Protein 3DQG (pdb70)

Radius of gyration: 27.46 Å; Cα contacts (8 Å, |Δi|>4): 1687; chains: 4; bounding box: 54×58×83 Å

Sequence (581 aa):
DDVTPLSLGIETLGGIMTKLITRNTTIPTKKKKSQVFSTAADGQTQVQQIKVFQGEREMMATSNKLLGQFSLVVGIPPAPRGVPQVEEVTFDDIIDANGIIVNNVSARDRGTGKEEQQIVIQQSSGGLSKDQIENNMIKEEAEKKNAAEDAKRKEELVEVINQAEEDDVTPLSLGIETLGGIMTKLITTRNTTIPTKKSSQVFSTAADGQTQQVQIKVFQGEREMMATSNKLLGQFSLLVGIPPAPRGVPQVEVTFDIDANGIVNVSSARDRGTGKKEEQQIVIQSSSGGLSKDDQIEENNMIKEEAEKNAAEDAKRKELVVEVINQAEEDDVTPLSLGIETLGGIMTKLITTRNTTIPTKKSQVFSTAADGQTQVQIIKVFQGERREEMATSNKLLGQFSLVGIPPAPRRGVPQVEEVTFDDIIDANGIVNNVSARDRGTGKEEQQQIVIQSNMIKEAEKNAAEDAKRKELVEVINQAEESNADVTPLSLGIETLGGIMTKLITRNTTIPTKKSSQVFSTAADGQTQQVQQIKKVFQGEREMMATSNKLLGQFSLVGIIPPAPRGVPQVEVTFDDIDANGIVNNVSSARRDRGTGKEQQIVIQQSGLSKKDDQIENMIKEAEKNNAAEDAKRRKEELLVEVINQ

GO terms:
  GO:0034514 mitochondrial unfolded protein response (P, IEP)
  GO:0005739 mitochondrion (C, IDA)
  GO:0034514 mitochondrial unfolded protein response (P, IMP)

InterPro domains:
  IPR012725 Chaperone DnaK [MF_00332] (30-651)
  IPR012725 Chaperone DnaK [TIGR02350] (33-631)
  IPR013126 Heat shock protein 70 family [PF00012] (33-631)
  IPR013126 Heat shock protein 70 family [PTHR19375] (33-593)
  IPR018181 Heat shock protein 70, conserved site [PS00297] (36-43)
  IPR018181 Heat shock protein 70, conserved site [PS00329] (221-234)
  IPR018181 Heat shock protein 70, conserved site [PS01036] (362-376)
  IPR029047 Heat shock protein 70kD, peptide-binding domain superfamily [G3DSA:2.60.34.10] (408-548)
  IPR029047 Heat shock protein 70kD, peptide-binding domain superfamily [SSF100920] (409-565)
  IPR029048 Heat shock protein 70kD, C-terminal domain superfamily [G3DSA:1.20.1270.10] (549-634)
  IPR029048 Heat shock protein 70kD, C-terminal domain superfamily [SSF100934] (532-632)
  IPR043129 ATPase, nucleotide binding domain [SSF53067] (33-213)
  IPR043129 ATPase, nucleotide binding domain [SSF53067] (216-407)

Foldseek 3Di:
DWALWFKAWQDPPQFGDTQGGGGHQDQDKGKDKDWFDAQQDFKDKTWMFTADARRRVLTHTFDMDMDGRRGGGGTPPWIWMWMWGQHNQQWTWIKIATPVPRDMDTDITHSPDPADPVRSVVRHVVRVVCRVVSVVDDDDDDDDDDDD/DWALWFKAWQDPPQFGDTQGHGGHDPFDKGKDKDWADAAQDFKDKTWMFTADARRGVVTDTFDIDMFGGDGGHGTLAWIWMWMWGQHPQQKTKIKIATPVVRGMDIDIGHHNNPDDPVRSVVRHVVRVVCVVVSVPDDDDDDDRDNDD/DWAQWFKAWADPPQFGDTQGHGGHADQDKGKDKDWADAFQDFKDKTWMFTHQARRRVVTHTFDIDMFGGRGTGGTLAWIKMWMWGQHNPQKIKIKIATPVVRGMDIDITGHVSVVVNVVVVVVVVPDDDDDDDRDNDD/DPFDWALWFKAWQDPPQFGDGQGGGRHGPQDKGKDKDWFDAAQDFKDKTWMFTHQAGGRVVTHTWDIDMDGGRGGGGTPPWIKMWMWGQHSQQWIKIKIATVVPRGMDIDITHHDDDPVVSVVRVVVNVVVCVCVVVDDDDDDDDDD

CATH classification: 2.60.34.10

B-factor: mean 17.35, std 7.66, range [6.06, 116.19]

Nearest PDB structures (foldseek):
  3dqg-assembly2_C  TM=1.007E+00  e=2.487E-25  Caenorhabditis elegans
  3dqg-assembly1_B  TM=9.656E-01  e=1.109E-22  Caenorhabditis elegans
  3dqg-assembly2_D  TM=9.451E-01  e=1.121E-21  Caenorhabditis elegans
  3h0x-assembly1_A  TM=9.892E-01  e=1.002E-17  Saccharomyces cerevisiae
  4po2-assembly1_A  TM=9.806E-01  e=6.650E-17  Homo sapiens

Organism: Caenorhabditis elegans (NCBI:txid6239)

Secondary structure (DSSP, 8-state):
-B-SS-EEEEETTTEEEEEE-TT-BSSEEEEEEEEESSTT--EEEEEEEESS-SBGGGSEEEEEEEEE-PPP--TT-S-EEEEEEE-TTSEEEEEEEETTT--EEEEEEE-SSSS-HHHHHHHHHHHHHHHHHHTT---EEE-B----/-B-SS-EEEEETTTEEEEEE-TT-BSSEEEEEEEEESSTT---EEEEEEESS-SBGGGSEEEEEEEE--PPP--TT-S-EEEEEEE-TT--EEEEEEETTT--EEEEEE-GGGG--HHHHHHHHHHHHHHHHHHTT---EE---B---/-B-SS-EEEEETTTEEEEEE-TT-BSSEEEEEEEEESSTT--EEEEEEEESS-SBGGGSEEEEEEEEE-PPP--TT-S-EEEEEEE-TTSEEEEEEEETTT--EEEEEEE--HHHHHHHHHHHHTT---EEE--B---/-PPPB-SS-EEEEETTTEEEEEE-TT-BSSEEEEEEEEESSTT--EEEEEEEESS-SBGGGSEEEEEEEEE-PPP--TT-S-EEEEEEE-TT-EEEEEEEETTT--EEEEEEE----HHHHHHHHHHHHHHHTTGGG---EEE-B--

Structure (mmCIF, N/CA/C/O backbone):
data_3DQG
#
_entry.id   3DQG
#
_cell.length_a   90.418
_cell.length_b   120.159
_cell.length_c   56.770
_cell.angle_alpha   90.000
_cell.angle_beta   90.000
_cell.angle_gamma   90.000
#
_symmetry.space_group_name_H-M   'P 21 21 2'
#
loop_
_entity.id
_entity.type
_entity.pdbx_description
1 polymer 'Heat shock 70 kDa protein F'
2 water water
#
loop_
_atom_site.group_PDB
_atom_site.id
_atom_site.type_symbol
_atom_site.label_atom_id
_atom_site.label_alt_id
_atom_site.label_comp_id
_atom_site.label_asym_id
_atom_site.label_entity_id
_atom_site.label_seq_id
_atom_site.pdbx_PDB_ins_code
_atom_site.Cartn_x
_atom_site.Cartn_y
_atom_site.Cartn_z
_atom_site.occupancy
_atom_site.B_iso_or_equiv
_atom_site.auth_seq_id
_atom_site.auth_comp_id
_atom_site.auth_asym_id
_atom_site.auth_atom_id
_atom_site.pdbx_PDB_model_num
ATOM 1 N N A ASP A 1 4 ? 48.184 45.866 91.633 0.50 17.67 418 ASP A N 1
ATOM 2 N N B ASP A 1 4 ? 46.264 47.694 92.663 0.50 17.63 418 ASP A N 1
ATOM 3 C CA A ASP A 1 4 ? 46.856 46.524 91.810 0.50 17.33 418 ASP A CA 1
ATOM 4 C CA B ASP A 1 4 ? 46.813 46.908 91.511 0.50 17.16 418 ASP A CA 1
ATOM 5 C C A ASP A 1 4 ? 45.802 45.914 90.862 0.50 16.50 418 ASP A C 1
ATOM 6 C C B ASP A 1 4 ? 45.785 46.014 90.780 0.50 16.36 418 ASP A C 1
ATOM 7 O O A ASP A 1 4 ? 46.161 45.299 89.859 0.50 15.97 418 ASP A O 1
ATOM 8 O O B ASP A 1 4 ? 46.152 45.277 89.865 0.50 15.86 418 ASP A O 1
ATOM 17 N N . VAL A 1 5 ? 44.513 46.064 91.184 1.00 16.11 419 VAL A N 1
ATOM 18 C CA . VAL A 1 5 ? 43.447 45.372 90.430 1.00 15.31 419 VAL A CA 1
ATOM 19 C C . VAL A 1 5 ? 42.293 46.318 90.066 1.00 14.38 419 VAL A C 1
ATOM 20 O O . VAL A 1 5 ? 42.133 47.390 90.651 1.00 13.41 419 VAL A O 1
ATOM 24 N N . THR A 1 6 ? 41.485 45.922 89.090 1.00 13.68 420 THR A N 1
ATOM 25 C CA . THR A 1 6 ? 40.277 46.694 88.816 1.00 14.33 420 THR A CA 1
ATOM 26 C C . THR A 1 6 ? 39.237 46.469 89.924 1.00 15.29 420 THR A C 1
ATOM 27 O O . THR A 1 6 ? 38.960 45.341 90.306 1.00 15.05 420 THR A O 1
ATOM 31 N N . PRO A 1 7 ? 38.653 47.561 90.455 1.00 16.68 421 PRO A N 1
ATOM 32 C CA . PRO A 1 7 ? 37.642 47.375 91.510 1.00 15.92 421 PRO A CA 1
ATOM 33 C C . PRO A 1 7 ? 36.245 47.013 90.947 1.00 15.19 421 PRO A C 1
ATOM 34 O O . PRO A 1 7 ? 35.415 46.488 91.696 1.00 15.37 421 PRO A O 1
ATOM 38 N N . LEU A 1 8 ? 35.988 47.314 89.666 1.00 14.27 422 LEU A N 1
ATOM 39 C CA . LEU A 1 8 ? 34.724 46.959 88.997 1.00 13.61 422 LEU A CA 1
ATOM 40 C C . LEU A 1 8 ? 34.969 46.452 87.554 1.00 13.37 422 LEU A C 1
ATOM 41 O O . LEU A 1 8 ? 35.992 46.785 86.923 1.00 13.61 422 LEU A O 1
ATOM 46 N N . SER A 1 9 ? 34.052 45.633 87.056 1.00 11.93 423 SER A N 1
ATOM 47 C CA . SER A 1 9 ? 34.166 45.114 85.690 1.00 11.75 423 SER A CA 1
ATOM 48 C C . SER A 1 9 ? 34.033 46.275 84.707 1.00 11.20 423 SER A C 1
ATOM 49 O O . SER A 1 9 ? 33.336 47.282 84.975 1.00 10.62 423 SER A O 1
ATOM 52 N N . LEU A 1 10 ? 34.642 46.081 83.542 1.00 10.65 424 LEU A N 1
ATOM 53 C CA . LEU A 1 10 ? 34.644 47.080 82.515 1.00 8.97 424 LEU A CA 1
ATOM 54 C C . LEU A 1 10 ? 34.304 46.398 81.202 1.00 9.61 424 LEU A C 1
ATOM 55 O O . LEU A 1 10 ? 34.819 45.336 80.906 1.00 9.78 424 LEU A O 1
ATOM 60 N N . GLY A 1 11 ? 33.417 46.997 80.424 1.00 9.19 425 GLY A N 1
ATOM 61 C CA . GLY A 1 11 ? 32.998 46.319 79.184 1.00 10.54 425 GLY A CA 1
ATOM 62 C C . GLY A 1 11 ? 32.212 47.259 78.275 1.00 10.00 425 GLY A C 1
ATOM 63 O O . GLY A 1 11 ? 32.270 48.490 78.455 1.00 8.98 425 GLY A O 1
ATOM 64 N N . ILE A 1 12 ? 31.520 46.669 77.294 1.00 9.32 426 ILE A N 1
ATOM 65 C CA . ILE A 1 12 ? 30.722 47.473 76.347 1.00 9.13 426 ILE A CA 1
ATOM 66 C C . ILE A 1 12 ? 29.278 46.987 76.321 1.00 10.41 426 ILE A C 1
ATOM 67 O O . ILE A 1 12 ? 28.985 45.828 76.673 1.00 10.42 426 ILE A O 1
ATOM 72 N N . GLU A 1 13 ? 28.380 47.873 75.875 1.00 10.35 427 GLU A N 1
ATOM 73 C CA . GLU A 1 13 ? 26.998 47.448 75.733 1.00 10.05 427 GLU A CA 1
ATOM 74 C C . GLU A 1 13 ? 26.870 46.770 74.381 1.00 10.42 427 GLU A C 1
ATOM 75 O O . GLU A 1 13 ? 27.317 47.336 73.356 1.00 10.19 427 GLU A O 1
ATOM 81 N N . THR A 1 14 ? 26.254 45.587 74.369 1.00 9.57 428 THR A N 1
ATOM 82 C CA . THR A 1 14 ? 26.028 44.889 73.084 1.00 9.58 428 THR A CA 1
ATOM 83 C C . THR A 1 14 ? 24.534 44.771 72.857 1.00 8.85 428 THR A C 1
ATOM 84 O O . THR A 1 14 ? 23.759 45.169 73.688 1.00 9.57 428 THR A O 1
ATOM 88 N N . LEU A 1 15 ? 24.151 44.254 71.693 1.00 9.19 429 LEU A N 1
ATOM 89 C CA . LEU A 1 15 ? 22.766 44.209 71.244 1.00 9.24 429 LEU A CA 1
ATOM 90 C C . LEU A 1 15 ? 21.810 43.769 72.346 1.00 8.99 429 LEU A C 1
ATOM 91 O O . LEU A 1 15 ? 22.067 42.796 73.053 1.00 9.61 429 LEU A O 1
ATOM 96 N N . GLY A 1 16 ? 20.700 44.494 72.520 1.00 8.54 430 GLY A N 1
ATOM 97 C CA . GLY A 1 16 ? 19.740 44.135 73.542 1.00 9.68 430 GLY A CA 1
ATOM 98 C C . GLY A 1 16 ? 20.031 44.788 74.892 1.00 10.58 430 GLY A C 1
ATOM 99 O O . GLY A 1 16 ? 19.348 44.483 75.870 1.00 11.80 430 GLY A O 1
ATOM 100 N N . GLY A 1 17 ? 21.029 45.679 74.963 1.00 8.67 431 GLY A N 1
ATOM 101 C CA . GLY A 1 17 ? 21.335 46.356 76.242 1.00 9.64 431 GLY A CA 1
ATOM 102 C C . GLY A 1 17 ? 22.163 45.505 77.190 1.00 10.54 431 GLY A C 1
ATOM 103 O O . GLY A 1 17 ? 22.210 45.771 78.401 1.00 12.86 431 GLY A O 1
ATOM 104 N N . ILE A 1 18 ? 22.822 44.482 76.652 1.00 9.15 432 ILE A N 1
ATOM 105 C CA . ILE A 1 18 ? 23.608 43.527 77.454 1.00 9.74 432 ILE A CA 1
ATOM 106 C C . ILE A 1 18 ? 24.986 44.116 77.799 1.00 10.60 432 ILE A C 1
ATOM 107 O O . ILE A 1 18 ? 25.648 44.715 76.959 1.00 10.30 432 ILE A O 1
ATOM 112 N N . MET A 1 19 ? 25.395 43.980 79.060 1.00 10.24 433 MET A N 1
ATOM 113 C CA . MET A 1 19 ? 26.767 44.281 79.457 1.00 11.52 433 MET A CA 1
ATOM 114 C C . MET A 1 19 ? 27.695 43.130 79.095 1.00 11.26 433 MET A C 1
ATOM 115 O O . MET A 1 19 ? 27.612 42.044 79.717 1.00 11.09 433 MET A O 1
ATOM 120 N N . THR A 1 20 ? 28.564 43.374 78.119 1.00 9.07 434 THR A N 1
ATOM 121 C CA . THR A 1 20 ? 29.591 42.413 77.737 1.00 10.60 434 THR A CA 1
ATOM 122 C C . THR A 1 20 ? 30.920 42.800 78.378 1.00 11.12 434 THR A C 1
ATOM 123 O O . THR A 1 20 ? 31.537 43.788 77.986 1.00 9.90 434 THR A O 1
ATOM 127 N N . LYS A 1 21 ? 31.325 42.046 79.401 1.00 12.32 435 LYS A N 1
ATOM 128 C CA . LYS A 1 21 ? 32.544 42.387 80.156 1.00 14.23 435 LYS A CA 1
ATOM 129 C C . LYS A 1 21 ? 33.784 42.002 79.375 1.00 14.54 435 LYS A C 1
ATOM 130 O O . LYS A 1 21 ? 33.916 40.839 78.959 1.00 15.83 435 LYS A O 1
ATOM 136 N N . LEU A 1 22 ? 34.688 42.957 79.197 1.00 13.33 436 LEU A N 1
ATOM 137 C CA . LEU A 1 22 ? 35.993 42.687 78.606 1.00 15.87 436 LEU A CA 1
ATOM 138 C C . LEU A 1 22 ? 37.052 42.485 79.668 1.00 15.57 436 LEU A C 1
ATOM 139 O O . LEU A 1 22 ? 37.922 41.643 79.515 1.00 16.67 436 LEU A O 1
ATOM 144 N N . ILE A 1 23 ? 36.996 43.273 80.740 1.00 14.67 437 ILE A N 1
ATOM 145 C CA . ILE A 1 23 ? 37.919 43.062 81.841 1.00 14.41 437 ILE A CA 1
ATOM 146 C C . ILE A 1 23 ? 37.076 42.863 83.116 1.00 14.11 437 ILE A C 1
ATOM 147 O O . ILE A 1 23 ? 36.328 43.759 83.539 1.00 13.85 437 ILE A O 1
ATOM 152 N N . THR A 1 24 ? 37.155 41.689 83.724 1.00 14.38 438 THR A N 1
ATOM 153 C CA . THR A 1 24 ? 36.263 41.468 84.845 1.00 15.64 438 THR A CA 1
ATOM 154 C C . THR A 1 24 ? 36.862 42.116 86.085 1.00 15.78 438 THR A C 1
ATOM 155 O O . THR A 1 24 ? 38.102 42.369 86.161 1.00 15.01 438 THR A O 1
ATOM 159 N N . ARG A 1 25 ? 36.004 42.387 87.058 1.00 15.42 439 ARG A N 1
ATOM 160 C CA . ARG A 1 25 ? 36.448 42.943 88.329 1.00 17.09 439 ARG A CA 1
ATOM 161 C C . ARG A 1 25 ? 37.569 42.076 88.919 1.00 17.04 439 ARG A C 1
ATOM 162 O O . ARG A 1 25 ? 37.602 40.853 88.711 1.00 15.91 439 ARG A O 1
ATOM 170 N N . ASN A 1 26 ? 38.500 42.718 89.633 1.00 17.58 440 ASN A N 1
ATOM 171 C CA . ASN A 1 26 ? 39.622 42.015 90.249 1.00 18.39 440 ASN A CA 1
ATOM 172 C C . ASN A 1 26 ? 40.698 41.512 89.303 1.00 18.20 440 ASN A C 1
ATOM 173 O O . ASN A 1 26 ? 41.522 40.681 89.702 1.00 17.02 440 ASN A O 1
ATOM 178 N N . THR A 1 27 ? 40.725 42.034 88.066 1.00 16.97 441 THR A N 1
ATOM 179 C CA . THR A 1 27 ? 41.820 41.718 87.153 1.00 17.10 441 THR A CA 1
ATOM 180 C C . THR A 1 27 ? 43.032 42.570 87.503 1.00 16.11 441 THR A C 1
ATOM 181 O O . THR A 1 27 ? 42.903 43.766 87.711 1.00 15.25 441 THR A O 1
ATOM 185 N N . THR A 1 28 ? 44.211 41.942 87.560 1.00 16.32 442 THR A N 1
ATOM 186 C CA . THR A 1 28 ? 45.462 42.649 87.763 1.00 16.29 442 THR A CA 1
ATOM 187 C C . THR A 1 28 ? 45.722 43.630 86.618 1.00 16.41 442 THR A C 1
ATOM 188 O O . THR A 1 28 ? 45.512 43.292 85.431 1.00 14.47 442 THR A O 1
ATOM 192 N N . ILE A 1 29 ? 46.161 44.827 87.001 1.00 15.56 443 ILE A N 1
ATOM 193 C CA . ILE A 1 29 ? 46.479 45.868 86.022 1.00 16.55 443 ILE A CA 1
ATOM 194 C C . ILE A 1 29 ? 47.967 46.266 86.192 1.00 15.64 443 ILE A C 1
ATOM 195 O O . ILE A 1 29 ? 48.505 46.159 87.304 1.00 16.84 443 ILE A O 1
ATOM 200 N N . PRO A 1 30 ? 48.631 46.686 85.104 1.00 14.81 444 PRO A N 1
ATOM 201 C CA . PRO A 1 30 ? 48.105 46.931 83.761 1.00 13.91 444 PRO A CA 1
ATOM 202 C C . PRO A 1 30 ? 47.754 45.620 83.052 1.00 14.52 444 PRO A C 1
ATOM 203 O O . PRO A 1 30 ? 48.263 44.531 83.440 1.00 14.22 444 PRO A O 1
ATOM 207 N N . THR A 1 31 ? 46.825 45.714 82.103 1.00 14.06 445 THR A N 1
ATOM 208 C CA . THR A 1 31 ? 46.507 44.617 81.221 1.00 15.15 445 THR A CA 1
ATOM 209 C C . THR A 1 31 ? 45.942 45.143 79.919 1.00 14.22 445 THR A C 1
ATOM 210 O O . THR A 1 31 ? 45.678 46.340 79.763 1.00 12.13 445 THR A O 1
ATOM 214 N N . LYS A 1 32 ? 45.811 44.240 78.966 1.00 14.27 446 LYS A N 1
ATOM 215 C CA A LYS A 1 32 ? 45.195 44.563 77.687 0.60 14.79 446 LYS A CA 1
ATOM 216 C CA B LYS A 1 32 ? 45.187 44.570 77.719 0.40 14.34 446 LYS A CA 1
ATOM 217 C C . LYS A 1 32 ? 44.324 43.382 77.333 1.00 15.14 446 LYS A C 1
ATOM 218 O O . LYS A 1 32 ? 44.763 42.230 77.441 1.00 15.34 446 LYS A O 1
ATOM 229 N N . LYS A 1 33 ? 43.097 43.666 76.923 1.00 14.37 447 LYS A N 1
ATOM 230 C CA A LYS A 1 33 ? 42.130 42.636 76.514 0.60 14.26 447 LYS A CA 1
ATOM 231 C CA B LYS A 1 33 ? 42.239 42.601 76.409 0.40 14.94 447 LYS A CA 1
ATOM 232 C C . LYS A 1 33 ? 41.455 43.129 75.236 1.00 14.98 447 LYS A C 1
ATOM 233 O O . LYS A 1 33 ? 41.069 44.271 75.194 1.00 14.02 447 LYS A O 1
ATOM 244 N N . SER A 1 34 ? 41.277 42.246 74.247 1.00 14.85 448 SER A N 1
ATOM 245 C CA . SER A 1 34 ? 40.528 42.573 73.040 1.00 15.76 448 SER A CA 1
ATOM 246 C C . SER A 1 34 ? 39.480 41.493 72.751 1.00 14.78 448 SER A C 1
ATOM 247 O O . SER A 1 34 ? 39.615 40.337 73.193 1.00 13.16 448 SER A O 1
ATOM 250 N N . GLN A 1 35 ? 38.424 41.889 72.051 1.00 13.49 449 GLN A N 1
ATOM 251 C CA . GLN A 1 35 ? 37.393 40.932 71.599 1.00 13.41 449 GLN A CA 1
ATOM 252 C C . GLN A 1 35 ? 36.819 41.465 70.294 1.00 11.66 449 GLN A C 1
ATOM 253 O O . GLN A 1 35 ? 36.770 42.681 70.107 1.00 11.83 449 GLN A O 1
ATOM 259 N N . VAL A 1 36 ? 36.409 40.557 69.396 1.00 10.70 450 VAL A N 1
ATOM 260 C CA . VAL A 1 36 ? 35.869 40.919 68.109 1.00 10.66 450 VAL A CA 1
ATOM 261 C C . VAL A 1 36 ? 34.360 40.851 68.171 1.00 11.11 450 VAL A C 1
ATOM 262 O O . VAL A 1 36 ? 33.776 39.864 68.693 1.00 12.05 450 VAL A O 1
ATOM 266 N N . PHE A 1 37 ? 33.732 41.913 67.671 1.00 9.84 451 PHE A N 1
ATOM 267 C CA . PHE A 1 37 ? 32.291 41.998 67.582 1.00 9.69 451 PHE A CA 1
ATOM 268 C C . PHE A 1 37 ? 31.893 42.282 66.139 1.00 10.45 451 PHE A C 1
ATOM 269 O O . PHE A 1 37 ? 32.750 42.595 65.300 1.00 11.60 451 PHE A O 1
ATOM 277 N N . SER A 1 38 ? 30.587 42.211 65.900 1.00 9.82 452 SER A N 1
ATOM 278 C CA . SER A 1 38 ? 30.038 42.464 64.574 1.00 10.72 452 SER A CA 1
ATOM 279 C C . SER A 1 38 ? 28.828 43.387 64.621 1.00 10.21 452 SER A C 1
ATOM 280 O O . SER A 1 38 ? 28.502 43.948 65.652 1.00 11.18 452 SER A O 1
ATOM 283 N N . THR A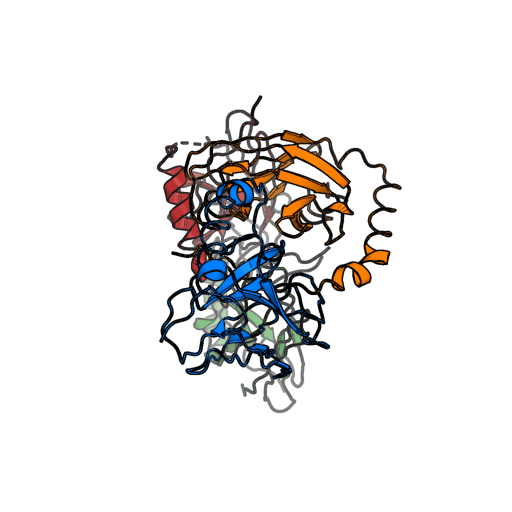 1 39 ? 28.229 43.612 63.457 1.00 10.89 453 THR A N 1
ATOM 284 C CA . THR A 1 39 ? 27.072 44.484 63.282 1.00 10.17 453 THR A CA 1
ATOM 285 C C . THR A 1 39 ? 25.785 43.712 63.581 1.00 10.63 453 THR A C 1
ATOM 286 O O . THR A 1 39 ? 25.752 42.462 63.480 1.00 11.27 453 THR A O 1
ATOM 290 N N . ALA A 1 40 ? 24.730 44.475 63.894 1.00 10.34 454 ALA A N 1
ATOM 291 C CA . ALA A 1 40 ? 23.379 43.901 64.174 1.00 10.52 454 ALA A CA 1
ATOM 292 C C . ALA A 1 40 ? 22.424 43.890 62.978 1.00 12.24 454 ALA A C 1
ATOM 293 O O . ALA A 1 40 ? 21.484 43.069 62.915 1.00 13.19 454 ALA A O 1
ATOM 295 N N . ALA A 1 41 ? 22.632 44.802 62.034 1.00 11.87 455 ALA A N 1
ATOM 296 C CA . ALA A 1 41 ? 21.716 44.995 60.909 1.00 12.29 455 ALA A CA 1
ATOM 297 C C . ALA A 1 41 ? 22.423 44.829 59.567 1.00 12.63 455 ALA A C 1
ATOM 298 O O . ALA A 1 41 ? 23.602 45.193 59.415 1.00 12.96 455 ALA A O 1
ATOM 300 N N . ASP A 1 42 ? 21.725 44.276 58.571 1.00 12.79 456 ASP A N 1
ATOM 301 C CA . ASP A 1 42 ? 22.258 44.242 57.188 1.00 11.80 456 ASP A CA 1
ATOM 302 C C . ASP A 1 42 ? 22.545 45.674 56.708 1.00 11.93 456 ASP A C 1
ATOM 303 O O . ASP A 1 42 ? 21.695 46.586 56.841 1.00 10.89 456 ASP A O 1
ATOM 308 N N . GLY A 1 43 ? 23.737 45.888 56.155 1.00 10.78 457 GLY A N 1
ATOM 309 C CA . GLY A 1 43 ? 24.080 47.214 55.584 1.00 12.58 457 GLY A CA 1
ATOM 310 C C . GLY A 1 43 ? 24.430 48.268 56.631 1.00 12.55 457 GLY A C 1
ATOM 311 O O . GLY A 1 43 ? 24.510 49.465 56.311 1.00 13.70 457 GLY A O 1
ATOM 312 N N . GLN A 1 44 ? 24.643 47.834 57.877 1.00 10.58 458 GLN A N 1
ATOM 313 C CA . GLN A 1 44 ? 24.959 48.753 58.990 1.00 11.51 458 GLN A CA 1
ATOM 314 C C . GLN A 1 44 ? 26.313 49.450 58.781 1.00 11.57 458 GLN A C 1
ATOM 315 O O . GLN A 1 44 ? 27.316 48.777 58.617 1.00 11.93 458 GLN A O 1
ATOM 321 N N . THR A 1 45 ? 26.343 50.787 58.815 1.00 10.99 459 THR A N 1
ATOM 322 C CA . THR A 1 45 ? 27.601 51.457 58.463 1.00 11.55 459 THR A CA 1
ATOM 323 C C . THR A 1 45 ? 28.198 52.164 59.661 1.00 10.58 459 THR A C 1
ATOM 324 O O . THR A 1 45 ? 29.325 52.680 59.595 1.00 11.24 459 THR A O 1
ATOM 328 N N . GLN A 1 46 ? 27.463 52.193 60.777 1.00 9.63 460 GLN A N 1
ATOM 329 C CA . GLN A 1 46 ? 27.998 52.779 61.974 1.00 9.26 460 GLN A CA 1
ATOM 330 C C . GLN A 1 46 ? 27.896 51.810 63.143 1.00 9.40 460 GLN A C 1
ATOM 331 O O . GLN A 1 46 ? 26.902 51.094 63.241 1.00 8.91 460 GLN A O 1
ATOM 337 N N . VAL A 1 47 ? 28.927 51.741 63.985 1.00 9.37 461 VAL A N 1
ATOM 338 C CA . VAL A 1 47 ? 28.844 50.996 65.277 1.00 9.52 461 VAL A CA 1
ATOM 339 C C . VAL A 1 47 ? 29.196 51.911 66.441 1.00 11.13 461 VAL A C 1
ATOM 340 O O . VAL A 1 47 ? 30.115 52.766 66.347 1.00 11.28 461 VAL A O 1
ATOM 344 N N . GLN A 1 48 ? 28.410 51.819 67.513 1.00 11.08 462 GLN A N 1
ATOM 345 C CA A GLN A 1 48 ? 28.589 52.683 68.662 0.60 11.95 462 GLN A CA 1
ATOM 346 C CA B GLN A 1 48 ? 28.619 52.697 68.672 0.40 12.34 462 GLN A CA 1
ATOM 347 C C . GLN A 1 48 ? 29.170 51.909 69.836 1.00 12.46 462 GLN A C 1
ATOM 348 O O . GLN A 1 48 ? 28.581 50.904 70.267 1.00 13.96 462 GLN A O 1
ATOM 359 N N . ILE A 1 49 ? 30.312 52.365 70.346 1.00 10.82 463 ILE A N 1
ATOM 360 C CA . ILE A 1 49 ? 31.006 51.711 71.433 1.00 10.73 463 ILE A CA 1
ATOM 361 C C . ILE A 1 49 ? 30.675 52.469 72.705 1.00 11.77 463 ILE A C 1
ATOM 362 O O . ILE A 1 49 ? 31.060 53.655 72.854 1.00 11.64 463 ILE A O 1
ATOM 367 N N . LYS A 1 50 ? 29.903 51.831 73.578 1.00 10.98 464 LYS A N 1
ATOM 368 C CA . LYS A 1 50 ? 29.541 52.408 74.869 1.00 10.81 464 LYS A CA 1
ATOM 369 C C . LYS A 1 50 ? 30.263 51.689 76.001 1.00 11.16 464 LYS A C 1
ATOM 370 O O . LYS A 1 50 ? 30.012 50.508 76.231 1.00 9.57 464 LYS A O 1
ATOM 376 N N . VAL A 1 51 ? 31.169 52.393 76.684 1.00 9.15 465 VAL A N 1
ATOM 377 C CA . VAL A 1 51 ? 32.022 51.802 77.728 1.00 10.12 465 VAL A CA 1
ATOM 378 C C . VAL A 1 51 ? 31.408 51.988 79.111 1.00 9.76 465 VAL A C 1
ATOM 379 O O . VAL A 1 51 ? 31.176 53.119 79.539 1.00 10.56 465 VAL A O 1
ATOM 383 N N . PHE A 1 52 ? 31.148 50.871 79.780 1.00 8.97 466 PHE A N 1
ATOM 384 C CA . PHE A 1 52 ? 30.482 50.846 81.063 1.00 9.30 466 PHE A CA 1
ATOM 385 C C . PHE A 1 52 ? 31.353 50.224 82.145 1.00 9.92 466 PHE A C 1
ATOM 386 O O . PHE A 1 52 ? 32.195 49.377 81.863 1.00 9.70 466 PHE A O 1
ATOM 394 N N . GLN A 1 53 ? 31.141 50.674 83.379 1.00 9.53 467 GLN A N 1
ATOM 395 C CA . GLN A 1 53 ? 31.820 50.115 84.510 1.00 10.95 467 GLN A CA 1
ATOM 396 C C . GLN A 1 53 ? 30.757 49.630 85.517 1.00 10.97 467 GLN A C 1
ATOM 397 O O . GLN A 1 53 ? 29.877 50.427 85.909 1.00 10.89 467 GLN A O 1
ATOM 403 N N . GLY A 1 54 ? 30.873 48.378 85.961 1.00 11.36 468 GLY A N 1
ATOM 404 C CA . GLY A 1 54 ? 29.950 47.790 86.949 1.00 11.83 468 GLY A CA 1
ATOM 405 C C . GLY A 1 54 ? 29.614 46.340 86.629 1.00 12.38 468 GLY A C 1
ATOM 406 O O . GLY A 1 54 ? 30.101 45.779 85.633 1.00 12.27 468 GLY A O 1
ATOM 407 N N . GLU A 1 55 ? 28.746 45.738 87.447 1.00 11.12 469 GLU A N 1
ATOM 408 C CA . GLU A 1 55 ? 28.539 44.282 87.396 1.00 10.96 469 GLU A CA 1
ATOM 409 C C . GLU A 1 55 ? 27.186 43.860 86.788 1.00 10.56 469 GLU A C 1
ATOM 410 O O . GLU A 1 55 ? 26.995 42.685 86.476 1.00 10.88 469 GLU A O 1
ATOM 416 N N . ARG A 1 56 ? 26.246 44.790 86.645 1.00 11.67 470 ARG A N 1
ATOM 417 C CA . ARG A 1 56 ? 24.896 44.423 86.117 1.00 12.12 470 ARG A CA 1
ATOM 418 C C . ARG A 1 56 ? 24.968 43.857 84.714 1.00 13.05 470 ARG A C 1
ATOM 419 O O . ARG A 1 56 ? 25.701 44.387 83.865 1.00 12.57 470 ARG A O 1
ATOM 427 N N . GLU A 1 57 ? 24.137 42.856 84.435 1.00 12.57 471 GLU A N 1
ATOM 428 C CA . GLU A 1 57 ? 24.029 42.363 83.050 1.00 12.62 471 GLU A CA 1
ATOM 429 C C . GLU A 1 57 ? 23.300 43.415 82.166 1.00 12.30 471 GLU A C 1
ATOM 430 O O . GLU A 1 57 ? 23.479 43.426 80.955 1.00 11.08 471 GLU A O 1
ATOM 436 N N . MET A 1 58 ? 22.432 44.225 82.776 1.00 12.58 472 MET A N 1
ATOM 437 C CA A MET A 1 58 ? 21.759 45.331 82.084 0.50 14.35 472 MET A CA 1
ATOM 438 C CA B MET A 1 58 ? 21.757 45.336 82.098 0.50 13.08 472 MET A CA 1
ATOM 439 C C . MET A 1 58 ? 22.754 46.477 81.987 1.00 13.11 472 MET A C 1
ATOM 440 O O . MET A 1 58 ? 23.031 47.153 82.994 1.00 11.98 472 MET A O 1
ATOM 449 N N . ALA A 1 59 ? 23.298 46.687 80.790 1.00 11.53 473 ALA A N 1
ATOM 450 C CA . ALA A 1 59 ? 24.410 47.656 80.629 1.00 11.82 473 ALA A CA 1
ATOM 451 C C . ALA A 1 59 ? 24.120 49.040 81.211 1.00 11.62 473 ALA A C 1
ATOM 452 O O . ALA A 1 59 ? 24.979 49.617 81.890 1.00 12.03 473 ALA A O 1
ATOM 454 N N . THR A 1 60 ? 22.942 49.572 80.904 1.00 11.83 474 THR A N 1
ATOM 455 C CA . THR A 1 60 ? 22.622 50.943 81.271 1.00 13.30 474 THR A CA 1
ATOM 456 C C . THR A 1 60 ? 22.420 51.135 82.787 1.00 13.04 474 THR A C 1
ATOM 457 O O . THR A 1 60 ? 22.317 52.282 83.238 1.00 14.22 474 THR A O 1
ATOM 461 N N . SER A 1 61 ? 22.364 50.038 83.554 1.00 12.75 475 SER A N 1
ATOM 462 C CA . SER A 1 61 ? 22.333 50.134 85.022 1.00 13.33 475 SER A CA 1
ATOM 463 C C . SER A 1 61 ? 23.750 50.284 85.604 1.00 13.97 475 SER A C 1
ATOM 464 O O . SER A 1 61 ? 23.926 50.486 86.814 1.00 13.55 475 SER A O 1
ATOM 467 N N . ASN A 1 62 ? 24.748 50.196 84.729 1.00 11.55 476 ASN A N 1
ATOM 468 C CA . ASN A 1 62 ? 26.157 50.422 85.085 1.00 11.42 476 ASN A CA 1
ATOM 469 C C . ASN A 1 62 ? 26.540 51.876 84.816 1.00 11.46 476 ASN A C 1
ATOM 470 O O . ASN A 1 62 ? 25.679 52.684 84.402 1.00 11.61 476 ASN A O 1
ATOM 475 N N . LYS A 1 63 ? 27.791 52.235 85.116 1.00 10.53 477 LYS A N 1
ATOM 476 C CA . LYS A 1 63 ? 28.247 53.608 84.943 1.00 11.84 477 LYS A CA 1
ATOM 477 C C . LYS A 1 63 ? 28.887 53.797 83.565 1.00 10.95 477 LYS A C 1
ATOM 478 O O . LYS A 1 63 ? 29.870 53.134 83.251 1.00 11.92 477 LYS A O 1
ATOM 484 N N . LEU A 1 64 ? 28.299 54.667 82.728 1.00 11.46 478 LEU A N 1
ATOM 485 C CA . LEU A 1 64 ? 28.870 55.038 81.451 1.00 10.07 478 LEU A CA 1
ATOM 486 C C . LEU A 1 64 ? 30.176 55.846 81.657 1.00 10.90 478 LEU A C 1
ATOM 487 O O . LEU A 1 64 ? 30.182 56.865 82.382 1.00 12.34 478 LEU A O 1
ATOM 492 N N . LEU A 1 65 ? 31.274 55.355 81.088 1.00 11.02 479 LEU A N 1
ATOM 493 C CA . LEU A 1 65 ? 32.583 56.033 81.182 1.00 10.78 479 LEU A CA 1
ATOM 494 C C . LEU A 1 65 ? 32.961 56.775 79.888 1.00 12.00 479 LEU A C 1
ATOM 495 O O . LEU A 1 65 ? 33.717 57.733 79.920 1.00 11.57 479 LEU A O 1
ATOM 500 N N . GLY A 1 66 ? 32.439 56.317 78.761 1.00 11.32 480 GLY A N 1
ATOM 501 C CA . GLY A 1 66 ? 32.734 56.998 77.497 1.00 11.72 480 GLY A CA 1
ATOM 502 C C . GLY A 1 66 ? 31.947 56.363 76.383 1.00 11.65 480 GLY A C 1
ATOM 503 O O . GLY A 1 66 ? 31.373 55.272 76.568 1.00 11.40 480 GLY A O 1
ATOM 504 N N . GLN A 1 67 ? 31.872 57.063 75.245 1.00 9.54 481 GLN A N 1
ATOM 505 C CA . GLN A 1 67 ? 31.127 56.559 74.101 1.00 10.20 481 GLN A CA 1
ATOM 506 C C . GLN A 1 67 ? 31.727 57.161 72.852 1.00 10.33 481 GLN A C 1
ATOM 507 O O . GLN A 1 67 ? 32.061 58.367 72.815 1.00 10.53 481 GLN A O 1
ATOM 513 N N . PHE A 1 68 ? 31.919 56.326 71.822 1.00 8.87 482 PHE A N 1
ATOM 514 C CA . PHE A 1 68 ? 32.337 56.841 70.507 1.00 8.44 482 PHE A CA 1
ATOM 515 C C . PHE A 1 68 ? 31.865 55.857 69.446 1.00 9.21 482 PHE A C 1
ATOM 516 O O . PHE A 1 68 ? 31.489 54.715 69.767 1.00 8.86 482 PHE A O 1
ATOM 524 N N . SER A 1 69 ? 31.919 56.304 68.200 1.00 9.31 483 SER A N 1
ATOM 525 C CA . SER A 1 69 ? 31.524 55.477 67.049 1.00 9.49 483 SER A CA 1
ATOM 526 C C . SER A 1 69 ? 32.672 55.208 66.050 1.00 9.50 483 SER A C 1
ATOM 527 O O . SER A 1 69 ? 33.619 55.986 65.948 1.00 9.35 483 SER A O 1
ATOM 530 N N . LEU A 1 70 ? 32.545 54.110 65.302 1.00 8.64 484 LEU A N 1
ATOM 531 C CA . LEU A 1 70 ? 33.143 53.994 63.973 1.00 9.69 484 LEU A CA 1
ATOM 532 C C . LEU A 1 70 ? 32.065 54.235 62.924 1.00 10.94 484 LEU A C 1
ATOM 533 O O . LEU A 1 70 ? 30.961 53.711 63.050 1.00 11.42 484 LEU A O 1
ATOM 538 N N . VAL A 1 71 ? 32.350 55.065 61.898 1.00 11.06 485 VAL A N 1
ATOM 539 C CA A VAL A 1 71 ? 31.379 55.416 60.878 0.60 12.59 485 VAL A CA 1
ATOM 540 C CA B VAL A 1 71 ? 31.344 55.296 60.865 0.40 11.84 485 VAL A CA 1
ATOM 541 C C . VAL A 1 71 ? 31.976 54.987 59.541 1.00 13.05 485 VAL A C 1
ATOM 542 O O . VAL A 1 71 ? 33.202 54.907 59.441 1.00 14.08 485 VAL A O 1
ATOM 549 N N . GLY A 1 72 ? 31.127 54.753 58.556 1.00 13.12 486 GLY A N 1
ATOM 550 C CA . GLY A 1 72 ? 31.549 54.395 57.197 1.00 15.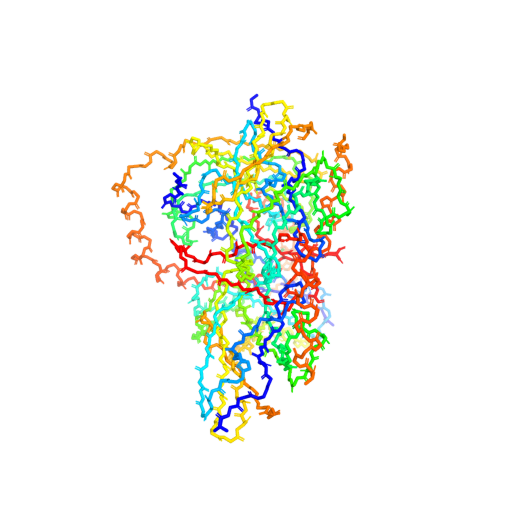01 486 GLY A CA 1
ATOM 551 C C . GLY A 1 72 ? 32.067 52.978 57.037 1.00 15.24 486 GLY A C 1
ATOM 552 O O . GLY A 1 72 ? 32.870 52.696 56.122 1.00 16.16 486 GLY A O 1
ATOM 553 N N . ILE A 1 73 ? 31.608 52.081 57.911 1.00 14.17 487 ILE A N 1
ATOM 554 C CA . ILE A 1 73 ? 31.791 50.650 57.682 1.00 14.46 487 ILE A CA 1
ATOM 555 C C . ILE A 1 73 ? 31.163 50.244 56.323 1.00 14.19 487 ILE A C 1
ATOM 556 O O . ILE A 1 73 ? 30.010 50.539 56.050 1.00 13.41 487 ILE A O 1
ATOM 561 N N . PRO A 1 74 ? 31.939 49.582 55.453 1.00 14.49 488 PRO A N 1
ATOM 562 C CA . PRO A 1 74 ? 31.334 49.142 54.193 1.00 14.86 488 PRO A CA 1
ATOM 563 C C . PRO A 1 74 ? 30.063 48.275 54.425 1.00 14.14 488 PRO A C 1
ATOM 564 O O . PRO A 1 74 ? 30.049 47.404 55.305 1.00 13.91 488 PRO A O 1
ATOM 568 N N . PRO A 1 75 ? 28.993 48.550 53.673 1.00 14.82 489 PRO A N 1
ATOM 569 C CA . PRO A 1 75 ? 27.746 47.787 53.870 1.00 14.35 489 PRO A CA 1
ATOM 570 C C . PRO A 1 75 ? 27.936 46.293 53.554 1.00 13.39 489 PRO A C 1
ATOM 571 O O . PRO A 1 75 ? 28.541 45.910 52.512 1.00 13.50 489 PRO A O 1
ATOM 575 N N . ALA A 1 76 ? 27.484 45.469 54.485 1.00 12.71 490 ALA A N 1
ATOM 576 C CA . ALA A 1 76 ? 27.626 44.020 54.380 1.00 12.84 490 ALA A CA 1
ATOM 577 C C . ALA A 1 76 ? 26.487 43.395 55.208 1.00 13.34 490 ALA A C 1
ATOM 578 O O . ALA A 1 76 ? 25.841 44.105 56.014 1.00 12.55 490 ALA A O 1
ATOM 580 N N . PRO A 1 77 ? 26.219 42.089 55.013 1.00 11.68 491 PRO A N 1
ATOM 581 C CA . PRO A 1 77 ? 25.177 41.458 55.808 1.00 11.50 491 PRO A CA 1
ATOM 582 C C . PRO A 1 77 ? 25.501 41.487 57.285 1.00 10.43 491 PRO A C 1
ATOM 583 O O . PRO A 1 77 ? 26.674 41.506 57.657 1.00 10.32 491 PRO A O 1
ATOM 587 N N . ARG A 1 78 ? 24.474 41.526 58.120 1.00 10.58 492 ARG A N 1
ATOM 588 C CA . ARG A 1 78 ? 24.733 41.558 59.565 1.00 10.16 492 ARG A CA 1
ATOM 589 C C . ARG A 1 78 ? 25.634 40.388 59.984 1.00 11.01 492 ARG A C 1
ATOM 590 O O . ARG A 1 78 ? 25.508 39.247 59.451 1.00 9.63 492 ARG A O 1
ATOM 598 N N . GLY A 1 79 ? 26.546 40.657 60.916 1.00 11.92 493 GLY A N 1
ATOM 599 C CA . GLY A 1 79 ? 27.417 39.612 61.477 1.00 12.27 493 GLY A CA 1
ATOM 600 C C . GLY A 1 79 ? 28.645 39.362 60.627 1.00 12.75 493 GLY A C 1
ATOM 601 O O . GLY A 1 79 ? 29.477 38.533 60.989 1.00 13.69 493 GLY A O 1
ATOM 602 N N . VAL A 1 80 ? 28.758 40.038 59.473 1.00 11.84 494 VAL A N 1
ATOM 603 C CA . VAL A 1 80 ? 29.948 39.874 58.619 1.00 13.21 494 VAL A CA 1
ATOM 604 C C . VAL A 1 80 ? 31.173 40.775 59.019 1.00 12.97 494 VAL A C 1
ATOM 605 O O . VAL A 1 80 ? 32.301 40.248 59.155 1.00 12.41 494 VAL A O 1
ATOM 609 N N . PRO A 1 81 ? 30.948 42.098 59.226 1.00 12.24 495 PRO A N 1
ATOM 610 C CA . PRO A 1 81 ? 32.080 42.968 59.636 1.00 11.69 495 PRO A CA 1
ATOM 611 C C . PRO A 1 81 ? 32.733 42.489 60.932 1.00 11.72 495 PRO A C 1
ATOM 612 O O . PRO A 1 81 ? 32.065 41.864 61.777 1.00 10.56 495 PRO A O 1
ATOM 616 N N . GLN A 1 82 ? 34.033 42.726 61.082 1.00 10.11 496 GLN A N 1
ATOM 617 C CA . GLN A 1 82 ? 34.728 42.337 62.299 1.00 11.48 496 GLN A CA 1
ATOM 618 C C . GLN A 1 82 ? 35.281 43.582 62.924 1.00 11.59 496 GLN A C 1
ATOM 619 O O . GLN A 1 82 ? 36.199 44.187 62.384 1.00 12.62 496 GLN A O 1
ATOM 625 N N . VAL A 1 83 ? 34.721 43.952 64.073 1.00 11.46 497 VAL A N 1
ATOM 626 C CA . VAL A 1 83 ? 35.167 45.164 64.809 1.00 10.92 497 VAL A CA 1
ATOM 627 C C . VAL A 1 83 ? 35.908 44.725 66.073 1.00 10.13 497 VAL A C 1
ATOM 628 O O . VAL A 1 83 ? 35.300 44.160 66.960 1.00 10.68 497 VAL A O 1
ATOM 632 N N . GLU A 1 84 ? 37.215 44.969 66.098 1.00 10.92 498 GLU A N 1
ATOM 633 C CA A GLU A 1 84 ? 38.104 44.581 67.199 0.60 11.12 498 GLU A CA 1
ATOM 634 C CA B GLU A 1 84 ? 38.003 44.552 67.255 0.40 10.66 498 GLU A CA 1
ATOM 635 C C . GLU A 1 84 ? 38.028 45.684 68.282 1.00 10.08 498 GLU A C 1
ATOM 636 O O . GLU A 1 84 ? 38.433 46.832 68.019 1.00 10.58 498 GLU A O 1
ATOM 647 N N . VAL A 1 85 ? 37.542 45.362 69.466 1.00 9.40 499 VAL A N 1
ATOM 648 C CA . VAL A 1 85 ? 37.470 46.357 70.550 1.00 9.40 499 VAL A CA 1
ATOM 649 C C . VAL A 1 85 ? 38.557 45.978 71.574 1.00 11.21 499 VAL A C 1
ATOM 650 O O . VAL A 1 85 ? 38.590 44.856 72.034 1.00 10.38 499 VAL A O 1
ATOM 654 N N . THR A 1 86 ? 39.440 46.909 71.902 1.00 10.23 500 THR A N 1
ATOM 655 C CA . THR A 1 86 ? 40.549 46.640 72.840 1.00 9.84 500 THR A CA 1
ATOM 656 C C . THR A 1 86 ? 40.490 47.610 74.005 1.00 11.06 500 THR A C 1
ATOM 657 O O . THR A 1 86 ? 40.331 48.824 73.772 1.00 10.69 500 THR A O 1
ATOM 661 N N . PHE A 1 87 ? 40.611 47.093 75.249 1.00 11.87 501 PHE A N 1
ATOM 662 C CA . PHE A 1 87 ? 40.758 47.882 76.441 1.00 11.60 501 PHE A CA 1
ATOM 663 C C . PHE A 1 87 ? 42.187 47.682 76.866 1.00 13.09 501 PHE A C 1
ATOM 664 O O . PHE A 1 87 ? 42.634 46.566 77.144 1.00 11.84 501 PHE A O 1
ATOM 672 N N . ASP A 1 88 ? 42.886 48.792 76.944 1.00 12.46 502 ASP A N 1
ATOM 673 C CA A ASP A 1 88 ? 44.246 48.765 77.361 0.70 13.19 502 ASP A CA 1
ATOM 674 C CA B ASP A 1 88 ? 44.304 48.863 77.347 0.30 13.08 502 ASP A CA 1
ATOM 675 C C . ASP A 1 88 ? 44.303 49.622 78.641 1.00 13.20 502 ASP A C 1
ATOM 676 O O . ASP A 1 88 ? 44.059 50.808 78.591 1.00 14.14 502 ASP A O 1
ATOM 685 N N . ILE A 1 89 ? 44.561 48.988 79.795 1.00 12.41 503 ILE A N 1
ATOM 686 C CA A ILE A 1 89 ? 44.492 49.676 81.085 0.60 12.34 503 ILE A CA 1
ATOM 687 C CA B ILE A 1 89 ? 44.515 49.674 81.114 0.40 12.29 503 ILE A CA 1
ATOM 688 C C . ILE A 1 89 ? 45.900 49.749 81.742 1.00 12.14 503 ILE A C 1
ATOM 689 O O . ILE A 1 89 ? 46.638 48.744 81.793 1.00 12.15 503 ILE A O 1
ATOM 698 N N . ASP A 1 90 ? 46.255 50.919 82.237 1.00 12.21 504 ASP A N 1
ATOM 699 C CA . ASP A 1 90 ? 47.565 51.126 82.837 1.00 13.80 504 ASP A CA 1
ATOM 700 C C . ASP A 1 90 ? 47.523 50.894 84.363 1.00 14.92 504 ASP A C 1
ATOM 701 O O . ASP A 1 90 ? 46.451 50.595 84.921 1.00 15.47 504 ASP A O 1
ATOM 706 N N . ALA A 1 91 ? 48.674 51.012 85.022 1.00 15.43 505 ALA A N 1
ATOM 707 C CA . ALA A 1 91 ? 48.746 50.712 86.462 1.00 17.49 505 ALA A CA 1
ATOM 708 C C . ALA A 1 91 ? 47.798 51.609 87.268 1.00 18.82 505 ALA A C 1
ATOM 709 O O . ALA A 1 91 ? 47.462 51.279 88.394 1.00 19.76 505 ALA A O 1
ATOM 711 N N . ASN A 1 92 ? 47.392 52.753 86.704 1.00 17.46 506 ASN A N 1
ATOM 712 C CA . ASN A 1 92 ? 46.567 53.713 87.453 1.00 18.93 506 ASN A CA 1
ATOM 713 C C . ASN A 1 92 ? 45.082 53.743 87.049 1.00 18.85 506 ASN A C 1
ATOM 714 O O . ASN A 1 92 ? 44.335 54.655 87.443 1.00 19.90 506 ASN A O 1
ATOM 719 N N . GLY A 1 93 ? 44.674 52.751 86.271 1.00 17.70 507 GLY A N 1
ATOM 720 C CA . GLY A 1 93 ? 43.265 52.577 85.914 1.00 15.94 507 GLY A CA 1
ATOM 721 C C . GLY A 1 93 ? 42.873 53.396 84.696 1.00 15.23 507 GLY A C 1
ATOM 722 O O . GLY A 1 93 ? 41.687 53.442 84.341 1.00 15.68 507 GLY A O 1
ATOM 723 N N . ILE A 1 94 ? 43.833 54.085 84.069 1.00 14.04 508 ILE A N 1
ATOM 724 C CA A ILE A 1 94 ? 43.526 54.821 82.845 0.60 13.79 508 ILE A CA 1
ATOM 725 C CA B ILE A 1 94 ? 43.557 54.824 82.843 0.40 13.76 508 ILE A CA 1
ATOM 726 C C . ILE A 1 94 ? 43.373 53.833 81.699 1.00 13.51 508 ILE A C 1
ATOM 727 O O . ILE A 1 94 ? 44.278 53.032 81.438 1.00 12.75 508 ILE A O 1
ATOM 736 N N . VAL A 1 95 ? 42.239 53.915 80.995 1.00 12.91 509 VAL A N 1
ATOM 737 C CA . VAL A 1 95 ? 41.957 52.974 79.899 1.00 12.60 509 VAL A CA 1
ATOM 738 C C . VAL A 1 95 ? 41.960 53.626 78.521 1.00 12.79 509 VAL A C 1
ATOM 739 O O . VAL A 1 95 ? 41.261 54.607 78.314 1.00 14.58 509 VAL A O 1
ATOM 743 N N . ASN A 1 96 ? 42.782 53.106 77.615 1.00 13.35 510 ASN A N 1
ATOM 744 C CA A ASN A 1 96 ? 42.701 53.430 76.197 0.60 13.64 510 ASN A CA 1
ATOM 745 C CA B ASN A 1 96 ? 42.712 53.449 76.199 0.40 13.39 510 ASN A CA 1
ATOM 746 C C . ASN A 1 96 ? 41.762 52.404 75.609 1.00 14.35 510 ASN A C 1
ATOM 747 O O . ASN A 1 96 ? 42.037 51.172 75.651 1.00 13.56 510 ASN A O 1
ATOM 756 N N . VAL A 1 97 ? 40.627 52.877 75.112 1.00 13.50 511 VAL A N 1
ATOM 757 C CA . VAL A 1 97 ? 39.637 51.994 74.475 1.00 12.18 511 VAL A CA 1
ATOM 758 C C . VAL A 1 97 ? 39.619 52.295 72.981 1.00 13.82 511 VAL A C 1
ATOM 759 O O . VAL A 1 97 ? 39.265 53.412 72.590 1.00 12.73 511 VAL A O 1
ATOM 763 N N . SER A 1 98 ? 39.937 51.289 72.159 1.00 11.39 512 SER A N 1
ATOM 764 C CA . SER A 1 98 ? 39.931 51.504 70.703 1.00 11.86 512 SER A CA 1
ATOM 765 C C . SER A 1 98 ? 38.987 50.518 70.033 1.00 10.83 512 SER A C 1
ATOM 766 O O . SER A 1 98 ? 38.758 49.417 70.557 1.00 10.68 512 SER A O 1
ATOM 769 N N . ALA A 1 99 ? 38.447 50.916 68.886 1.00 9.93 513 ALA A N 1
ATOM 770 C CA . ALA A 1 99 ? 37.678 50.000 68.036 1.00 9.72 513 ALA A CA 1
ATOM 771 C C . ALA A 1 99 ? 38.273 50.131 66.671 1.00 8.38 513 ALA A C 1
ATOM 772 O O . ALA A 1 99 ? 38.527 51.246 66.189 1.00 9.26 513 ALA A O 1
ATOM 774 N N . ARG A 1 100 ? 38.503 48.982 66.029 1.00 9.70 514 ARG A N 1
ATOM 775 C CA . ARG A 1 100 ? 39.170 48.949 64.710 1.00 9.72 514 ARG A CA 1
ATOM 776 C C . ARG A 1 100 ? 38.437 47.947 63.809 1.00 10.29 514 ARG A C 1
ATOM 777 O O . ARG A 1 100 ? 38.278 46.762 64.163 1.00 10.51 514 ARG A O 1
ATOM 785 N N . ASP A 1 101 ? 38.037 48.423 62.626 1.00 9.94 515 ASP A N 1
ATOM 786 C CA . ASP A 1 101 ? 37.387 47.545 61.633 1.00 11.72 515 ASP A CA 1
ATOM 787 C C . ASP A 1 101 ? 38.491 46.703 61.009 1.00 11.96 515 ASP A C 1
ATOM 788 O O . ASP A 1 101 ? 39.390 47.228 60.361 1.00 12.71 515 ASP A O 1
ATOM 793 N N . ARG A 1 102 ? 38.429 45.395 61.215 1.00 11.07 516 ARG A N 1
ATOM 794 C CA . ARG A 1 102 ? 39.436 44.511 60.627 1.00 13.65 516 ARG A CA 1
ATOM 795 C C . ARG A 1 102 ? 39.485 44.607 59.094 1.00 13.53 516 ARG A C 1
ATOM 796 O O . ARG A 1 102 ? 40.566 44.518 58.507 1.00 13.83 516 ARG A O 1
ATOM 804 N N . GLY A 1 103 ? 38.339 44.809 58.446 1.00 13.57 517 GLY A N 1
ATOM 805 C CA . GLY A 1 103 ? 38.317 44.873 56.978 1.00 13.32 517 GLY A CA 1
ATOM 806 C C . GLY A 1 103 ? 39.016 46.071 56.300 1.00 13.72 517 GLY A C 1
ATOM 807 O O . GLY A 1 103 ? 39.503 45.962 55.176 1.00 13.38 517 GLY A O 1
ATOM 808 N N . THR A 1 104 ? 38.963 47.230 56.939 1.00 13.10 518 THR A N 1
ATOM 809 C CA . THR A 1 104 ? 39.429 48.484 56.363 1.00 13.75 518 THR A CA 1
ATOM 810 C C . THR A 1 104 ? 40.564 49.080 57.180 1.00 13.70 518 THR A C 1
ATOM 811 O O . THR A 1 104 ? 41.244 50.010 56.714 1.00 14.22 518 THR A O 1
ATOM 815 N N . GLY A 1 105 ? 40.725 48.607 58.408 1.00 13.09 519 GLY A N 1
ATOM 816 C CA . GLY A 1 105 ? 41.676 49.221 59.339 1.00 14.10 519 GLY A CA 1
ATOM 817 C C . GLY A 1 105 ? 41.245 50.542 59.962 1.00 14.68 519 GLY A C 1
ATOM 818 O O . GLY A 1 105 ? 41.977 51.127 60.809 1.00 15.33 519 GLY A O 1
ATOM 819 N N . LYS A 1 106 ? 40.064 51.014 59.577 1.00 13.86 520 LYS A N 1
ATOM 820 C CA . LYS A 1 106 ? 39.495 52.231 60.167 1.00 14.53 520 LYS A CA 1
ATOM 821 C C . LYS A 1 106 ? 39.392 52.055 61.680 1.00 12.20 520 LYS A C 1
ATOM 822 O O . LYS A 1 106 ? 38.882 51.031 62.155 1.00 11.96 520 LYS A O 1
ATOM 828 N N . GLU A 1 107 ? 39.830 53.052 62.447 1.00 11.67 521 GLU A N 1
ATOM 829 C CA A GLU A 1 107 ? 39.778 52.952 63.916 0.70 11.96 521 GLU A CA 1
ATOM 830 C CA B GLU A 1 107 ? 39.804 52.955 63.916 0.30 11.56 521 GLU A CA 1
ATOM 831 C C . GLU A 1 107 ? 39.568 54.291 64.624 1.00 11.77 521 GLU A C 1
ATOM 832 O O . GLU A 1 107 ? 39.808 55.355 64.050 1.00 12.00 521 GLU A O 1
ATOM 843 N N . GLN A 1 108 ? 39.120 54.251 65.878 1.00 10.56 522 GLN A N 1
ATOM 844 C CA . GLN A 1 108 ? 39.023 55.470 66.709 1.00 10.47 522 GLN A CA 1
ATOM 845 C C . GLN A 1 108 ? 39.351 55.001 68.104 1.00 11.66 522 GLN A C 1
ATOM 846 O O . GLN A 1 108 ? 39.345 53.773 68.347 1.00 11.34 522 GLN A O 1
ATOM 852 N N . GLN A 1 109 ? 39.660 55.936 69.008 1.00 11.42 523 GLN A N 1
ATOM 853 C CA . GLN A 1 109 ? 39.846 55.550 70.388 1.00 11.69 523 GLN A CA 1
ATOM 854 C C . GLN A 1 109 ? 39.462 56.646 71.341 1.00 11.59 523 GLN A C 1
ATOM 855 O O . GLN A 1 109 ? 39.392 57.786 70.950 1.00 12.53 523 GLN A O 1
ATOM 861 N N . ILE A 1 110 ? 39.228 56.287 72.585 1.00 10.37 524 ILE A N 1
ATOM 862 C CA . ILE A 1 110 ? 39.056 57.281 73.661 1.00 11.82 524 ILE A CA 1
ATOM 863 C C . ILE A 1 110 ? 39.957 56.923 74.840 1.00 11.79 524 ILE A C 1
ATOM 864 O O . ILE A 1 110 ? 40.408 55.771 74.960 1.00 12.94 524 ILE A O 1
ATOM 869 N N . VAL A 1 111 ? 40.221 57.897 75.717 1.00 10.86 525 VAL A N 1
ATOM 870 C CA . VAL A 1 111 ? 41.103 57.630 76.850 1.00 12.03 525 VAL A CA 1
ATOM 871 C C . VAL A 1 111 ? 40.314 58.064 78.022 1.00 13.24 525 VAL A C 1
ATOM 872 O O . VAL A 1 111 ? 39.864 59.237 78.079 1.00 12.50 525 VAL A O 1
ATOM 876 N N . ILE A 1 112 ? 40.116 57.134 78.963 1.00 13.38 526 ILE A N 1
ATOM 877 C CA . ILE A 1 112 ? 39.194 57.381 80.048 1.00 17.03 526 ILE A CA 1
ATOM 878 C C . ILE A 1 112 ? 39.823 57.003 81.387 1.00 16.43 526 ILE A C 1
ATOM 879 O O . ILE A 1 112 ? 40.670 56.119 81.464 1.00 14.43 526 ILE A O 1
ATOM 884 N N . GLN A 1 113 ? 39.411 57.703 82.434 1.00 18.49 527 GLN A N 1
ATOM 885 C CA A GLN A 1 113 ? 39.812 57.359 83.789 0.60 19.27 527 GLN A CA 1
ATOM 886 C CA B GLN A 1 113 ? 39.812 57.370 83.789 0.40 18.75 527 GLN A CA 1
ATOM 887 C C . GLN A 1 113 ? 38.806 56.367 84.379 1.00 19.84 527 GLN A C 1
ATOM 888 O O . GLN A 1 113 ? 37.588 56.623 84.403 1.00 20.14 527 GLN A O 1
ATOM 899 N N . SER A 1 114 ? 39.283 55.226 84.844 1.00 19.07 528 SER A N 1
ATOM 900 C CA . SER A 1 114 ? 38.330 54.256 85.406 1.00 19.50 528 SER A CA 1
ATOM 901 C C . SER A 1 114 ? 38.478 54.208 86.934 1.00 20.86 528 SER A C 1
ATOM 902 O O . SER A 1 114 ? 37.605 53.702 87.658 1.00 20.50 528 SER A O 1
ATOM 905 N N . SER A 1 115 ? 39.582 54.770 87.425 1.00 21.93 529 SER A N 1
ATOM 906 C CA . SER A 1 115 ? 39.809 54.824 88.870 1.00 24.68 529 SER A CA 1
ATOM 907 C C . SER A 1 115 ? 39.601 56.228 89.449 1.00 25.57 529 SER A C 1
ATOM 908 O O . SER A 1 115 ? 39.532 57.223 88.711 1.00 25.65 529 SER A O 1
ATOM 911 N N . GLY A 1 116 ? 39.463 56.299 90.770 1.00 27.00 530 GLY A N 1
ATOM 912 C CA . GLY A 1 116 ? 39.455 57.580 91.469 1.00 28.18 530 GLY A CA 1
ATOM 913 C C . GLY A 1 116 ? 38.138 58.332 91.452 1.00 29.02 530 GLY A C 1
ATOM 914 O O . GLY A 1 116 ? 37.991 59.350 92.142 1.00 28.91 530 GLY A O 1
ATOM 915 N N . GLY A 1 117 ? 37.178 57.843 90.669 1.00 29.30 531 GLY A N 1
ATOM 916 C CA . GLY A 1 117 ? 35.904 58.539 90.519 1.00 29.51 531 GLY A CA 1
ATOM 917 C C . GLY A 1 117 ? 34.836 57.931 91.396 1.00 29.69 531 GLY A C 1
ATOM 918 O O . GLY A 1 117 ? 33.670 58.326 91.315 1.00 29.41 531 GLY A O 1
ATOM 919 N N . LEU A 1 118 ? 35.244 56.949 92.209 1.00 29.87 532 LEU A N 1
ATOM 920 C CA . LEU A 1 118 ? 34.359 56.234 93.137 1.00 29.86 532 LEU A CA 1
ATOM 921 C C . LEU A 1 118 ? 35.083 55.944 94.455 1.00 29.68 532 LEU A C 1
ATOM 922 O O . LEU A 1 118 ? 36.272 55.630 94.460 1.00 29.78 532 LEU A O 1
ATOM 927 N N . SER A 1 119 ? 34.367 56.047 95.568 1.00 29.43 533 SER A N 1
ATOM 928 C CA . SER A 1 119 ? 34.941 55.696 96.867 1.00 29.51 533 SER A CA 1
ATOM 929 C C . SER A 1 119 ? 34.938 54.177 97.036 1.00 29.64 533 SER A C 1
ATOM 930 O O . SER A 1 119 ? 34.232 53.468 96.303 1.00 29.24 533 SER A O 1
ATOM 933 N N . LYS A 1 120 ? 35.713 53.702 98.015 1.00 29.56 534 LYS A N 1
ATOM 934 C CA . LYS A 1 120 ? 35.688 52.304 98.453 1.00 29.92 534 LYS A CA 1
ATOM 935 C C . LYS A 1 120 ? 34.233 51.873 98.718 1.00 29.43 534 LYS A C 1
ATOM 936 O O . LYS A 1 120 ? 33.784 50.814 98.269 1.00 28.91 534 LYS A O 1
ATOM 942 N N . ASP A 1 121 ? 33.507 52.721 99.443 1.00 29.29 535 ASP A N 1
ATOM 943 C CA . ASP A 1 121 ? 32.101 52.498 99.780 1.00 28.88 535 ASP A CA 1
ATOM 944 C C . ASP A 1 121 ? 31.185 52.458 98.570 1.00 28.13 535 ASP A C 1
ATOM 945 O O . ASP A 1 121 ? 30.272 51.638 98.529 1.00 27.89 535 ASP A O 1
ATOM 950 N N . GLN A 1 122 ? 31.405 53.364 97.617 1.00 27.15 536 GLN A N 1
ATOM 951 C CA . GLN A 1 122 ? 30.637 53.395 96.375 1.00 26.67 536 GLN A CA 1
ATOM 952 C C . GLN A 1 122 ? 30.874 52.138 95.575 1.00 25.65 536 GLN A C 1
ATOM 953 O O . GLN A 1 122 ? 29.932 51.606 95.000 1.00 25.59 536 GLN A O 1
ATOM 959 N N . ILE A 1 123 ? 32.132 51.684 95.539 1.00 24.74 537 ILE A N 1
ATOM 960 C CA . ILE A 1 123 ? 32.506 50.410 94.898 1.00 23.53 537 ILE A CA 1
ATOM 961 C C . ILE A 1 123 ? 31.792 49.217 95.552 1.00 23.78 537 ILE A C 1
ATOM 962 O O . ILE A 1 123 ? 31.160 48.425 94.872 1.00 22.78 537 ILE A O 1
ATOM 967 N N . GLU A 1 124 ? 31.868 49.099 96.877 1.00 24.44 538 GLU A N 1
ATOM 968 C CA . GLU A 1 124 ? 31.201 47.985 97.550 1.00 25.72 538 GLU A CA 1
ATOM 969 C C . GLU A 1 124 ? 29.675 48.020 97.360 1.00 25.42 538 GLU A C 1
ATOM 970 O O . GLU A 1 124 ? 29.044 46.975 97.159 1.00 25.55 538 GLU A O 1
ATOM 976 N N . ASN A 1 125 ? 29.105 49.227 97.390 1.00 25.12 539 ASN A N 1
ATOM 977 C CA A ASN A 1 125 ? 27.668 49.420 97.199 0.60 24.92 539 ASN A CA 1
ATOM 978 C CA B ASN A 1 125 ? 27.673 49.451 97.192 0.40 24.79 539 ASN A CA 1
ATOM 979 C C . ASN A 1 125 ? 27.231 49.063 95.781 1.00 24.76 539 ASN A C 1
ATOM 980 O O . ASN A 1 125 ? 26.161 48.504 95.595 1.00 24.12 539 ASN A O 1
ATOM 989 N N . MET A 1 126 ? 28.063 49.378 94.785 1.00 24.56 540 MET A N 1
ATOM 990 C CA . MET A 1 126 ? 27.744 49.042 93.404 1.00 24.27 540 MET A CA 1
ATOM 991 C C . MET A 1 126 ? 27.724 47.543 93.173 1.00 23.80 540 MET A C 1
ATOM 992 O O . MET A 1 126 ? 26.907 47.037 92.390 1.00 22.94 540 MET A O 1
ATOM 997 N N . ILE A 1 127 ? 28.635 46.840 93.850 1.00 22.73 541 ILE A N 1
ATOM 998 C CA . ILE A 1 127 ? 28.694 45.388 93.760 1.00 22.51 541 ILE A CA 1
ATOM 999 C C . ILE A 1 127 ? 27.501 44.783 94.485 1.00 22.28 541 ILE A C 1
ATOM 1000 O O . ILE A 1 127 ? 26.850 43.891 93.953 1.00 22.00 541 ILE A O 1
ATOM 1005 N N . LYS A 1 128 ? 27.228 45.271 95.696 1.00 22.61 542 LYS A N 1
ATOM 1006 C CA . LYS A 1 128 ? 26.051 44.816 96.454 1.00 23.26 542 LYS A CA 1
ATOM 1007 C C . LYS A 1 128 ? 24.737 45.076 95.697 1.00 23.39 542 LYS A C 1
ATOM 1008 O O . LYS A 1 128 ? 23.929 44.154 95.561 1.00 22.57 542 LYS A O 1
ATOM 1014 N N . GLU A 1 129 ? 24.542 46.307 95.198 1.00 23.79 543 GLU A N 1
ATOM 1015 C CA A GLU A 1 129 ? 23.363 46.668 94.393 0.60 24.80 543 GLU A CA 1
ATOM 1016 C CA B GLU A 1 129 ? 23.347 46.632 94.418 0.40 24.16 543 GLU A CA 1
ATOM 1017 C C . GLU A 1 129 ? 23.198 45.730 93.186 1.00 24.43 543 GLU A C 1
ATOM 1018 O O . GLU A 1 129 ? 22.086 45.319 92.833 1.00 25.14 543 GLU A O 1
ATOM 1029 N N . ALA A 1 130 ? 24.305 45.410 92.525 1.00 23.86 544 ALA A N 1
ATOM 1030 C CA . ALA A 1 130 ? 24.236 44.540 91.357 1.00 22.70 544 ALA A CA 1
ATOM 1031 C C . ALA A 1 130 ? 23.764 43.155 91.778 1.00 22.98 544 ALA A C 1
ATOM 1032 O O . ALA A 1 130 ? 22.917 42.551 91.114 1.00 22.92 544 ALA A O 1
ATOM 1034 N N . GLU A 1 131 ? 24.290 42.674 92.908 1.00 21.52 545 GLU A N 1
ATOM 1035 C CA . GLU A 1 131 ? 23.947 41.358 93.417 1.00 22.15 545 GLU A CA 1
ATOM 1036 C C . GLU A 1 131 ? 22.445 41.314 93.751 1.00 22.98 545 GLU A C 1
ATOM 1037 O O . GLU A 1 131 ? 21.778 40.349 93.444 1.00 23.72 545 GLU A O 1
ATOM 1043 N N . LYS A 1 132 ? 21.932 42.385 94.346 1.00 23.05 546 LYS A N 1
ATOM 1044 C CA A LYS A 1 132 ? 20.521 42.415 94.714 0.60 23.51 546 LYS A CA 1
ATOM 1045 C CA B LYS A 1 132 ? 20.523 42.479 94.721 0.40 23.34 546 LYS A CA 1
ATOM 1046 C C . LYS A 1 132 ? 19.593 42.520 93.502 1.00 23.06 546 LYS A C 1
ATOM 1047 O O . LYS A 1 132 ? 18.451 42.052 93.564 1.00 23.35 546 LYS A O 1
ATOM 1058 N N . ASN A 1 133 ? 20.090 43.080 92.393 1.00 22.30 547 ASN A N 1
ATOM 1059 C CA . ASN A 1 133 ? 19.267 43.232 91.178 1.00 22.08 547 ASN A CA 1
ATOM 1060 C C . ASN A 1 133 ? 19.546 42.166 90.128 1.00 21.71 547 ASN A C 1
ATOM 1061 O O . ASN A 1 133 ? 18.945 42.191 89.062 1.00 22.43 547 ASN A O 1
ATOM 1066 N N . ALA A 1 134 ? 20.436 41.224 90.426 1.00 21.77 548 ALA A N 1
ATOM 1067 C CA . ALA A 1 134 ? 20.759 40.155 89.459 1.00 21.69 548 ALA A CA 1
ATOM 1068 C C . ALA A 1 134 ? 19.514 39.325 89.099 1.00 21.96 548 ALA A C 1
ATOM 1069 O O . ALA A 1 134 ? 19.298 38.994 87.936 1.00 21.77 548 ALA A O 1
ATOM 1071 N N . ALA A 1 135 ? 18.674 39.027 90.087 1.00 21.17 549 ALA A N 1
ATOM 1072 C CA . ALA A 1 135 ? 17.500 38.167 89.851 1.00 21.94 549 ALA A CA 1
ATOM 1073 C C . ALA A 1 135 ? 16.509 38.861 88.929 1.00 22.02 549 ALA A C 1
ATOM 1074 O O . ALA A 1 135 ? 15.878 38.215 88.114 1.00 22.57 549 ALA A O 1
ATOM 1076 N N . GLU A 1 136 ? 16.420 40.187 89.028 1.00 22.35 550 GLU A N 1
ATOM 1077 C CA . GLU A 1 136 ? 15.574 40.974 88.146 1.00 22.86 550 GLU A CA 1
ATOM 1078 C C . GLU A 1 136 ? 16.037 40.901 86.699 1.00 22.09 550 GLU A C 1
ATOM 1079 O O . GLU A 1 136 ? 15.232 40.625 85.781 1.00 21.27 550 GLU A O 1
ATOM 1085 N N . ASP A 1 137 ? 17.325 41.170 86.477 1.00 21.38 551 ASP A N 1
ATOM 1086 C CA . ASP A 1 137 ? 17.903 41.033 85.135 1.00 20.90 551 ASP A CA 1
ATOM 1087 C C . ASP A 1 137 ? 17.636 39.652 84.529 1.00 20.80 551 ASP A C 1
ATOM 1088 O O . ASP A 1 137 ? 17.433 39.519 83.312 1.00 20.98 551 ASP A O 1
ATOM 1093 N N . ALA A 1 138 ? 17.638 38.626 85.387 1.00 20.26 552 ALA A N 1
ATOM 1094 C CA . ALA A 1 138 ? 17.377 37.233 84.953 1.00 20.57 552 ALA A CA 1
ATOM 1095 C C . ALA A 1 138 ? 15.935 36.979 84.492 1.00 20.48 552 ALA A C 1
ATOM 1096 O O . ALA A 1 138 ? 15.623 35.907 83.965 1.00 21.16 552 ALA A O 1
ATOM 1098 N N . LYS A 1 139 ? 15.046 37.947 84.696 1.00 19.49 553 LYS A N 1
ATOM 1099 C CA . LYS A 1 139 ? 13.629 37.751 84.360 1.00 19.61 553 LYS A CA 1
ATOM 1100 C C . LYS A 1 139 ? 13.348 38.114 82.899 1.00 18.38 553 LYS A C 1
ATOM 1101 O O . LYS A 1 139 ? 12.224 38.012 82.434 1.00 19.30 553 LYS A O 1
ATOM 1107 N N . ARG A 1 140 ? 14.399 38.481 82.174 1.00 17.46 554 ARG A N 1
ATOM 1108 C CA . ARG A 1 140 ? 14.378 38.708 80.712 1.00 17.67 554 ARG A CA 1
ATOM 1109 C C . ARG A 1 140 ? 13.858 37.424 80.006 1.00 15.13 554 ARG A C 1
ATOM 1110 O O . ARG A 1 140 ? 14.094 36.312 80.497 1.00 14.67 554 ARG A O 1
ATOM 1118 N N . LYS A 1 141 ? 13.114 37.578 78.903 1.00 13.14 555 LYS A N 1
ATOM 1119 C CA . LYS A 1 141 ? 12.448 36.459 78.223 1.00 13.34 555 LYS A CA 1
ATOM 1120 C C . LYS A 1 141 ? 12.925 36.251 76.786 1.00 11.83 555 LYS A C 1
ATOM 1121 O O . LYS A 1 141 ? 12.406 35.415 76.056 1.00 13.16 555 LYS A O 1
ATOM 1127 N N . GLU A 1 142 ? 13.969 36.975 76.395 1.00 11.70 556 GLU A N 1
ATOM 1128 C CA A GLU A 1 142 ? 14.426 36.979 75.024 0.60 12.79 556 GLU A CA 1
ATOM 1129 C CA B GLU A 1 142 ? 14.378 36.959 75.005 0.40 12.10 556 GLU A CA 1
ATOM 1130 C C . GLU A 1 142 ? 15.164 35.736 74.605 1.00 12.17 556 GLU A C 1
ATOM 1131 O O . GLU A 1 142 ? 15.780 35.059 75.438 1.00 12.68 556 GLU A O 1
ATOM 1142 N N . LEU A 1 143 ? 15.113 35.489 73.297 1.00 12.33 557 LEU A N 1
ATOM 1143 C CA . LEU A 1 143 ? 15.913 34.443 72.689 1.00 11.64 557 LEU A CA 1
ATOM 1144 C C . LEU A 1 143 ? 17.068 35.079 71.914 1.00 11.26 557 LEU A C 1
ATOM 1145 O O . LEU A 1 143 ? 16.922 36.186 71.340 1.00 10.90 557 LEU A O 1
ATOM 1150 N N . VAL A 1 144 ? 18.193 34.365 71.862 1.00 10.21 558 VAL A N 1
ATOM 1151 C CA . VAL A 1 144 ? 19.341 34.798 71.058 1.00 11.59 558 VAL A CA 1
ATOM 1152 C C . VAL A 1 144 ? 19.579 33.810 69.942 1.00 11.63 558 VAL A C 1
ATOM 1153 O O . VAL A 1 144 ? 19.388 32.587 70.133 1.00 11.90 558 VAL A O 1
ATOM 1157 N N . GLU A 1 145 ? 20.008 34.324 68.800 1.00 11.75 559 GLU A N 1
ATOM 1158 C CA . GLU A 1 145 ? 20.514 33.501 67.722 1.00 12.24 559 GLU A CA 1
ATOM 1159 C C . GLU A 1 145 ? 21.859 32.901 68.160 1.00 12.37 559 GLU A C 1
ATOM 1160 O O . GLU A 1 145 ? 22.653 33.543 68.899 1.00 12.61 559 GLU A O 1
ATOM 1166 N N . VAL A 1 146 ? 22.117 31.691 67.694 1.00 11.99 560 VAL A N 1
ATOM 1167 C CA . VAL A 1 146 ? 23.421 31.046 67.983 1.00 13.09 560 VAL A CA 1
ATOM 1168 C C . VAL A 1 146 ? 23.950 30.418 66.719 1.00 13.88 560 VAL A C 1
ATOM 1169 O O . VAL A 1 146 ? 23.182 30.132 65.792 1.00 15.48 560 VAL A O 1
ATOM 1173 N N . ILE A 1 147 ? 25.250 30.156 66.703 1.00 13.32 561 ILE A N 1
ATOM 1174 C CA . ILE A 1 147 ? 25.820 29.306 65.675 1.00 14.34 561 ILE A CA 1
ATOM 1175 C C . ILE A 1 147 ? 26.416 28.070 66.332 1.00 14.53 561 ILE A C 1
ATOM 1176 O O . ILE A 1 147 ? 26.481 27.958 67.561 1.00 11.34 561 ILE A O 1
ATOM 1181 N N . ASN A 1 148 ? 26.854 27.133 65.502 1.00 14.27 562 ASN A N 1
ATOM 1182 C CA . ASN A 1 148 ? 27.467 25.928 65.992 1.00 15.62 562 ASN A CA 1
ATOM 1183 C C . ASN A 1 148 ? 28.570 25.590 65.012 1.00 16.11 562 ASN A C 1
ATOM 1184 O O . ASN A 1 148 ? 28.376 24.771 64.081 1.00 14.28 562 ASN A O 1
ATOM 1189 N N . GLN A 1 149 ? 29.714 26.237 65.209 1.00 16.00 563 GLN A N 1
ATOM 1190 C CA . GLN A 1 149 ? 30.792 26.142 64.237 1.00 18.71 563 GLN A CA 1
ATOM 1191 C C . GLN A 1 149 ? 32.112 25.885 64.912 1.00 18.42 563 GLN A C 1
ATOM 1192 O O . GLN A 1 149 ? 32.547 26.683 65.739 1.00 16.73 563 GLN A O 1
ATOM 1198 N N . ALA A 1 150 ? 32.747 24.771 64.567 1.00 17.64 564 ALA A N 1
ATOM 1199 C CA . ALA A 1 150 ? 34.081 24.507 65.057 1.00 19.86 564 ALA A CA 1
ATOM 1200 C C . ALA A 1 150 ? 34.988 25.542 64.394 1.00 21.29 564 ALA A C 1
ATOM 1201 O O . ALA A 1 150 ? 34.829 25.855 63.201 1.00 21.58 564 ALA A O 1
ATOM 1203 N N . GLU A 1 151 ? 35.926 26.102 65.151 1.00 22.89 565 GLU A N 1
ATOM 1204 C CA A GLU A 1 151 ? 36.767 27.063 64.411 0.40 23.63 565 GLU A CA 1
ATOM 1205 C CA B GLU A 1 151 ? 36.832 27.204 64.790 0.40 23.16 565 GLU A CA 1
ATOM 1206 C C A GLU A 1 151 ? 37.978 26.483 63.672 0.40 23.76 565 GLU A C 1
ATOM 1207 C C B GLU A 1 151 ? 36.209 28.568 65.122 0.40 23.49 565 GLU A C 1
ATOM 1208 O O A GLU A 1 151 ? 38.320 25.305 63.822 0.40 24.02 565 GLU A O 1
ATOM 1209 O O B GLU A 1 151 ? 36.869 29.412 65.749 0.40 23.61 565 GLU A O 1
ATOM 1222 N N A ASP B 1 4 ? 0.397 28.056 47.567 0.50 16.09 418 ASP B N 1
ATOM 1223 N N B ASP B 1 4 ? 1.838 26.071 45.918 0.50 14.30 418 ASP B N 1
ATOM 1224 C CA A ASP B 1 4 ? 1.570 27.274 47.053 0.50 15.79 418 ASP B CA 1
ATOM 1225 C CA B ASP B 1 4 ? 1.908 27.552 46.133 0.50 14.22 418 ASP B CA 1
ATOM 1226 C C A ASP B 1 4 ? 2.930 27.957 47.323 0.50 15.16 418 ASP B C 1
ATOM 1227 C C B ASP B 1 4 ? 2.898 27.982 47.235 0.50 14.23 418 ASP B C 1
ATOM 1228 O O A ASP B 1 4 ? 3.960 27.273 47.361 0.50 14.98 418 ASP B O 1
ATOM 1229 O O B ASP B 1 4 ? 3.596 27.150 47.816 0.50 14.17 418 ASP B O 1
ATOM 1238 N N . VAL B 1 5 ? 2.936 29.286 47.513 1.00 14.31 419 VAL B N 1
ATOM 1239 C CA . VAL B 1 5 ? 4.102 29.944 48.165 1.00 13.70 419 VAL B CA 1
ATOM 1240 C C . VAL B 1 5 ? 3.689 30.868 49.301 1.00 12.85 419 VAL B C 1
ATOM 1241 O O . VAL B 1 5 ? 2.580 31.397 49.308 1.00 11.97 419 VAL B O 1
ATOM 1245 N N . THR B 1 6 ? 4.578 31.066 50.269 1.00 11.42 420 THR B N 1
ATOM 1246 C CA . THR B 1 6 ? 4.315 32.025 51.335 1.00 11.09 420 THR B CA 1
ATOM 1247 C C . THR B 1 6 ? 4.394 33.453 50.808 1.00 10.60 420 THR B C 1
ATOM 1248 O O . THR B 1 6 ? 5.318 33.775 50.029 1.00 10.26 420 THR B O 1
ATOM 1252 N N . PRO B 1 7 ? 3.408 34.305 51.177 1.00 9.84 421 PRO B N 1
ATOM 1253 C CA . PRO B 1 7 ? 3.378 35.674 50.664 1.00 10.02 421 PRO B CA 1
ATOM 1254 C C . PRO B 1 7 ? 4.360 36.626 51.348 1.00 8.76 421 PRO B C 1
ATOM 1255 O O . PRO B 1 7 ? 4.793 37.571 50.732 1.00 8.01 421 PRO B O 1
ATOM 1259 N N . LEU B 1 8 ? 4.649 36.368 52.629 1.00 9.22 422 LEU B N 1
ATOM 1260 C CA . LEU B 1 8 ? 5.533 37.189 53.442 1.00 9.81 422 LEU B CA 1
ATOM 1261 C C . LEU B 1 8 ? 6.426 36.274 54.277 1.00 9.56 422 LEU B C 1
ATOM 1262 O O . LEU B 1 8 ? 6.060 35.139 54.579 1.00 9.61 422 LEU B O 1
ATOM 1267 N N . SER B 1 9 ? 7.624 36.771 54.614 1.00 10.11 423 SER B N 1
ATOM 1268 C CA . SER B 1 9 ? 8.483 36.051 55.541 1.00 9.22 423 SER B CA 1
ATOM 1269 C C . SER B 1 9 ? 7.822 35.831 56.916 1.00 10.15 423 SER B C 1
ATOM 1270 O O . SER B 1 9 ? 6.980 36.614 57.342 1.00 12.03 423 SER B O 1
ATOM 1273 N N . LEU B 1 10 ? 8.253 34.781 57.591 1.00 9.12 424 LEU B N 1
ATOM 1274 C CA . LEU B 1 10 ? 7.753 34.374 58.935 1.00 10.45 424 LEU B CA 1
ATOM 1275 C C . LEU B 1 10 ? 8.961 34.091 59.828 1.00 10.58 424 LEU B C 1
ATOM 1276 O O . LEU B 1 10 ? 9.924 33.457 59.402 1.00 11.23 424 LEU B O 1
ATOM 1281 N N . GLY B 1 11 ? 8.933 34.568 61.066 1.00 9.87 425 GLY B N 1
ATOM 1282 C CA . GLY B 1 11 ? 10.062 34.330 61.928 1.00 11.06 425 GLY B CA 1
ATOM 1283 C C . GLY B 1 11 ? 9.694 34.723 63.317 1.00 9.81 425 GLY B C 1
ATOM 1284 O O . GLY B 1 11 ? 8.481 34.892 63.641 1.00 11.06 425 GLY B O 1
ATOM 1285 N N . ILE B 1 12 ? 10.732 34.876 64.134 1.00 10.20 426 ILE B N 1
ATOM 1286 C CA . ILE B 1 12 ? 10.543 35.256 65.513 1.00 10.12 426 ILE B CA 1
ATOM 1287 C C . ILE B 1 12 ? 11.371 36.464 65.871 1.00 9.90 426 ILE B C 1
ATOM 1288 O O . ILE B 1 12 ? 12.369 36.747 65.241 1.00 9.69 426 ILE B O 1
ATOM 1293 N N . GLU B 1 13 ? 10.946 37.172 66.912 1.00 9.51 427 GLU B N 1
ATOM 1294 C CA . GLU B 1 13 ? 11.773 38.249 67.423 1.00 9.54 427 GLU B CA 1
ATOM 1295 C C . GLU B 1 13 ? 12.887 37.693 68.308 1.00 9.81 427 GLU B C 1
ATOM 1296 O O . GLU B 1 13 ? 12.613 36.923 69.293 1.00 7.82 427 GLU B O 1
ATOM 1302 N N . THR B 1 14 ? 14.122 38.096 68.005 1.00 9.75 428 THR B N 1
ATOM 1303 C CA . THR B 1 14 ? 15.250 37.764 68.889 1.00 9.38 428 THR B CA 1
ATOM 1304 C C . THR B 1 14 ? 15.824 39.039 69.554 1.00 9.89 428 THR B C 1
ATOM 1305 O O . THR B 1 14 ? 15.476 40.165 69.176 1.00 10.25 428 THR B O 1
ATOM 1309 N N . LEU B 1 15 ? 16.722 38.836 70.509 1.00 9.43 429 LEU B N 1
ATOM 1310 C CA . LEU B 1 15 ? 17.311 39.892 71.342 1.00 8.46 429 LEU B CA 1
ATOM 1311 C C . LEU B 1 15 ? 17.581 41.171 70.567 1.00 8.81 429 LEU B C 1
ATOM 1312 O O . LEU B 1 15 ? 18.218 41.122 69.508 1.00 7.95 429 LEU B O 1
ATOM 1317 N N . GLY B 1 16 ? 17.168 42.321 71.122 1.00 8.49 430 GLY B N 1
ATOM 1318 C CA . GLY B 1 16 ? 17.399 43.613 70.460 1.00 9.45 430 GLY B CA 1
ATOM 1319 C C . GLY B 1 16 ? 16.313 43.943 69.435 1.00 9.86 430 GLY B C 1
ATOM 1320 O O . GLY B 1 16 ? 16.410 44.932 68.689 1.00 11.39 430 GLY B O 1
ATOM 1321 N N . GLY B 1 17 ? 15.250 43.145 69.383 1.00 9.96 431 GLY B N 1
ATOM 1322 C CA . GLY B 1 17 ? 14.099 43.408 68.480 1.00 11.47 431 GLY B CA 1
ATOM 1323 C C . GLY B 1 17 ? 14.367 43.036 67.028 1.00 11.89 431 GLY B C 1
ATOM 1324 O O . GLY B 1 17 ? 13.764 43.600 66.114 1.00 14.82 431 GLY B O 1
ATOM 1325 N N . ILE B 1 18 ? 15.274 42.101 66.810 1.00 11.74 432 ILE B N 1
ATOM 1326 C CA . ILE B 1 18 ? 15.676 41.642 65.468 1.00 10.69 432 ILE B CA 1
ATOM 1327 C C . ILE B 1 18 ? 14.653 40.599 64.942 1.00 11.70 432 ILE B C 1
ATOM 1328 O O . ILE B 1 18 ? 14.238 39.675 65.666 1.00 11.93 432 ILE B O 1
ATOM 1333 N N . MET B 1 19 ? 14.258 40.780 63.695 1.00 11.88 433 MET B N 1
ATOM 1334 C CA . MET B 1 19 ? 13.415 39.811 62.972 1.00 12.79 433 MET B CA 1
ATOM 1335 C C . MET B 1 19 ? 14.299 38.676 62.474 1.00 12.52 433 MET B C 1
ATOM 1336 O O . MET B 1 19 ? 15.123 38.843 61.515 1.00 11.85 433 MET B O 1
ATOM 1341 N N . THR B 1 20 ? 14.207 37.539 63.156 1.00 10.52 434 THR B N 1
ATOM 1342 C CA . THR B 1 20 ? 14.931 36.358 62.694 1.00 10.27 434 THR B CA 1
ATOM 1343 C C . THR B 1 20 ? 14.008 35.540 61.811 1.00 10.17 434 THR B C 1
ATOM 1344 O O . THR B 1 20 ? 13.075 34.871 62.309 1.00 8.40 434 THR B O 1
ATOM 1348 N N . LYS B 1 21 ? 14.245 35.555 60.502 1.00 9.68 435 LYS B N 1
ATOM 1349 C CA . LYS B 1 21 ? 13.366 34.788 59.590 1.00 13.21 435 LYS B CA 1
ATOM 1350 C C . LYS B 1 21 ? 13.631 33.280 59.662 1.00 13.99 435 LYS B C 1
ATOM 1351 O O . LYS B 1 21 ? 14.791 32.836 59.564 1.00 15.30 435 LYS B O 1
ATOM 1357 N N . LEU B 1 22 ? 12.575 32.496 59.828 1.00 13.81 436 LEU B N 1
ATOM 1358 C CA . LEU B 1 22 ? 12.682 31.040 59.737 1.00 13.66 436 LEU B CA 1
ATOM 1359 C C . LEU B 1 22 ? 12.246 30.540 58.359 1.00 12.47 436 LEU B C 1
ATOM 1360 O O . LEU B 1 22 ? 12.825 29.556 57.854 1.00 12.07 436 LEU B O 1
ATOM 1365 N N . ILE B 1 23 ? 11.199 31.168 57.803 1.00 11.74 437 ILE B N 1
ATOM 1366 C CA . ILE B 1 23 ? 10.732 30.866 56.458 1.00 11.68 437 ILE B CA 1
ATOM 1367 C C . ILE B 1 23 ? 10.642 32.117 55.629 1.00 12.15 437 ILE B C 1
ATOM 1368 O O . ILE B 1 23 ? 9.819 32.981 55.906 1.00 10.75 437 ILE B O 1
ATOM 1373 N N . THR B 1 24 ? 11.448 32.187 54.571 1.00 11.74 438 THR B N 1
ATOM 1374 C CA A THR B 1 24 ? 11.471 33.405 53.757 0.60 12.14 438 THR B CA 1
ATOM 1375 C CA B THR B 1 24 ? 11.488 33.396 53.763 0.40 11.75 438 THR B CA 1
ATOM 1376 C C . THR B 1 24 ? 10.290 33.504 52.788 1.00 11.84 438 THR B C 1
ATOM 1377 O O . THR B 1 24 ? 9.726 32.474 52.343 1.00 9.25 438 THR B O 1
ATOM 1384 N N . ARG B 1 25 ? 9.893 34.750 52.490 1.00 10.97 439 ARG B N 1
ATOM 1385 C CA . ARG B 1 25 ? 8.854 35.056 51.536 1.00 11.69 439 ARG B CA 1
ATOM 1386 C C . ARG B 1 25 ? 9.118 34.222 50.298 1.00 11.42 439 ARG B C 1
ATOM 1387 O O . ARG B 1 25 ? 10.289 34.013 49.918 1.00 11.30 439 ARG B O 1
ATOM 1395 N N . ASN B 1 26 ? 8.041 33.715 49.708 1.00 11.52 440 ASN B N 1
ATOM 1396 C CA . ASN B 1 26 ? 8.096 32.996 48.429 1.00 12.98 440 ASN B CA 1
ATOM 1397 C C . ASN B 1 26 ? 8.597 31.555 48.542 1.00 12.13 440 ASN B C 1
ATOM 1398 O O . ASN B 1 26 ? 8.999 30.975 47.566 1.00 11.92 440 ASN B O 1
ATOM 1403 N N . THR B 1 27 ? 8.569 30.977 49.746 1.00 12.25 441 THR B N 1
ATOM 1404 C CA . THR B 1 27 ? 8.914 29.561 49.924 1.00 11.72 441 THR B CA 1
ATOM 1405 C C . THR B 1 27 ? 7.725 28.662 49.543 1.00 12.22 441 THR B C 1
ATOM 1406 O O . THR B 1 27 ? 6.604 28.920 49.938 1.00 11.26 441 THR B O 1
ATOM 1410 N N . THR B 1 28 ? 7.955 27.589 48.792 1.00 12.35 442 THR B N 1
ATOM 1411 C CA . THR B 1 28 ? 6.828 26.698 48.470 1.00 13.00 442 THR B CA 1
ATOM 1412 C C . THR B 1 28 ? 6.313 25.974 49.704 1.00 12.98 442 THR B C 1
ATOM 1413 O O . THR B 1 28 ? 7.076 25.666 50.646 1.00 12.97 442 THR B O 1
ATOM 1417 N N . ILE B 1 29 ? 5.001 25.765 49.687 1.00 12.96 443 ILE B N 1
ATOM 1418 C CA . ILE B 1 29 ? 4.204 25.159 50.756 1.00 13.15 443 ILE B CA 1
ATOM 1419 C C . ILE B 1 29 ? 3.774 23.767 50.298 1.00 13.11 443 ILE B C 1
ATOM 1420 O O . ILE B 1 29 ? 3.457 23.615 49.121 1.00 12.28 443 ILE B O 1
ATOM 1425 N N . PRO B 1 30 ? 3.757 22.747 51.193 1.00 12.36 444 PRO B N 1
ATOM 1426 C CA . PRO B 1 30 ? 4.133 22.717 52.609 1.00 12.36 444 PRO B CA 1
ATOM 1427 C C . PRO B 1 30 ? 5.643 22.814 52.763 1.00 12.59 444 PRO B C 1
ATOM 1428 O O . PRO B 1 30 ? 6.401 22.473 51.821 1.00 10.71 444 PRO B O 1
ATOM 1432 N N . THR B 1 31 ? 6.063 23.255 53.947 1.00 11.81 445 THR B N 1
ATOM 1433 C CA . THR B 1 31 ? 7.484 23.360 54.257 1.00 12.88 445 THR B CA 1
ATOM 1434 C C . THR B 1 31 ? 7.681 23.282 55.753 1.00 12.38 445 THR B C 1
ATOM 1435 O O . THR B 1 31 ? 6.708 23.477 56.517 1.00 12.83 445 THR B O 1
ATOM 1439 N N . LYS B 1 32 ? 8.918 23.037 56.186 1.00 12.22 446 LYS B N 1
ATOM 1440 C CA . LYS B 1 32 ? 9.207 22.999 57.620 1.00 12.29 446 LYS B CA 1
ATOM 1441 C C . LYS B 1 32 ? 10.625 23.458 57.831 1.00 11.57 446 LYS B C 1
ATOM 1442 O O . LYS B 1 32 ? 11.527 23.057 57.093 1.00 12.92 446 LYS B O 1
ATOM 1448 N N . LYS B 1 33 ? 10.849 24.301 58.847 1.00 12.02 447 LYS B N 1
ATOM 1449 C CA . LYS B 1 33 ? 12.206 24.775 59.095 1.00 11.73 447 LYS B CA 1
ATOM 1450 C C . LYS B 1 33 ? 12.361 24.829 60.582 1.00 13.48 447 LYS B C 1
ATOM 1451 O O . LYS B 1 33 ? 11.423 25.198 61.269 1.00 12.87 447 LYS B O 1
ATOM 1457 N N . SER B 1 34 ? 13.538 24.458 61.078 1.00 12.82 448 SER B N 1
ATOM 1458 C CA A SER B 1 34 ? 13.789 24.644 62.502 0.60 12.89 448 SER B CA 1
ATOM 1459 C CA B SER B 1 34 ? 13.837 24.507 62.517 0.40 13.06 448 SER B CA 1
ATOM 1460 C C . SER B 1 34 ? 15.123 25.320 62.735 1.00 12.95 448 SER B C 1
ATOM 1461 O O . SER B 1 34 ? 15.994 25.341 61.857 1.00 13.56 448 SER B O 1
ATOM 1466 N N . GLN B 1 35 ? 15.277 25.920 63.906 1.00 12.32 449 GLN B N 1
ATOM 1467 C CA . GLN B 1 35 ? 16.534 26.591 64.245 1.00 12.19 449 GLN B CA 1
ATOM 1468 C C . GLN B 1 35 ? 16.677 26.582 65.760 1.00 11.95 449 GLN B C 1
ATOM 1469 O O . GLN B 1 35 ? 15.666 26.660 66.483 1.00 11.67 449 GLN B O 1
ATOM 1475 N N . VAL B 1 36 ? 17.921 26.420 66.233 1.00 10.90 450 VAL B N 1
ATOM 1476 C CA . VAL B 1 36 ? 18.180 26.363 67.659 1.00 10.29 450 VAL B CA 1
ATOM 1477 C C . VAL B 1 36 ? 18.524 27.800 68.141 1.00 10.59 450 VAL B C 1
ATOM 1478 O O . VAL B 1 36 ? 19.307 28.508 67.496 1.00 10.85 450 VAL B O 1
ATOM 1482 N N . PHE B 1 37 ? 17.958 28.202 69.281 1.00 10.17 451 PHE B N 1
ATOM 1483 C CA . PHE B 1 37 ? 18.166 29.522 69.858 1.00 9.89 451 PHE B CA 1
ATOM 1484 C C . PHE B 1 37 ? 18.574 29.256 71.285 1.00 11.46 451 PHE B C 1
ATOM 1485 O O . PHE B 1 37 ? 18.490 28.107 71.760 1.00 10.95 451 PHE B O 1
ATOM 1493 N N . SER B 1 38 ? 19.020 30.306 71.970 1.00 10.37 452 SER B N 1
ATOM 1494 C CA . SER B 1 38 ? 19.316 30.153 73.387 1.00 10.35 452 SER B CA 1
ATOM 1495 C C . SER B 1 38 ? 18.767 31.342 74.182 1.00 10.19 452 SER B C 1
ATOM 1496 O O . SER B 1 38 ? 18.005 32.188 73.673 1.00 10.70 452 SER B O 1
ATOM 1499 N N . THR B 1 39 ? 19.110 31.366 75.460 1.00 10.03 453 THR B N 1
ATOM 1500 C CA . THR B 1 39 ? 18.677 32.427 76.354 1.00 11.35 453 THR B CA 1
ATOM 1501 C C . THR B 1 39 ? 19.624 33.649 76.313 1.00 11.30 453 THR B C 1
ATOM 1502 O O . THR B 1 39 ? 20.832 33.513 76.065 1.00 12.58 453 THR B O 1
ATOM 1506 N N . ALA B 1 40 ? 19.038 34.815 76.588 1.00 11.54 454 ALA B N 1
ATOM 1507 C CA . ALA B 1 40 ? 19.738 36.084 76.531 1.00 13.02 454 ALA B CA 1
ATOM 1508 C C . ALA B 1 40 ? 20.296 36.539 77.891 1.00 13.64 454 ALA B C 1
ATOM 1509 O O . ALA B 1 40 ? 21.155 37.454 77.961 1.00 15.56 454 ALA B O 1
ATOM 1511 N N . ALA B 1 41 ? 19.864 35.900 78.977 1.00 12.84 455 ALA B N 1
ATOM 1512 C CA . ALA B 1 41 ? 20.253 36.369 80.312 1.00 14.01 455 ALA B CA 1
ATOM 1513 C C . ALA B 1 41 ? 20.798 35.209 81.127 1.00 14.14 455 ALA B C 1
ATOM 1514 O O . ALA B 1 41 ? 20.297 34.084 81.009 1.00 13.48 455 ALA B O 1
ATOM 1516 N N . ASP B 1 42 ? 21.805 35.474 81.968 1.00 14.45 456 ASP B N 1
ATOM 1517 C CA . ASP B 1 42 ? 22.264 34.429 82.915 1.00 15.05 456 ASP B CA 1
ATOM 1518 C C . ASP B 1 42 ? 21.127 34.020 83.866 1.00 15.81 456 ASP B C 1
ATOM 1519 O O . ASP B 1 42 ? 20.437 34.895 84.413 1.00 15.74 456 ASP B O 1
ATOM 1524 N N . GLY B 1 43 ? 20.938 32.708 84.073 1.00 14.81 457 GLY B N 1
ATOM 1525 C CA . GLY B 1 43 ? 19.911 32.190 84.991 1.00 15.33 457 GLY B CA 1
ATOM 1526 C C . GLY B 1 43 ? 18.493 32.377 84.453 1.00 14.56 457 GLY B C 1
ATOM 1527 O O . GLY B 1 43 ? 17.529 32.328 85.205 1.00 13.38 457 GLY B O 1
ATOM 1528 N N . GLN B 1 44 ? 18.353 32.590 83.138 1.00 12.56 458 GLN B N 1
ATOM 1529 C CA . GLN B 1 44 ? 17.015 32.765 82.536 1.00 14.59 458 GLN B CA 1
ATOM 1530 C C . GLN B 1 44 ? 16.152 31.497 82.613 1.00 15.06 458 GLN B C 1
ATOM 1531 O O . GLN B 1 44 ? 16.588 30.430 82.200 1.00 17.39 458 GLN B O 1
ATOM 1537 N N . THR B 1 45 ? 14.926 31.626 83.104 1.00 15.92 459 THR B N 1
ATOM 1538 C CA . THR B 1 45 ? 14.063 30.451 83.332 1.00 16.65 459 THR B CA 1
ATOM 1539 C C . THR B 1 45 ? 12.877 30.352 82.349 1.00 17.01 459 THR B C 1
ATOM 1540 O O . THR B 1 45 ? 12.156 29.336 82.306 1.00 16.22 459 THR B O 1
ATOM 1544 N N . GLN B 1 46 ? 12.650 31.399 81.553 1.00 16.88 460 GLN B N 1
ATOM 1545 C CA A GLN B 1 46 ? 11.595 31.296 80.546 0.60 17.29 460 GLN B CA 1
ATOM 1546 C CA B GLN B 1 46 ? 11.526 31.433 80.619 0.40 16.25 460 GLN B CA 1
ATOM 1547 C C . GLN B 1 46 ? 11.957 32.053 79.292 1.00 15.85 460 GLN B C 1
ATOM 1548 O O . GLN B 1 46 ? 12.803 32.958 79.307 1.00 15.01 460 GLN B O 1
ATOM 1559 N N . VAL B 1 47 ? 11.355 31.617 78.191 1.00 12.96 461 VAL B N 1
ATOM 1560 C CA . VAL B 1 47 ? 11.550 32.292 76.924 1.00 13.43 461 VAL B CA 1
ATOM 1561 C C . VAL B 1 47 ? 10.207 32.569 76.316 1.00 12.06 461 VAL B C 1
ATOM 1562 O O . VAL B 1 47 ? 9.264 31.759 76.444 1.00 12.09 461 VAL B O 1
ATOM 1566 N N . GLN B 1 48 ? 10.121 33.720 75.663 1.00 11.68 462 GLN B N 1
ATOM 1567 C CA . GLN B 1 48 ? 8.887 34.117 74.998 1.00 12.54 462 GLN B CA 1
ATOM 1568 C C . GLN B 1 48 ? 9.072 34.145 73.510 1.00 11.14 462 GLN B C 1
ATOM 1569 O O . GLN B 1 48 ? 9.977 34.851 72.997 1.00 13.31 462 GLN B O 1
ATOM 1575 N N . ILE B 1 49 ? 8.271 33.348 72.820 1.00 10.66 463 ILE B N 1
ATOM 1576 C CA . ILE B 1 49 ? 8.295 33.249 71.373 1.00 10.10 463 ILE B CA 1
ATOM 1577 C C . ILE B 1 49 ? 7.262 34.240 70.801 1.00 10.94 463 ILE B C 1
ATOM 1578 O O . ILE B 1 49 ? 6.053 34.118 71.091 1.00 10.33 463 ILE B O 1
ATOM 1583 N N . LYS B 1 50 ? 7.734 35.195 69.985 1.00 10.50 464 LYS B N 1
ATOM 1584 C CA . LYS B 1 50 ? 6.830 36.155 69.345 1.00 10.82 464 LYS B CA 1
ATOM 1585 C C . LYS B 1 50 ? 6.970 35.902 67.859 1.00 9.90 464 LYS B C 1
ATOM 1586 O O . LYS B 1 50 ? 8.073 36.032 67.300 1.00 10.24 464 LYS B O 1
ATOM 1592 N N . VAL B 1 51 ? 5.894 35.420 67.265 1.00 9.08 465 VAL B N 1
ATOM 1593 C CA . VAL B 1 51 ? 5.892 35.059 65.861 1.00 8.41 465 VAL B CA 1
ATOM 1594 C C . VAL B 1 51 ? 5.418 36.245 65.006 1.00 9.16 465 VAL B C 1
ATOM 1595 O O . VAL B 1 51 ? 4.259 36.729 65.148 1.00 10.16 465 VAL B O 1
ATOM 1599 N N . PHE B 1 52 ? 6.284 36.646 64.076 1.00 9.90 466 PHE B N 1
ATOM 1600 C CA . PHE B 1 52 ? 6.063 37.825 63.216 1.00 9.18 466 PHE B CA 1
ATOM 1601 C C . PHE B 1 52 ? 6.008 37.468 61.766 1.00 10.70 466 PHE B C 1
ATOM 1602 O O . PHE B 1 52 ? 6.651 36.502 61.319 1.00 11.05 466 PHE B O 1
ATOM 1610 N N . GLN B 1 53 ? 5.248 38.282 61.017 1.00 9.88 467 GLN B N 1
ATOM 1611 C CA . GLN B 1 53 ? 5.072 38.098 59.577 1.00 10.45 467 GLN B CA 1
ATOM 1612 C C . GLN B 1 53 ? 5.396 39.435 58.920 1.00 10.79 467 GLN B C 1
ATOM 1613 O O . GLN B 1 53 ? 4.822 40.451 59.313 1.00 10.77 467 GLN B O 1
ATOM 1619 N N . GLY B 1 54 ? 6.297 39.413 57.944 1.00 11.87 468 GLY B N 1
ATOM 1620 C CA . GLY B 1 54 ? 6.674 40.628 57.194 1.00 12.56 468 GLY B CA 1
ATOM 1621 C C . GLY B 1 54 ? 8.173 40.677 56.915 1.00 13.56 468 GLY B C 1
ATOM 1622 O O . GLY B 1 54 ? 8.953 39.772 57.338 1.00 12.06 468 GLY B O 1
ATOM 1623 N N . GLU B 1 55 ? 8.568 41.731 56.187 1.00 12.50 469 GLU B N 1
ATOM 1624 C CA . GLU B 1 55 ? 9.914 41.811 55.606 1.00 13.35 469 GLU B CA 1
ATOM 1625 C C . GLU B 1 55 ? 10.884 42.691 56.395 1.00 12.97 469 GLU B C 1
ATOM 1626 O O . GLU B 1 55 ? 12.119 42.633 56.157 1.00 13.62 469 GLU B O 1
ATOM 1632 N N . ARG B 1 56 ? 10.368 43.443 57.362 1.00 12.44 470 ARG B N 1
ATOM 1633 C CA . ARG B 1 56 ? 11.239 44.369 58.127 1.00 14.13 470 ARG B CA 1
ATOM 1634 C C . ARG B 1 56 ? 12.204 43.657 59.044 1.00 15.05 470 ARG B C 1
ATOM 1635 O O . ARG B 1 56 ? 11.836 42.677 59.709 1.00 13.34 470 ARG B O 1
ATOM 1643 N N . GLU B 1 57 ? 13.443 44.165 59.076 1.00 14.26 471 GLU B N 1
ATOM 1644 C CA . GLU B 1 57 ? 14.456 43.610 59.954 1.00 13.97 471 GLU B CA 1
ATOM 1645 C C . GLU B 1 57 ? 14.103 44.004 61.387 1.00 12.60 471 GLU B C 1
ATOM 1646 O O . GLU B 1 57 ? 14.568 43.371 62.312 1.00 12.17 471 GLU B O 1
ATOM 1652 N N . MET B 1 58 ? 13.290 45.054 61.574 1.00 13.37 472 MET B N 1
ATOM 1653 C CA A MET B 1 58 ? 12.861 45.483 62.928 0.70 13.40 472 MET B CA 1
ATOM 1654 C CA B MET B 1 58 ? 12.870 45.459 62.926 0.30 13.24 472 MET B CA 1
ATOM 1655 C C . MET B 1 58 ? 11.597 44.677 63.271 1.00 13.43 472 MET B C 1
ATOM 1656 O O . MET B 1 58 ? 10.511 44.983 62.776 1.00 12.08 472 MET B O 1
ATOM 1665 N N . ALA B 1 59 ? 11.738 43.638 64.097 1.00 12.84 473 ALA B N 1
ATOM 1666 C CA . ALA B 1 59 ? 10.619 42.685 64.280 1.00 13.02 473 ALA B CA 1
ATOM 1667 C C . ALA B 1 59 ? 9.254 43.345 64.564 1.00 13.09 473 ALA B C 1
ATOM 1668 O O . ALA B 1 59 ? 8.242 42.974 63.965 1.00 12.24 473 ALA B O 1
ATOM 1670 N N . THR B 1 60 ? 9.231 44.300 65.488 1.00 13.07 474 THR B N 1
ATOM 1671 C CA . THR B 1 60 ? 7.983 44.858 65.982 1.00 13.81 474 THR B CA 1
ATOM 1672 C C . THR B 1 60 ? 7.293 45.730 64.949 1.00 12.78 474 THR B C 1
ATOM 1673 O O . THR B 1 60 ? 6.144 46.069 65.117 1.00 13.03 474 THR B O 1
ATOM 1677 N N . SER B 1 61 ? 7.969 46.044 63.840 1.00 13.01 475 SER B N 1
ATOM 1678 C CA . SER B 1 61 ? 7.304 46.723 62.726 1.00 14.00 475 SER B CA 1
ATOM 1679 C C . SER B 1 61 ? 6.573 45.759 61.797 1.00 13.95 475 SER B C 1
ATOM 1680 O O . SER B 1 61 ? 5.855 46.206 60.907 1.00 13.55 475 SER B O 1
ATOM 1683 N N . ASN B 1 62 ? 6.745 44.458 62.030 1.00 12.64 476 ASN B N 1
ATOM 1684 C CA . ASN B 1 62 ? 6.014 43.434 61.279 1.00 10.94 476 ASN B CA 1
ATOM 1685 C C . ASN B 1 62 ? 4.697 43.083 61.980 1.00 11.14 476 ASN B C 1
ATOM 1686 O O . ASN B 1 62 ? 4.366 43.671 63.030 1.00 12.37 476 ASN B O 1
ATOM 1691 N N . LYS B 1 63 ? 3.956 42.118 61.444 1.00 11.33 477 LYS B N 1
ATOM 1692 C CA . LYS B 1 63 ? 2.639 41.814 62.038 1.00 12.07 477 LYS B CA 1
ATOM 1693 C C . LYS B 1 63 ? 2.800 40.672 63.036 1.00 11.22 477 LYS B C 1
ATOM 1694 O O . LYS B 1 63 ? 3.301 39.597 62.643 1.00 10.05 477 LYS B O 1
ATOM 1700 N N . LEU B 1 64 ? 2.360 40.867 64.286 1.00 11.45 478 LEU B N 1
ATOM 1701 C CA . LEU B 1 64 ? 2.450 39.793 65.300 1.00 9.77 478 LEU B CA 1
ATOM 1702 C C . LEU B 1 64 ? 1.305 38.759 65.109 1.00 10.33 478 LEU B C 1
ATOM 1703 O O . LEU B 1 64 ? 0.096 39.141 65.149 1.00 9.49 478 LEU B O 1
ATOM 1708 N N . LEU B 1 65 ? 1.691 37.498 64.859 1.00 9.79 479 LEU B N 1
ATOM 1709 C CA . LEU B 1 65 ? 0.717 36.413 64.586 1.00 9.81 479 LEU B CA 1
ATOM 1710 C C . LEU B 1 65 ? 0.514 35.485 65.791 1.00 11.48 479 LEU B C 1
ATOM 1711 O O . LEU B 1 65 ? -0.529 34.805 65.910 1.00 11.14 479 LEU B O 1
ATOM 1716 N N . GLY B 1 66 ? 1.481 35.472 66.703 1.00 11.04 480 GLY B N 1
ATOM 1717 C CA . GLY B 1 66 ? 1.322 34.639 67.909 1.00 10.63 480 GLY B CA 1
ATOM 1718 C C . GLY B 1 66 ? 2.379 34.960 68.949 1.00 10.69 480 GLY B C 1
ATOM 1719 O O . GLY B 1 66 ? 3.400 35.590 68.648 1.00 10.24 480 GLY B O 1
ATOM 1720 N N . GLN B 1 67 ? 2.109 34.568 70.183 1.00 10.54 481 GLN B N 1
ATOM 1721 C CA . GLN B 1 67 ? 2.999 34.826 71.294 1.00 12.08 481 GLN B CA 1
ATOM 1722 C C . GLN B 1 67 ? 2.734 33.801 72.384 1.00 11.73 481 GLN B C 1
ATOM 1723 O O . GLN B 1 67 ? 1.601 33.636 72.821 1.00 11.49 481 GLN B O 1
ATOM 1729 N N . PHE B 1 68 ? 3.767 33.069 72.789 1.00 11.28 482 PHE B N 1
ATOM 1730 C CA . PHE B 1 68 ? 3.610 32.037 73.789 1.00 11.59 482 PHE B CA 1
ATOM 1731 C C . PHE B 1 68 ? 4.955 31.855 74.482 1.00 12.11 482 PHE B C 1
ATOM 1732 O O . PHE B 1 68 ? 5.984 32.314 73.964 1.00 10.87 482 PHE B O 1
ATOM 1740 N N . SER B 1 69 ? 4.955 31.184 75.640 1.00 12.68 483 SER B N 1
ATOM 1741 C CA . SER B 1 69 ? 6.136 31.065 76.451 1.00 13.60 483 SER B CA 1
ATOM 1742 C C . SER B 1 69 ? 6.470 29.591 76.727 1.00 14.07 483 SER B C 1
ATOM 1743 O O . SER B 1 69 ? 5.581 28.695 76.733 1.00 12.81 483 SER B O 1
ATOM 1746 N N . LEU B 1 70 ? 7.757 29.351 76.903 1.00 14.50 484 LEU B N 1
ATOM 1747 C CA A LEU B 1 70 ? 8.226 28.103 77.450 0.60 15.48 484 LEU B CA 1
ATOM 1748 C CA B LEU B 1 70 ? 8.260 28.098 77.473 0.40 15.78 484 LEU B CA 1
ATOM 1749 C C . LEU B 1 70 ? 8.782 28.442 78.838 1.00 16.39 484 LEU B C 1
ATOM 1750 O O . LEU B 1 70 ? 9.640 29.302 78.960 1.00 17.04 484 LEU B O 1
ATOM 1759 N N . VAL B 1 71 ? 8.263 27.786 79.885 1.00 16.39 485 VAL B N 1
ATOM 1760 C CA . VAL B 1 71 ? 8.641 28.147 81.241 1.00 18.65 485 VAL B CA 1
ATOM 1761 C C . VAL B 1 71 ? 9.349 26.960 81.896 1.00 20.14 485 VAL B C 1
ATOM 1762 O O . VAL B 1 71 ? 9.380 25.861 81.310 1.00 19.78 485 VAL B O 1
ATOM 1766 N N . GLY B 1 72 ? 9.943 27.210 83.066 1.00 20.86 486 GLY B N 1
ATOM 1767 C CA . GLY B 1 72 ? 10.772 26.191 83.795 1.00 22.41 486 GLY B CA 1
ATOM 1768 C C . GLY B 1 72 ? 12.009 25.643 83.065 1.00 22.70 486 GLY B C 1
ATOM 1769 O O . GLY B 1 72 ? 12.314 24.435 83.131 1.00 23.04 486 GLY B O 1
ATOM 1770 N N . ILE B 1 73 ? 12.708 26.505 82.334 1.00 21.02 487 ILE B N 1
ATOM 1771 C CA . ILE B 1 73 ? 14.047 26.156 81.846 1.00 21.10 487 ILE B CA 1
ATOM 1772 C C . ILE B 1 73 ? 14.975 26.247 83.075 1.00 20.87 487 ILE B C 1
ATOM 1773 O O . ILE B 1 73 ? 14.967 27.255 83.802 1.00 20.72 487 ILE B O 1
ATOM 1778 N N . PRO B 1 74 ? 15.724 25.167 83.364 1.00 21.76 488 PRO B N 1
ATOM 1779 C CA . PRO B 1 74 ? 16.712 25.223 84.457 1.00 21.63 488 PRO B CA 1
ATOM 1780 C C . PRO B 1 74 ? 17.778 26.309 84.244 1.00 21.24 488 PRO B C 1
ATOM 1781 O O . PRO B 1 74 ? 18.332 26.425 83.133 1.00 20.92 488 PRO B O 1
ATOM 1785 N N . PRO B 1 75 ? 18.028 27.129 85.291 1.00 21.40 489 PRO B N 1
ATOM 1786 C CA . PRO B 1 75 ? 18.950 28.262 85.215 1.00 21.42 489 PRO B CA 1
ATOM 1787 C C . PRO B 1 75 ? 20.337 27.828 84.766 1.00 21.03 489 PRO B C 1
ATOM 1788 O O . PRO B 1 75 ? 20.893 26.841 85.292 1.00 21.64 489 PRO B O 1
ATOM 1792 N N . ALA B 1 76 ? 20.869 28.549 83.781 1.00 18.64 490 ALA B N 1
ATOM 1793 C CA . ALA B 1 76 ? 22.140 28.242 83.172 1.00 17.83 490 ALA B CA 1
ATOM 1794 C C . ALA B 1 76 ? 22.708 29.558 82.651 1.00 17.52 490 ALA B C 1
ATOM 1795 O O . ALA B 1 76 ? 21.967 30.573 82.582 1.00 17.39 490 ALA B O 1
ATOM 1797 N N . PRO B 1 77 ? 24.020 29.591 82.326 1.00 17.35 491 PRO B N 1
ATOM 1798 C CA . PRO B 1 77 ? 24.589 30.825 81.736 1.00 16.69 491 PRO B CA 1
ATOM 1799 C C . PRO B 1 77 ? 23.910 31.156 80.414 1.00 15.71 491 PRO B C 1
ATOM 1800 O O . PRO B 1 77 ? 23.497 30.231 79.698 1.00 14.85 491 PRO B O 1
ATOM 1804 N N . ARG B 1 78 ? 23.786 32.448 80.100 1.00 13.81 492 ARG B N 1
ATOM 1805 C CA . ARG B 1 78 ? 23.231 32.844 78.826 1.00 13.46 492 ARG B CA 1
ATOM 1806 C C . ARG B 1 78 ? 23.949 32.097 77.685 1.00 13.13 492 ARG B C 1
ATOM 1807 O O . ARG B 1 78 ? 25.192 31.853 77.745 1.00 12.63 492 ARG B O 1
ATOM 1815 N N . GLY B 1 79 ? 23.180 31.737 76.661 1.00 13.72 493 GLY B N 1
ATOM 1816 C CA . GLY B 1 79 ? 23.717 31.076 75.471 1.00 13.09 493 GLY B CA 1
ATOM 1817 C C . GLY B 1 79 ? 23.940 29.578 75.646 1.00 13.44 493 GLY B C 1
ATOM 1818 O O . GLY B 1 79 ? 24.349 28.899 74.704 1.00 14.38 493 GLY B O 1
ATOM 1819 N N . VAL B 1 80 ? 23.690 29.047 76.851 1.00 12.68 494 VAL B N 1
ATOM 1820 C CA . VAL B 1 80 ? 23.914 27.591 77.077 1.00 12.91 494 VAL B CA 1
ATOM 1821 C C . VAL B 1 80 ? 22.714 26.694 76.680 1.00 12.31 494 VAL B C 1
ATOM 1822 O O . VAL B 1 80 ? 22.904 25.734 75.880 1.00 13.48 494 VAL B O 1
ATOM 1826 N N . PRO B 1 81 ? 21.484 27.013 77.146 1.00 12.87 495 PRO B N 1
ATOM 1827 C CA . PRO B 1 81 ? 20.313 26.190 76.760 1.00 11.47 495 PRO B CA 1
ATOM 1828 C C . PRO B 1 81 ? 20.128 26.097 75.253 1.00 11.86 495 PRO B C 1
ATOM 1829 O O . PRO B 1 81 ? 20.574 26.997 74.521 1.00 11.85 495 PRO B O 1
ATOM 1833 N N . GLN B 1 82 ? 19.516 25.020 74.784 1.00 10.70 496 GLN B N 1
ATOM 1834 C CA . GLN B 1 82 ? 19.209 24.891 73.349 1.00 10.85 496 GLN B CA 1
ATOM 1835 C C . GLN B 1 82 ? 17.693 24.767 73.220 1.00 10.77 496 GLN B C 1
ATOM 1836 O O . GLN B 1 82 ? 17.101 23.760 73.619 1.00 12.18 496 GLN B O 1
ATOM 1842 N N . VAL B 1 83 ? 17.073 25.826 72.697 1.00 9.70 497 VAL B N 1
ATOM 1843 C CA . VAL B 1 83 ? 15.636 25.890 72.504 1.00 9.17 497 VAL B CA 1
ATOM 1844 C C . VAL B 1 83 ? 15.431 25.787 71.010 1.00 9.31 497 VAL B C 1
ATOM 1845 O O . VAL B 1 83 ? 15.753 26.746 70.284 1.00 9.34 497 VAL B O 1
ATOM 1849 N N . GLU B 1 84 ? 14.961 24.622 70.549 1.00 9.79 498 GLU B N 1
ATOM 1850 C CA . GLU B 1 84 ? 14.699 24.466 69.101 1.00 9.00 498 GLU B CA 1
ATOM 1851 C C . GLU B 1 84 ? 13.287 25.000 68.736 1.00 9.43 498 GLU B C 1
ATOM 1852 O O . GLU B 1 84 ? 12.275 24.579 69.317 1.00 9.99 498 GLU B O 1
ATOM 1858 N N . VAL B 1 85 ? 13.244 25.911 67.780 1.00 7.92 499 VAL B N 1
ATOM 1859 C CA . VAL B 1 85 ? 11.967 26.509 67.333 1.00 10.00 499 VAL B CA 1
ATOM 1860 C C . VAL B 1 85 ? 11.717 26.010 65.908 1.00 10.48 499 VAL B C 1
ATOM 1861 O O . VAL B 1 85 ? 12.611 26.104 65.046 1.00 11.09 499 VAL B O 1
ATOM 1865 N N . THR B 1 86 ? 10.532 25.449 65.698 1.00 9.22 500 THR B N 1
ATOM 1866 C CA . THR B 1 86 ? 10.147 24.840 64.416 1.00 9.93 500 THR B CA 1
ATOM 1867 C C . THR B 1 86 ? 8.892 25.531 63.865 1.00 9.69 500 THR B C 1
ATOM 1868 O O . THR B 1 86 ? 7.884 25.660 64.584 1.00 10.37 500 THR B O 1
ATOM 1872 N N . PHE B 1 87 ? 8.969 25.961 62.600 1.00 9.28 501 PHE B N 1
ATOM 1873 C CA . PHE B 1 87 ? 7.827 26.487 61.865 1.00 9.32 501 PHE B CA 1
ATOM 1874 C C . PHE B 1 87 ? 7.483 25.435 60.844 1.00 10.03 501 PHE B C 1
ATOM 1875 O O . PHE B 1 87 ? 8.320 25.094 60.045 1.00 10.49 501 PHE B O 1
ATOM 1883 N N . ASP B 1 88 ? 6.258 24.911 60.903 1.00 10.57 502 ASP B N 1
ATOM 1884 C CA . ASP B 1 88 ? 5.804 23.947 59.916 1.00 11.00 502 ASP B CA 1
ATOM 1885 C C . ASP B 1 88 ? 4.565 24.521 59.234 1.00 11.52 502 ASP B C 1
ATOM 1886 O O . ASP B 1 88 ? 3.682 25.009 59.930 1.00 11.93 502 ASP B O 1
ATOM 1891 N N . ILE B 1 89 ? 4.509 24.514 57.908 1.00 10.80 503 ILE B N 1
ATOM 1892 C CA . ILE B 1 89 ? 3.342 25.000 57.188 1.00 9.88 503 ILE B CA 1
ATOM 1893 C C . ILE B 1 89 ? 2.802 23.829 56.405 1.00 9.61 503 ILE B C 1
ATOM 1894 O O . ILE B 1 89 ? 3.546 23.154 55.641 1.00 8.76 503 ILE B O 1
ATOM 1899 N N . ASP B 1 90 ? 1.532 23.556 56.609 1.00 10.60 504 ASP B N 1
ATOM 1900 C CA . ASP B 1 90 ? 0.956 22.333 56.037 1.00 12.77 504 ASP B CA 1
ATOM 1901 C C . ASP B 1 90 ? 0.319 22.652 54.675 1.00 12.68 504 ASP B C 1
ATOM 1902 O O . ASP B 1 90 ? 0.451 23.792 54.167 1.00 13.50 504 ASP B O 1
ATOM 1907 N N . ALA B 1 91 ? -0.363 21.669 54.077 1.00 13.47 505 ALA B N 1
ATOM 1908 C CA . ALA B 1 91 ? -0.871 21.811 52.721 1.00 14.84 505 ALA B CA 1
ATOM 1909 C C . ALA B 1 91 ? -1.932 22.923 52.624 1.00 15.71 505 ALA B C 1
ATOM 1910 O O . ALA B 1 91 ? -2.130 23.521 51.562 1.00 17.26 505 ALA B O 1
ATOM 1912 N N . ASN B 1 92 ? -2.585 23.204 53.746 1.00 15.12 506 ASN B N 1
ATOM 1913 C CA . ASN B 1 92 ? -3.620 24.266 53.806 1.00 16.15 506 ASN B CA 1
ATOM 1914 C C . ASN B 1 92 ? -3.073 25.608 54.304 1.00 15.82 506 ASN B C 1
ATOM 1915 O O . ASN B 1 92 ? -3.854 26.566 54.543 1.00 16.50 506 ASN B O 1
ATOM 1920 N N . GLY B 1 93 ? -1.754 25.704 54.421 1.00 13.57 507 GLY B N 1
ATOM 1921 C CA . GLY B 1 93 ? -1.127 26.949 54.849 1.00 13.49 507 GLY B CA 1
ATOM 1922 C C . GLY B 1 93 ? -1.205 27.228 56.336 1.00 12.61 507 GLY B C 1
ATOM 1923 O O . GLY B 1 93 ? -0.757 28.263 56.785 1.00 12.64 507 GLY B O 1
ATOM 1924 N N . ILE B 1 94 ? -1.716 26.281 57.112 1.00 11.25 508 ILE B N 1
ATOM 1925 C CA . ILE B 1 94 ? -1.707 26.425 58.577 1.00 12.20 508 ILE B CA 1
ATOM 1926 C C . ILE B 1 94 ? -0.259 26.415 59.065 1.00 10.63 508 ILE B C 1
ATOM 1927 O O . ILE B 1 94 ? 0.540 25.561 58.643 1.00 11.49 508 ILE B O 1
ATOM 1932 N N . VAL B 1 95 ? 0.071 27.378 59.922 1.00 11.46 509 VAL B N 1
ATOM 1933 C CA . VAL B 1 95 ? 1.437 27.523 60.434 1.00 12.29 509 VAL B CA 1
ATOM 1934 C C . VAL B 1 95 ? 1.478 27.009 61.865 1.00 12.21 509 VAL B C 1
ATOM 1935 O O . VAL B 1 95 ? 0.820 27.559 62.737 1.00 13.95 509 VAL B O 1
ATOM 1939 N N . ASN B 1 96 ? 2.186 25.910 62.066 1.00 11.89 510 ASN B N 1
ATOM 1940 C CA . ASN B 1 96 ? 2.356 25.335 63.388 1.00 12.61 510 ASN B CA 1
ATOM 1941 C C . ASN B 1 96 ? 3.739 25.788 63.888 1.00 11.65 510 ASN B C 1
ATOM 1942 O O . ASN B 1 96 ? 4.749 25.562 63.213 1.00 11.74 510 ASN B O 1
ATOM 1947 N N . VAL B 1 97 ? 3.793 26.406 65.068 1.00 11.33 511 VAL B N 1
ATOM 1948 C CA . VAL B 1 97 ? 5.061 26.882 65.601 1.00 10.72 511 VAL B CA 1
ATOM 1949 C C . VAL B 1 97 ? 5.270 26.224 66.941 1.00 11.18 511 VAL B C 1
ATOM 1950 O O . VAL B 1 97 ? 4.447 26.406 67.834 1.00 11.38 511 VAL B O 1
ATOM 1954 N N . SER B 1 98 ? 6.399 25.536 67.110 1.00 10.26 512 SER B N 1
ATOM 1955 C CA A SER B 1 98 ? 6.658 24.859 68.369 0.70 11.57 512 SER B CA 1
ATOM 1956 C CA B SER B 1 98 ? 6.691 24.806 68.336 0.30 10.48 512 SER B CA 1
ATOM 1957 C C . SER B 1 98 ? 8.033 25.284 68.891 1.00 11.05 512 SER B C 1
ATOM 1958 O O . SER B 1 98 ? 8.937 25.657 68.110 1.00 12.11 512 SER B O 1
ATOM 1963 N N . ALA B 1 99 ? 8.159 25.314 70.212 1.00 10.17 513 ALA B N 1
ATOM 1964 C CA . ALA B 1 99 ? 9.451 25.596 70.805 1.00 10.18 513 ALA B CA 1
ATOM 1965 C C . ALA B 1 99 ? 9.688 24.504 71.815 1.00 10.70 513 ALA B C 1
ATOM 1966 O O . ALA B 1 99 ? 8.766 24.141 72.590 1.00 10.41 513 ALA B O 1
ATOM 1968 N N . ARG B 1 100 ? 10.903 23.945 71.812 1.00 10.62 514 ARG B N 1
ATOM 1969 C CA . ARG B 1 100 ? 11.190 22.791 72.694 1.00 11.99 514 ARG B CA 1
ATOM 1970 C C . ARG B 1 100 ? 12.542 22.987 73.304 1.00 11.91 514 ARG B C 1
ATOM 1971 O O . ARG B 1 100 ? 13.523 23.207 72.572 1.00 11.08 514 ARG B O 1
ATOM 1979 N N . ASP B 1 101 ? 12.614 22.888 74.629 1.00 12.55 515 ASP B N 1
ATOM 1980 C CA . ASP B 1 101 ? 13.887 22.959 75.324 1.00 13.29 515 ASP B CA 1
ATOM 1981 C C . ASP B 1 101 ? 14.516 21.600 75.335 1.00 14.89 515 ASP B C 1
ATOM 1982 O O . ASP B 1 101 ? 13.971 20.644 75.915 1.00 14.16 515 ASP B O 1
ATOM 1987 N N . ARG B 1 102 ? 15.656 21.503 74.664 1.00 15.11 516 ARG B N 1
ATOM 1988 C CA . ARG B 1 102 ? 16.370 20.196 74.550 1.00 17.09 516 ARG B CA 1
ATOM 1989 C C . ARG B 1 102 ? 16.780 19.596 75.891 1.00 17.58 516 ARG B C 1
ATOM 1990 O O . ARG B 1 102 ? 16.668 18.396 76.080 1.00 19.26 516 ARG B O 1
ATOM 1998 N N . GLY B 1 103 ? 17.206 20.418 76.842 1.00 17.75 517 GLY B N 1
ATOM 1999 C CA . GLY B 1 103 ? 17.611 19.894 78.159 1.00 18.11 517 GLY B CA 1
ATOM 2000 C C . GLY B 1 103 ? 16.538 19.135 78.930 1.00 18.53 517 GLY B C 1
ATOM 2001 O O . GLY B 1 103 ? 16.805 18.063 79.505 1.00 17.98 517 GLY B O 1
ATOM 2002 N N . THR B 1 104 ? 15.335 19.692 78.949 1.00 18.04 518 THR B N 1
ATOM 2003 C CA . THR B 1 104 ? 14.238 19.156 79.742 1.00 17.61 518 THR B CA 1
ATOM 2004 C C . THR B 1 104 ? 13.246 18.411 78.885 1.00 17.74 518 THR B C 1
ATOM 2005 O O . THR B 1 104 ? 12.487 17.594 79.405 1.00 16.85 518 THR B O 1
ATOM 2009 N N . GLY B 1 105 ? 13.249 18.710 77.584 1.00 16.67 519 GLY B N 1
ATOM 2010 C CA . GLY B 1 105 ? 12.215 18.195 76.660 1.00 17.46 519 GLY B CA 1
ATOM 2011 C C . GLY B 1 105 ? 10.882 18.941 76.708 1.00 16.56 519 GLY B C 1
ATOM 2012 O O . GLY B 1 105 ? 9.930 18.569 75.976 1.00 17.47 519 GLY B O 1
ATOM 2013 N N . LYS B 1 106 ? 10.791 19.964 77.569 1.00 15.28 520 LYS B N 1
ATOM 2014 C CA A LYS B 1 106 ? 9.571 20.764 77.713 0.60 15.68 520 LYS B CA 1
ATOM 2015 C CA B LYS B 1 106 ? 9.563 20.736 77.709 0.40 15.43 520 LYS B CA 1
ATOM 2016 C C . LYS B 1 106 ? 9.275 21.408 76.368 1.00 15.32 520 LYS B C 1
ATOM 2017 O O . LYS B 1 106 ? 10.199 21.900 75.691 1.00 14.05 520 LYS B O 1
ATOM 2028 N N . GLU B 1 107 ? 7.998 21.414 75.970 1.00 14.69 521 GLU B N 1
ATOM 2029 C CA A GLU B 1 107 ? 7.665 21.919 74.663 0.70 15.59 521 GLU B CA 1
ATOM 2030 C CA B GLU B 1 107 ? 7.637 21.900 74.643 0.30 13.89 521 GLU B CA 1
ATOM 2031 C C . GLU B 1 107 ? 6.308 22.625 74.689 1.00 13.31 521 GLU B C 1
ATOM 2032 O O . GLU B 1 107 ? 5.422 22.271 75.473 1.00 12.49 521 GLU B O 1
ATOM 2043 N N . 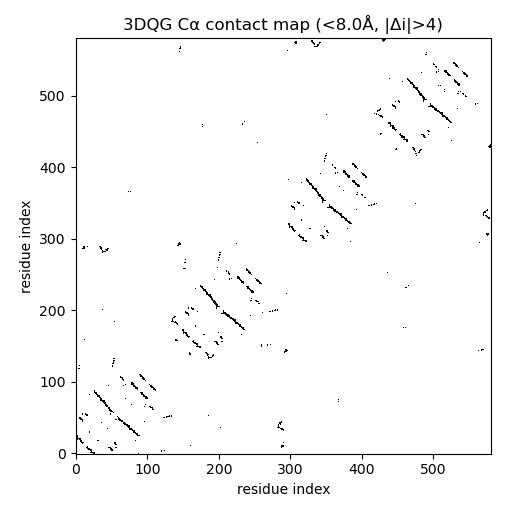GLN B 1 108 ? 6.162 23.628 73.834 1.00 12.05 522 GLN B N 1
ATOM 2044 C CA . GLN B 1 108 ? 4.889 24.324 73.667 1.00 12.17 522 GLN B CA 1
ATOM 2045 C C . GLN B 1 108 ? 4.684 24.624 72.202 1.00 11.48 522 GLN B C 1
ATOM 2046 O O . GLN B 1 108 ? 5.656 24.803 71.492 1.00 11.75 522 GLN B O 1
ATOM 2052 N N . GLN B 1 109 ? 3.432 24.700 71.731 1.00 10.11 523 GLN B N 1
ATOM 2053 C CA . GLN B 1 109 ? 3.208 25.084 70.324 1.00 10.44 523 GLN B CA 1
ATOM 2054 C C . GLN B 1 109 ? 1.863 25.786 70.122 1.00 9.98 523 GLN B C 1
ATOM 2055 O O . GLN B 1 109 ? 0.947 25.664 70.934 1.00 9.56 523 GLN B O 1
ATOM 2061 N N . ILE B 1 110 ? 1.770 26.521 69.027 1.00 10.00 524 ILE B N 1
ATOM 2062 C CA . ILE B 1 110 ? 0.527 27.181 68.649 1.00 10.47 524 ILE B CA 1
ATOM 2063 C C . ILE B 1 110 ? 0.304 26.917 67.168 1.00 9.78 524 ILE B C 1
ATOM 2064 O O . ILE B 1 110 ? 1.199 26.411 66.469 1.00 11.81 524 ILE B O 1
ATOM 2069 N N . VAL B 1 111 ? -0.885 27.270 66.715 1.00 10.13 525 VAL B N 1
ATOM 2070 C CA . VAL B 1 111 ? -1.188 27.271 65.301 1.00 10.29 525 VAL B CA 1
ATOM 2071 C C . VAL B 1 111 ? -1.679 28.642 64.873 1.00 10.12 525 VAL B C 1
ATOM 2072 O O . VAL B 1 111 ? -2.253 29.427 65.672 1.00 11.10 525 VAL B O 1
ATOM 2076 N N . ILE B 1 112 ? -1.499 28.923 63.581 1.00 10.92 526 ILE B N 1
ATOM 2077 C CA . ILE B 1 112 ? -1.787 30.226 63.016 1.00 10.78 526 ILE B CA 1
ATOM 2078 C C . ILE B 1 112 ? -2.442 29.976 61.675 1.00 10.79 526 ILE B C 1
ATOM 2079 O O . ILE B 1 112 ? -1.996 29.094 60.936 1.00 11.53 526 ILE B O 1
ATOM 2084 N N . GLN B 1 113 ? -3.491 30.728 61.355 1.00 10.87 527 GLN B N 1
ATOM 2085 C CA . GLN B 1 113 ? -4.207 30.495 60.077 1.00 11.21 527 GLN B CA 1
ATOM 2086 C C . GLN B 1 113 ? -3.335 30.890 58.876 1.00 12.00 527 GLN B C 1
ATOM 2087 O O . GLN B 1 113 ? -2.337 31.631 59.016 1.00 11.98 527 GLN B O 1
ATOM 2093 N N . SER B 1 114 ? -3.755 30.412 57.710 1.00 13.21 528 SER B N 1
ATOM 2094 C CA A SER B 1 114 ? -3.020 30.656 56.483 0.70 14.63 528 SER B CA 1
ATOM 2095 C CA B SER B 1 114 ? -3.066 30.667 56.441 0.30 13.99 528 SER B CA 1
ATOM 2096 C C . SER B 1 114 ? -2.753 32.149 56.203 1.00 15.24 528 SER B C 1
ATOM 2097 O O . SER B 1 114 ? -3.653 33.024 56.298 1.00 14.33 528 SER B O 1
ATOM 2102 N N . SER B 1 115 ? -1.475 32.438 55.929 1.00 15.28 529 SER B N 1
ATOM 2103 C CA . SER B 1 115 ? -0.993 33.802 55.591 1.00 16.33 529 SER B CA 1
ATOM 2104 C C . SER B 1 115 ? -1.427 34.870 56.585 1.00 14.69 529 SER B C 1
ATOM 2105 O O . SER B 1 115 ? -1.566 36.020 56.209 1.00 15.83 529 SER B O 1
ATOM 2108 N N . GLY B 1 116 ? -1.599 34.475 57.857 1.00 15.38 530 GLY B N 1
ATOM 2109 C CA . GLY B 1 116 ? -2.005 35.411 58.906 1.00 15.70 530 GLY B CA 1
ATOM 2110 C C . GLY B 1 116 ? -3.342 36.110 58.678 1.00 15.46 530 GLY B C 1
ATOM 2111 O O . GLY B 1 116 ? -3.631 37.088 59.340 1.00 16.29 530 GLY B O 1
ATOM 2112 N N . GLY B 1 117 ? -4.155 35.596 57.758 1.00 14.31 531 GLY B N 1
ATOM 2113 C CA . GLY B 1 117 ? -5.449 36.218 57.422 1.00 14.58 531 GLY B CA 1
ATOM 2114 C C . GLY B 1 117 ? -5.428 37.454 56.532 1.00 13.73 531 GLY B C 1
ATOM 2115 O O . GLY B 1 117 ? -6.451 38.136 56.366 1.00 14.18 531 GLY B O 1
ATOM 2116 N N . LEU B 1 118 ? -4.274 37.750 55.940 1.00 14.75 532 LEU B N 1
ATOM 2117 C CA . LEU B 1 118 ? -4.095 39.011 55.194 1.00 14.89 532 LEU B CA 1
ATOM 2118 C C . LEU B 1 118 ? -4.725 38.909 53.826 1.00 15.01 532 LEU B C 1
ATOM 2119 O O . LEU B 1 118 ? -4.649 37.847 53.196 1.00 15.25 532 LEU B O 1
ATOM 2124 N N . SER B 1 119 ? -5.297 40.019 53.348 1.00 15.37 533 SER B N 1
ATOM 2125 C CA . SER B 1 119 ? -5.736 40.087 51.962 1.00 17.45 533 SER B CA 1
ATOM 2126 C C . SER B 1 119 ? -4.573 40.330 51.014 1.00 17.99 533 SER B C 1
ATOM 2127 O O . SER B 1 119 ? -3.494 40.750 51.433 1.00 16.83 533 SER B O 1
ATOM 2130 N N . LYS B 1 120 ? -4.793 40.091 49.717 1.00 18.48 534 LYS B N 1
ATOM 2131 C CA . LYS B 1 120 ? -3.751 40.391 48.729 1.00 20.80 534 LYS B CA 1
ATOM 2132 C C . LYS B 1 120 ? -3.235 41.852 48.784 1.00 19.31 534 LYS B C 1
ATOM 2133 O O . LYS B 1 120 ? -2.027 42.090 48.675 1.00 20.14 534 LYS B O 1
ATOM 2139 N N . ASP B 1 121 ? -4.150 42.811 48.954 1.00 19.33 535 ASP B N 1
ATOM 2140 C CA A ASP B 1 121 ? -3.786 44.227 49.066 0.70 19.11 535 ASP B CA 1
ATOM 2141 C CA B ASP B 1 121 ? -3.789 44.223 49.072 0.30 18.81 535 ASP B CA 1
ATOM 2142 C C . ASP B 1 121 ? -2.924 44.483 50.307 1.00 18.68 535 ASP B C 1
ATOM 2143 O O . ASP B 1 121 ? -1.896 45.207 50.239 1.00 17.96 535 ASP B O 1
ATOM 2152 N N . GLN B 1 122 ? -3.333 43.904 51.427 1.00 17.57 536 GLN B N 1
ATOM 2153 C CA . GLN B 1 122 ? -2.561 44.024 52.666 1.00 17.21 536 GLN B CA 1
ATOM 2154 C C . GLN B 1 122 ? -1.149 43.479 52.508 1.00 17.30 536 GLN B C 1
ATOM 2155 O O . GLN B 1 122 ? -0.187 44.096 52.992 1.00 16.43 536 GLN B O 1
ATOM 2161 N N . ILE B 1 123 ? -1.014 42.318 51.858 1.00 16.91 537 ILE B N 1
ATOM 2162 C CA . ILE B 1 123 ? 0.324 41.755 51.576 1.00 17.93 537 ILE B CA 1
ATOM 2163 C C . ILE B 1 123 ? 1.178 42.739 50.759 1.00 18.66 537 ILE B C 1
ATOM 2164 O O . ILE B 1 123 ? 2.341 43.034 51.085 1.00 17.86 537 ILE B O 1
ATOM 2169 N N . GLU B 1 124 ? 0.590 43.206 49.671 1.00 18.74 538 GLU B N 1
ATOM 2170 C CA A GLU B 1 124 ? 1.233 44.187 48.805 0.60 19.34 538 GLU B CA 1
ATOM 2171 C CA B GLU B 1 124 ? 1.221 44.194 48.801 0.40 18.55 538 GLU B CA 1
ATOM 2172 C C . GLU B 1 124 ? 1.686 45.415 49.587 1.00 18.19 538 GLU B C 1
ATOM 2173 O O . GLU B 1 124 ? 2.845 45.850 49.463 1.00 19.02 538 GLU B O 1
ATOM 2184 N N . ASN B 1 125 ? 0.794 45.969 50.405 1.00 18.14 539 ASN B N 1
ATOM 2185 C CA A ASN B 1 125 ? 1.119 47.129 51.263 0.50 18.14 539 ASN B CA 1
ATOM 2186 C CA B ASN B 1 125 ? 1.166 47.136 51.174 0.50 18.05 539 ASN B CA 1
ATOM 2187 C C . ASN B 1 125 ? 2.326 46.868 52.140 1.00 18.28 539 ASN B C 1
ATOM 2188 O O . ASN B 1 125 ? 3.221 47.693 52.256 1.00 17.05 539 ASN B O 1
ATOM 2197 N N . MET B 1 126 ? 2.340 45.689 52.780 1.00 17.08 540 MET B N 1
ATOM 2198 C CA . MET B 1 126 ? 3.422 45.352 53.708 1.00 18.50 540 MET B CA 1
ATOM 2199 C C . MET B 1 126 ? 4.766 45.245 53.002 1.00 17.60 540 MET B C 1
ATOM 2200 O O . MET B 1 126 ? 5.772 45.719 53.520 1.00 17.17 540 MET B O 1
ATOM 2205 N N . ILE B 1 127 ? 4.761 44.667 51.805 1.00 18.11 541 ILE B N 1
ATOM 2206 C CA . ILE B 1 127 ? 5.988 44.547 51.000 1.00 19.72 541 ILE B CA 1
ATOM 2207 C C . ILE B 1 127 ? 6.516 45.954 50.630 1.00 20.04 541 ILE B C 1
ATOM 2208 O O . ILE B 1 127 ? 7.713 46.249 50.795 1.00 20.35 541 ILE B O 1
ATOM 2213 N N . LYS B 1 128 ? 5.616 46.819 50.175 1.00 20.87 542 LYS B N 1
ATOM 2214 C CA . LYS B 1 128 ? 5.966 48.207 49.831 1.00 21.38 542 LYS B CA 1
ATOM 2215 C C . LYS B 1 128 ? 6.490 48.993 51.016 1.00 21.03 542 LYS B C 1
ATOM 2216 O O . LYS B 1 128 ? 7.539 49.662 50.905 1.00 19.80 542 LYS B O 1
ATOM 2222 N N . GLU B 1 129 ? 5.761 48.936 52.134 1.00 20.41 543 GLU B N 1
ATOM 2223 C CA A GLU B 1 129 ? 6.171 49.624 53.379 0.50 20.81 543 GLU B CA 1
ATOM 2224 C CA B GLU B 1 129 ? 6.187 49.666 53.319 0.50 21.11 543 GLU B CA 1
ATOM 2225 C C . GLU B 1 129 ? 7.557 49.193 53.848 1.00 20.43 543 GLU B C 1
ATOM 2226 O O . GLU B 1 129 ? 8.360 50.012 54.295 1.00 19.68 543 GLU B O 1
ATOM 2237 N N . ALA B 1 130 ? 7.822 47.883 53.772 1.00 20.27 544 ALA B N 1
ATOM 2238 C CA . ALA B 1 130 ? 9.125 47.326 54.145 1.00 20.35 544 ALA B CA 1
ATOM 2239 C C . ALA B 1 130 ? 10.220 47.886 53.222 1.00 21.04 544 ALA B C 1
ATOM 2240 O O . ALA B 1 130 ? 11.283 48.257 53.709 1.00 19.63 544 ALA B O 1
ATOM 2242 N N . GLU B 1 131 ? 9.962 47.912 51.906 1.00 20.73 545 GLU B N 1
ATOM 2243 C CA . GLU B 1 131 ? 10.905 48.516 50.941 1.00 22.92 545 GLU B CA 1
ATOM 2244 C C . GLU B 1 131 ? 11.194 49.974 51.305 1.00 21.87 545 GLU B C 1
ATOM 2245 O O . GLU B 1 131 ? 12.353 50.396 51.336 1.00 21.73 545 GLU B O 1
ATOM 2251 N N . LYS B 1 132 ? 10.142 50.724 51.617 1.00 21.15 546 LYS B N 1
ATOM 2252 C CA . LYS B 1 132 ? 10.251 52.154 51.982 1.00 21.45 546 LYS B CA 1
ATOM 2253 C C . LYS B 1 132 ? 11.087 52.406 53.247 1.00 20.78 546 LYS B C 1
ATOM 2254 O O . LYS B 1 132 ? 11.774 53.426 53.352 1.00 20.05 546 LYS B O 1
ATOM 2260 N N . ASN B 1 133 ? 11.020 51.466 54.191 1.00 20.33 547 ASN B N 1
ATOM 2261 C CA . ASN B 1 133 ? 11.696 51.605 55.477 1.00 19.15 547 ASN B CA 1
ATOM 2262 C C . ASN B 1 133 ? 12.983 50.805 55.626 1.00 18.68 547 ASN B C 1
ATOM 2263 O O . ASN B 1 133 ? 13.570 50.816 56.687 1.00 18.79 547 ASN B O 1
ATOM 2268 N N . ALA B 1 134 ? 13.392 50.091 54.587 1.00 18.09 548 ALA B N 1
ATOM 2269 C CA . ALA B 1 134 ? 14.616 49.253 54.652 1.00 18.72 548 ALA B CA 1
ATOM 2270 C C . ALA B 1 134 ? 15.849 50.066 55.076 1.00 18.82 548 ALA B C 1
ATOM 2271 O O . ALA B 1 134 ? 16.584 49.691 56.010 1.00 18.30 548 ALA B O 1
ATOM 2273 N N . ALA B 1 135 ? 16.043 51.222 54.443 1.00 19.43 549 ALA B N 1
ATOM 2274 C CA . ALA B 1 135 ? 17.232 52.050 54.723 1.00 18.52 549 ALA B CA 1
ATOM 2275 C C . ALA B 1 135 ? 17.257 52.533 56.169 1.00 19.13 549 ALA B C 1
ATOM 2276 O O . ALA B 1 135 ? 18.320 52.623 56.777 1.00 19.38 549 ALA B O 1
ATOM 2278 N N . GLU B 1 136 ? 16.071 52.845 56.709 1.00 20.36 550 GLU B N 1
ATOM 2279 C CA . GLU B 1 136 ? 15.918 53.328 58.098 1.00 20.89 550 GLU B CA 1
ATOM 2280 C C . GLU B 1 136 ? 16.288 52.244 59.123 1.00 20.48 550 GLU B C 1
ATOM 2281 O O . GLU B 1 136 ? 16.989 52.520 60.111 1.00 18.59 550 GLU B O 1
ATOM 2287 N N . ASP B 1 137 ? 15.877 50.997 58.861 1.00 19.56 551 ASP B N 1
ATOM 2288 C CA . ASP B 1 137 ? 16.219 49.855 59.695 1.00 20.37 551 ASP B CA 1
ATOM 2289 C C . ASP B 1 137 ? 17.712 49.591 59.761 1.00 19.61 551 ASP B C 1
ATOM 2290 O O . ASP B 1 137 ? 18.207 49.131 60.785 1.00 20.19 551 ASP B O 1
ATOM 2295 N N . ALA B 1 138 ? 18.431 49.933 58.685 1.00 17.57 552 ALA B N 1
ATOM 2296 C CA . ALA B 1 138 ? 19.873 49.712 58.611 1.00 17.05 552 ALA B CA 1
ATOM 2297 C C . ALA B 1 138 ? 20.654 50.758 59.426 1.00 16.90 552 ALA B C 1
ATOM 2298 O O . ALA B 1 138 ? 21.874 50.655 59.552 1.00 18.52 552 ALA B O 1
ATOM 2300 N N . LYS B 1 139 ? 19.952 51.735 60.008 1.00 15.72 553 LYS B N 1
ATOM 2301 C CA . LYS B 1 139 ? 20.616 52.800 60.810 1.00 16.04 553 LYS B CA 1
ATOM 2302 C C . LYS B 1 139 ? 20.848 52.416 62.267 1.00 14.92 553 LYS B C 1
ATOM 2303 O O . LYS B 1 139 ? 21.277 53.244 63.060 1.00 17.31 553 LYS B O 1
ATOM 2309 N N . ARG B 1 140 ? 20.620 51.157 62.608 1.00 14.46 554 ARG B N 1
ATOM 2310 C CA . ARG B 1 140 ? 20.994 50.649 63.940 1.00 13.53 554 ARG B CA 1
ATOM 2311 C C . ARG B 1 140 ? 22.516 50.778 64.164 1.00 12.49 554 ARG B C 1
ATOM 2312 O O . ARG B 1 140 ? 23.291 50.794 63.202 1.00 11.81 554 ARG B O 1
ATOM 2320 N N . LYS B 1 141 ? 22.939 50.910 65.419 1.00 12.07 555 LYS B N 1
ATOM 2321 C CA . LYS B 1 141 ? 24.347 51.174 65.718 1.00 11.28 555 LYS B CA 1
ATOM 2322 C C . LYS B 1 141 ? 24.966 50.097 66.608 1.00 10.27 555 LYS B C 1
ATOM 2323 O O . LYS B 1 141 ? 26.128 50.210 67.031 1.00 9.66 555 LYS B O 1
ATOM 2329 N N . GLU B 1 142 ? 24.182 49.072 66.927 1.00 9.09 556 GLU B N 1
ATOM 2330 C CA . GLU B 1 142 ? 24.644 48.122 67.969 1.00 9.51 556 GLU B CA 1
ATOM 2331 C C . GLU B 1 142 ? 25.772 47.213 67.509 1.00 9.68 556 GLU B C 1
ATOM 2332 O O . GLU B 1 142 ? 25.945 46.976 66.319 1.00 9.29 556 GLU B O 1
ATOM 2338 N N . LEU B 1 143 ? 26.533 46.732 68.491 1.00 8.64 557 LEU B N 1
ATOM 2339 C CA . LEU B 1 143 ? 27.550 45.680 68.278 1.00 9.13 557 LEU B CA 1
ATOM 2340 C C . LEU B 1 143 ? 26.989 44.373 68.872 1.00 10.36 557 LEU B C 1
ATOM 2341 O O . LEU B 1 143 ? 26.286 44.376 69.906 1.00 9.64 557 LEU B O 1
ATOM 2346 N N . VAL B 1 144 ? 27.357 43.280 68.214 1.00 10.80 558 VAL B N 1
ATOM 2347 C CA A VAL B 1 144 ? 26.878 41.946 68.555 0.60 11.89 558 VAL B CA 1
ATOM 2348 C CA B VAL B 1 144 ? 26.869 41.926 68.510 0.40 11.47 558 VAL B CA 1
ATOM 2349 C C . VAL B 1 144 ? 28.042 41.039 68.947 1.00 12.31 558 VAL B C 1
ATOM 2350 O O . VAL B 1 144 ? 29.136 41.084 68.332 1.00 11.59 558 VAL B O 1
ATOM 2357 N N . GLU B 1 145 ? 27.830 40.290 70.044 1.00 13.22 559 GLU B N 1
ATOM 2358 C CA . GLU B 1 145 ? 28.733 39.266 70.512 1.00 14.61 559 GLU B CA 1
ATOM 2359 C C . GLU B 1 145 ? 28.170 37.924 69.993 1.00 16.71 559 GLU B C 1
ATOM 2360 O O . GLU B 1 145 ? 27.137 37.479 70.505 1.00 17.07 559 GLU B O 1
ATOM 2366 N N . VAL B 1 146 ? 28.807 37.280 69.021 1.00 17.97 560 VAL B N 1
ATOM 2367 C CA . VAL B 1 146 ? 28.272 35.997 68.498 1.00 19.28 560 VAL B CA 1
ATOM 2368 C C . VAL B 1 146 ? 28.281 34.910 69.598 1.00 19.12 560 VAL B C 1
ATOM 2369 O O . VAL B 1 146 ? 29.242 34.812 70.383 1.00 18.27 560 VAL B O 1
ATOM 2373 N N . ILE B 1 147 ? 27.207 34.131 69.680 1.00 17.37 561 ILE B N 1
ATOM 2374 C CA . ILE B 1 147 ? 27.191 32.991 70.611 1.00 17.11 561 ILE B CA 1
ATOM 2375 C C . ILE B 1 147 ? 27.339 31.714 69.791 1.00 16.68 561 ILE B C 1
ATOM 2376 O O . ILE B 1 147 ? 26.536 31.440 68.897 1.00 17.18 561 ILE B O 1
ATOM 2381 N N . ASN B 1 148 ? 28.401 30.976 70.083 1.00 14.58 562 ASN B N 1
ATOM 2382 C CA . ASN B 1 148 ? 28.745 29.757 69.361 1.00 14.34 562 ASN B CA 1
ATOM 2383 C C . ASN B 1 148 ? 28.641 28.587 70.326 1.00 13.52 562 ASN B C 1
ATOM 2384 O O . ASN B 1 148 ? 29.371 28.526 71.320 1.00 13.93 562 ASN B O 1
ATOM 2389 N N . GLN B 1 149 ? 27.747 27.645 70.051 1.00 12.78 563 GLN B N 1
ATOM 2390 C CA . GLN B 1 149 ? 27.551 26.520 70.979 1.00 13.46 563 GLN B CA 1
ATOM 2391 C C . GLN B 1 149 ? 28.387 25.313 70.589 1.00 14.03 563 GLN B C 1
ATOM 2392 O O . GLN B 1 149 ? 28.257 24.242 71.205 1.00 12.91 563 GLN B O 1
ATOM 2398 N N . ALA B 1 150 ? 29.246 25.480 69.576 1.00 14.72 564 ALA B N 1
ATOM 2399 C CA . ALA B 1 150 ? 30.072 24.342 69.109 1.00 17.32 564 ALA B CA 1
ATOM 2400 C C . ALA B 1 150 ? 30.880 23.721 70.246 1.00 19.40 564 ALA B C 1
ATOM 2401 O O . ALA B 1 150 ? 31.361 24.438 71.146 1.00 19.68 564 ALA B O 1
ATOM 2403 N N A GLU B 1 151 ? 30.956 22.391 70.260 0.60 20.93 565 GLU B N 1
ATOM 2404 N N B GLU B 1 151 ? 31.056 22.402 70.097 0.40 20.23 565 GLU B N 1
ATOM 2405 C CA A GLU B 1 151 ? 31.697 21.646 71.286 0.60 22.62 565 GLU B CA 1
ATOM 2406 C CA B GLU B 1 151 ? 31.979 21.468 70.802 0.40 21.18 565 GLU B CA 1
ATOM 2407 C C A GLU B 1 151 ? 33.121 21.308 70.829 0.60 23.08 565 GLU B C 1
ATOM 2408 C C B GLU B 1 151 ? 31.496 20.838 72.128 0.40 21.32 565 GLU B C 1
ATOM 2409 O O A GLU B 1 151 ? 34.111 21.602 71.515 0.60 23.40 565 GLU B O 1
ATOM 2410 O O B GLU B 1 151 ? 31.675 19.630 72.330 0.40 21.57 565 GLU B O 1
ATOM 2423 N N A ASP C 1 4 ? 43.279 27.690 16.474 0.60 14.46 418 ASP C N 1
ATOM 2424 N N B ASP C 1 4 ? 44.150 25.033 16.115 0.40 14.43 418 ASP C N 1
ATOM 2425 C CA A ASP C 1 4 ? 43.033 26.142 16.411 0.60 14.19 418 ASP C CA 1
ATOM 2426 C CA B ASP C 1 4 ? 42.865 25.794 15.948 0.40 14.38 418 ASP C CA 1
ATOM 2427 C C A ASP C 1 4 ? 41.960 25.572 17.374 0.60 13.97 418 ASP C C 1
ATOM 2428 C C B ASP C 1 4 ? 41.750 25.329 16.929 0.40 14.10 418 ASP C C 1
ATOM 2429 O O A ASP C 1 4 ? 40.949 26.244 17.658 0.60 13.66 418 ASP C O 1
ATOM 2438 N N . VAL C 1 5 ? 42.166 24.346 17.863 1.00 14.10 419 VAL C N 1
ATOM 2439 C CA . VAL C 1 5 ? 41.171 23.692 18.761 1.00 13.75 419 VAL C CA 1
ATOM 2440 C C . VAL C 1 5 ? 41.743 23.167 20.083 1.00 13.44 419 VAL C C 1
ATOM 2441 O O . VAL C 1 5 ? 42.931 22.877 20.168 1.00 14.23 419 VAL C O 1
ATOM 2445 N N . THR C 1 6 ? 40.900 23.014 21.104 1.00 13.25 420 THR C N 1
ATOM 2446 C CA . THR C 1 6 ? 41.358 22.360 22.341 1.00 12.66 420 THR C CA 1
ATOM 2447 C C . THR C 1 6 ? 41.503 20.866 22.080 1.00 12.16 420 THR C C 1
ATOM 2448 O O . THR C 1 6 ? 40.644 20.272 21.443 1.00 12.12 420 THR C O 1
ATOM 2452 N N . PRO C 1 7 ? 42.610 20.254 22.538 1.00 12.34 421 PRO C N 1
ATOM 2453 C CA . PRO C 1 7 ? 42.750 18.808 22.316 1.00 11.68 421 PRO C CA 1
ATOM 2454 C C . PRO C 1 7 ? 41.912 17.986 23.309 1.00 11.41 421 PRO C C 1
ATOM 2455 O O . PRO C 1 7 ? 41.412 16.923 22.948 1.00 11.59 421 PRO C O 1
ATOM 2459 N N . LEU C 1 8 ? 41.758 18.494 24.534 1.00 10.24 422 LEU C N 1
ATOM 2460 C CA . LEU C 1 8 ? 41.009 17.813 25.587 1.00 9.61 422 LEU C CA 1
ATOM 2461 C C . LEU C 1 8 ? 40.032 18.782 26.269 1.00 9.33 422 LEU C C 1
ATOM 2462 O O . LEU C 1 8 ? 40.271 19.995 26.276 1.00 9.03 422 LEU C O 1
ATOM 2467 N N . SER C 1 9 ? 38.935 18.252 26.832 1.00 8.77 423 SER C N 1
ATOM 2468 C CA . SER C 1 9 ? 37.903 19.063 27.489 1.00 8.37 423 SER C CA 1
ATOM 2469 C C . SER C 1 9 ? 38.522 19.686 28.732 1.00 8.75 423 SER C C 1
ATOM 2470 O O . SER C 1 9 ? 39.467 19.121 29.281 1.00 9.36 423 SER C O 1
ATOM 2473 N N . LEU C 1 10 ? 37.983 20.823 29.162 1.00 8.98 424 LEU C N 1
ATOM 2474 C CA . LEU C 1 10 ? 38.457 21.551 30.344 1.00 10.28 424 LEU C CA 1
ATOM 2475 C C . LEU C 1 10 ? 37.252 21.908 31.225 1.00 10.88 424 LEU C C 1
ATOM 2476 O O . LEU C 1 10 ? 36.212 22.342 30.732 1.00 11.94 424 LEU C O 1
ATOM 2481 N N . GLY C 1 11 ? 37.389 21.748 32.530 1.00 11.57 425 GLY C N 1
ATOM 2482 C CA . GLY C 1 11 ? 36.285 22.071 33.405 1.00 11.01 425 GLY C CA 1
ATOM 2483 C C . GLY C 1 11 ? 36.736 22.124 34.836 1.00 10.08 425 GLY C C 1
ATOM 2484 O O . GLY C 1 11 ? 37.947 22.347 35.135 1.00 9.34 425 GLY C O 1
ATOM 2485 N N . ILE C 1 12 ? 35.771 21.946 35.729 1.00 9.44 426 ILE C N 1
ATOM 2486 C CA . ILE C 1 12 ? 36.054 22.057 37.159 1.00 8.62 426 ILE C CA 1
ATOM 2487 C C . ILE C 1 12 ? 35.406 20.890 37.887 1.00 8.53 426 ILE C C 1
ATOM 2488 O O . ILE C 1 12 ? 34.415 20.345 37.417 1.00 10.13 426 ILE C O 1
ATOM 2493 N N . GLU C 1 13 ? 35.916 20.549 39.062 1.00 9.08 427 GLU C N 1
ATOM 2494 C CA . GLU C 1 13 ? 35.283 19.504 39.879 1.00 7.43 427 GLU C CA 1
ATOM 2495 C C . GLU C 1 13 ? 34.065 20.038 40.632 1.00 7.92 427 GLU C C 1
ATOM 2496 O O . GLU C 1 13 ? 34.164 21.047 41.342 1.00 8.25 427 GLU C O 1
ATOM 2502 N N . THR C 1 14 ? 32.945 19.344 40.508 1.00 8.15 428 THR C N 1
ATOM 2503 C CA . THR C 1 14 ? 31.766 19.715 41.300 1.00 8.53 428 THR C CA 1
ATOM 2504 C C . THR C 1 14 ? 31.390 18.565 42.247 1.00 8.47 428 THR C C 1
ATOM 2505 O O . THR C 1 14 ? 32.012 17.483 42.253 1.00 9.47 428 THR C O 1
ATOM 2509 N N . LEU C 1 15 ? 30.398 18.813 43.099 1.00 7.94 429 LEU C N 1
ATOM 2510 C CA . LEU C 1 15 ? 30.078 17.900 44.185 1.00 8.78 429 LEU C CA 1
ATOM 2511 C C . LEU C 1 15 ? 29.926 16.463 43.716 1.00 9.09 429 LEU C C 1
ATOM 2512 O O . LEU C 1 15 ? 29.289 16.226 42.695 1.00 10.04 429 LEU C O 1
ATOM 2517 N N . GLY C 1 16 ? 30.449 15.503 44.491 1.00 9.48 430 GLY C N 1
ATOM 2518 C CA . GLY C 1 16 ? 30.399 14.096 44.073 1.00 9.61 430 GLY C CA 1
ATOM 2519 C C . GLY C 1 16 ? 31.567 13.645 43.190 1.00 10.96 430 GLY C C 1
ATOM 2520 O O . GLY C 1 16 ? 31.585 12.506 42.731 1.00 11.88 430 GLY C O 1
ATOM 2521 N N . GLY C 1 17 ? 32.524 14.543 42.947 1.00 10.94 431 GLY C N 1
ATOM 2522 C CA . GLY C 1 17 ? 33.720 14.268 42.162 1.00 10.98 431 GLY C CA 1
ATOM 2523 C C . GLY C 1 17 ? 33.481 14.374 40.672 1.00 11.20 431 GLY C C 1
ATOM 2524 O O . GLY C 1 17 ? 34.254 13.834 39.864 1.00 11.55 431 GLY C O 1
ATOM 2525 N N . ILE C 1 18 ? 32.413 15.068 40.300 1.00 10.64 432 ILE C N 1
ATOM 2526 C CA . ILE C 1 18 ? 32.016 15.166 38.889 1.00 10.26 432 ILE C CA 1
ATOM 2527 C C . ILE C 1 18 ? 32.931 16.174 38.160 1.00 11.01 432 ILE C C 1
ATOM 2528 O O . ILE C 1 18 ? 33.240 17.237 38.693 1.00 10.37 432 ILE C O 1
ATOM 2533 N N . MET C 1 19 ? 33.333 15.805 36.948 1.00 9.05 433 MET C N 1
ATOM 2534 C CA . MET C 1 19 ? 33.960 16.709 35.979 1.00 10.74 433 MET C CA 1
ATOM 2535 C C . MET C 1 19 ? 32.853 17.483 35.240 1.00 9.85 433 MET C C 1
ATOM 2536 O O . MET C 1 19 ? 32.114 16.922 34.405 1.00 11.15 433 MET C O 1
ATOM 2541 N N . THR C 1 20 ? 32.696 18.750 35.613 1.00 10.51 434 THR C N 1
ATOM 2542 C CA . THR C 1 20 ? 31.762 19.650 34.945 1.00 9.66 434 THR C CA 1
ATOM 2543 C C . THR C 1 20 ? 32.553 20.347 33.856 1.00 9.68 434 THR C C 1
ATOM 2544 O O . THR C 1 20 ? 33.410 21.182 34.151 1.00 9.23 434 THR C O 1
ATOM 2548 N N . LYS C 1 21 ? 32.280 19.976 32.608 1.00 10.08 435 LYS C N 1
ATOM 2549 C CA . LYS C 1 21 ? 32.982 20.583 31.444 1.00 11.77 435 LYS C CA 1
ATOM 2550 C C . LYS C 1 21 ? 32.524 22.026 31.176 1.00 12.59 435 LYS C C 1
ATOM 2551 O O . LYS C 1 21 ? 31.319 22.280 31.099 1.00 13.49 435 LYS C O 1
ATOM 2557 N N . LEU C 1 22 ? 33.479 22.950 31.024 1.00 13.01 436 LEU C N 1
ATOM 2558 C CA . LEU C 1 22 ? 33.154 24.314 30.603 1.00 13.26 436 LEU C CA 1
ATOM 2559 C C . LEU C 1 22 ? 33.533 24.532 29.152 1.00 12.71 436 LEU C C 1
ATOM 2560 O O . LEU C 1 22 ? 32.861 25.275 28.436 1.00 12.16 436 LEU C O 1
ATOM 2565 N N . ILE C 1 23 ? 34.605 23.883 28.720 1.00 12.92 437 ILE C N 1
ATOM 2566 C CA . ILE C 1 23 ? 34.974 23.882 27.304 1.00 13.11 437 ILE C CA 1
ATOM 2567 C C . ILE C 1 23 ? 35.221 22.461 26.814 1.00 13.11 437 ILE C C 1
ATOM 2568 O O . ILE C 1 23 ? 36.163 21.784 27.233 1.00 13.31 437 ILE C O 1
ATOM 2573 N N . THR C 1 24 ? 34.358 22.026 25.909 1.00 13.12 438 THR C N 1
ATOM 2574 C CA A THR C 1 24 ? 34.401 20.676 25.419 0.60 13.47 438 THR C CA 1
ATOM 2575 C CA B THR C 1 24 ? 34.403 20.664 25.377 0.40 12.93 438 THR C CA 1
ATOM 2576 C C . THR C 1 24 ? 35.593 20.479 24.441 1.00 13.60 438 THR C C 1
ATOM 2577 O O . THR C 1 24 ? 35.984 21.409 23.724 1.00 13.15 438 THR C O 1
ATOM 2584 N N . ARG C 1 25 ? 36.184 19.282 24.425 1.00 14.41 439 ARG C N 1
ATOM 2585 C CA . ARG C 1 25 ? 37.284 19.025 23.487 1.00 15.39 439 ARG C CA 1
ATOM 2586 C C . ARG C 1 25 ? 36.901 19.375 22.050 1.00 15.74 439 ARG C C 1
ATOM 2587 O O . ARG C 1 25 ? 35.716 19.296 21.669 1.00 15.64 439 ARG C O 1
ATOM 2595 N N . ASN C 1 26 ? 37.921 19.773 21.282 1.00 15.42 440 ASN C N 1
ATOM 2596 C CA . ASN C 1 26 ? 37.803 20.130 19.866 1.00 15.85 440 ASN C CA 1
ATOM 2597 C C . ASN C 1 26 ? 37.022 21.427 19.643 1.00 15.64 440 ASN C C 1
ATOM 2598 O O . ASN C 1 26 ? 36.499 21.665 18.560 1.00 16.01 440 ASN C O 1
ATOM 2603 N N . THR C 1 27 ? 36.951 22.261 20.683 1.00 15.90 441 THR C N 1
ATOM 2604 C CA . THR C 1 27 ? 36.428 23.625 20.554 1.00 15.90 441 THR C CA 1
ATOM 2605 C C . THR C 1 27 ? 37.527 24.555 20.011 1.00 16.23 441 THR C C 1
ATOM 2606 O O . THR C 1 27 ? 38.707 24.463 20.412 1.00 15.44 441 THR C O 1
ATOM 2610 N N . THR C 1 28 ? 37.130 25.419 19.072 1.00 16.54 442 THR C N 1
ATOM 2611 C CA . THR C 1 28 ? 38.050 26.327 18.399 1.00 16.65 442 THR C CA 1
ATOM 2612 C C . THR C 1 28 ? 38.376 27.517 19.311 1.00 17.19 442 THR C C 1
ATOM 2613 O O . THR C 1 28 ? 37.478 28.125 19.906 1.00 16.81 442 THR C O 1
ATOM 2617 N N . ILE C 1 29 ? 39.673 27.814 19.414 1.00 17.34 443 ILE C N 1
ATOM 2618 C CA . ILE C 1 29 ? 40.201 28.879 20.269 1.00 18.10 443 ILE C CA 1
ATOM 2619 C C . ILE C 1 29 ? 40.666 30.075 19.409 1.00 18.47 443 ILE C C 1
ATOM 2620 O O . ILE C 1 29 ? 41.116 29.880 18.268 1.00 18.59 443 ILE C O 1
ATOM 2625 N N . PRO C 1 30 ? 40.549 31.316 19.927 1.00 18.89 444 PRO C N 1
ATOM 2626 C CA . PRO C 1 30 ? 40.136 31.698 21.278 1.00 19.35 444 PRO C CA 1
ATOM 2627 C C . PRO C 1 30 ? 38.653 31.435 21.489 1.00 19.59 444 PRO C C 1
ATOM 2628 O O . PRO C 1 30 ? 37.909 31.295 20.513 1.00 18.98 444 PRO C O 1
ATOM 2632 N N . THR C 1 31 ? 38.249 31.339 22.756 1.00 19.93 445 THR C N 1
ATOM 2633 C CA . THR C 1 31 ? 36.852 31.291 23.137 1.00 20.89 445 THR C CA 1
ATOM 2634 C C . THR C 1 31 ? 36.761 31.572 24.636 1.00 21.87 445 THR C C 1
ATOM 2635 O O . THR C 1 31 ? 37.760 31.444 25.358 1.00 20.65 445 THR C O 1
ATOM 2639 N N . LYS C 1 32 ? 35.587 32.011 25.073 1.00 22.75 446 LYS C N 1
ATOM 2640 C CA . LYS C 1 32 ? 35.295 32.113 26.500 1.00 24.68 446 LYS C CA 1
ATOM 2641 C C . LYS C 1 32 ? 33.931 31.502 26.822 1.00 24.51 446 LYS C C 1
ATOM 2642 O O . LYS C 1 32 ? 32.945 31.631 26.058 1.00 23.35 446 LYS C O 1
ATOM 2648 N N . LYS C 1 33 ? 33.902 30.801 27.950 1.00 24.02 447 LYS C N 1
ATOM 2649 C CA . LYS C 1 33 ? 32.731 30.071 28.383 1.00 24.43 447 LYS C CA 1
ATOM 2650 C C . LYS C 1 33 ? 32.567 30.371 29.869 1.00 24.45 447 LYS C C 1
ATOM 2651 O O . LYS C 1 33 ? 33.550 30.489 30.581 1.00 23.65 447 LYS C O 1
ATOM 2657 N N . SER C 1 34 ? 31.338 30.572 30.320 1.00 24.53 448 SER C N 1
ATOM 2658 C CA . SER C 1 34 ? 31.131 30.718 31.760 1.00 24.64 448 SER C CA 1
ATOM 2659 C C . SER C 1 34 ? 29.927 29.923 32.256 1.00 24.45 448 SER C C 1
ATOM 2660 O O . SER C 1 34 ? 29.073 29.503 31.454 1.00 24.91 448 SER C O 1
ATOM 2663 N N . GLN C 1 35 ? 29.866 29.692 33.572 1.00 24.08 449 GLN C N 1
ATOM 2664 C CA . GLN C 1 35 ? 28.733 28.984 34.154 1.00 23.26 449 GLN C CA 1
ATOM 2665 C C . GLN C 1 35 ? 28.621 29.403 35.616 1.00 22.15 449 GLN C C 1
ATOM 2666 O O . GLN C 1 35 ? 29.618 29.671 36.245 1.00 20.59 449 GLN C O 1
ATOM 2672 N N . VAL C 1 36 ? 27.397 29.443 36.136 1.00 19.89 450 VAL C N 1
ATOM 2673 C CA . VAL C 1 36 ? 27.167 29.788 37.535 1.00 18.16 450 VAL C CA 1
ATOM 2674 C C . VAL C 1 36 ? 27.045 28.499 38.373 1.00 17.06 450 VAL C C 1
ATOM 2675 O O . VAL C 1 36 ? 26.382 27.515 37.960 1.00 16.93 450 VAL C O 1
ATOM 2679 N N . PHE C 1 37 ? 27.646 28.542 39.563 1.00 14.52 451 PHE C N 1
ATOM 2680 C CA . PHE C 1 37 ? 27.635 27.423 40.510 1.00 13.56 451 PHE C CA 1
ATOM 2681 C C . PHE C 1 37 ? 27.260 27.991 41.863 1.00 13.21 451 PHE C C 1
ATOM 2682 O O . PHE C 1 37 ? 27.139 29.224 42.025 1.00 12.82 451 PHE C O 1
ATOM 2690 N N . SER C 1 38 ? 27.099 27.115 42.849 1.00 12.76 452 SER C N 1
ATOM 2691 C CA . SER C 1 38 ? 26.808 27.590 44.182 1.00 12.69 452 SER C CA 1
ATOM 2692 C C . SER C 1 38 ? 27.540 26.732 45.224 1.00 12.88 452 SER C C 1
ATOM 2693 O O . SER C 1 38 ? 28.313 25.824 44.901 1.00 13.62 452 SER C O 1
ATOM 2696 N N . THR C 1 39 ? 27.367 27.095 46.481 1.00 12.72 453 THR C N 1
ATOM 2697 C CA . THR C 1 39 ? 27.845 26.306 47.592 1.00 12.15 453 THR C CA 1
ATOM 2698 C C . THR C 1 39 ? 27.070 25.020 47.858 1.00 13.31 453 THR C C 1
ATOM 2699 O O . THR C 1 39 ? 25.848 24.950 47.664 1.00 13.16 453 THR C O 1
ATOM 2703 N N . ALA C 1 40 ? 27.784 24.026 48.381 1.00 13.07 454 ALA C N 1
ATOM 2704 C CA . ALA C 1 40 ? 27.212 22.708 48.660 1.00 12.64 454 ALA C CA 1
ATOM 2705 C C . ALA C 1 40 ? 26.730 22.549 50.100 1.00 13.16 454 ALA C C 1
ATOM 2706 O O . ALA C 1 40 ? 25.882 21.685 50.370 1.00 13.73 454 ALA C O 1
ATOM 2708 N N . ALA C 1 41 ? 27.239 23.387 51.006 1.00 11.84 455 ALA C N 1
ATOM 2709 C CA . ALA C 1 41 ? 26.864 23.295 52.421 1.00 12.49 455 ALA C CA 1
ATOM 2710 C C . ALA C 1 41 ? 26.298 24.605 52.923 1.00 13.19 455 ALA C C 1
ATOM 2711 O O . ALA C 1 41 ? 26.562 25.646 52.341 1.00 11.94 455 ALA C O 1
ATOM 2713 N N . ASP C 1 42 ? 25.520 24.540 54.004 1.00 14.10 456 ASP C N 1
ATOM 2714 C CA . ASP C 1 42 ? 24.973 25.739 54.615 1.00 13.72 456 ASP C CA 1
ATOM 2715 C C . ASP C 1 42 ? 26.068 26.546 55.293 1.00 13.38 456 ASP C C 1
ATOM 2716 O O . ASP C 1 42 ? 26.927 25.979 55.999 1.00 12.69 456 ASP C O 1
ATOM 2721 N N . GLY C 1 43 ? 25.990 27.866 55.108 1.00 11.60 457 GLY C N 1
ATOM 2722 C CA . GLY C 1 43 ? 26.899 28.796 55.783 1.00 11.50 457 GLY C CA 1
ATOM 2723 C C . GLY C 1 43 ? 28.321 28.678 55.292 1.00 11.59 457 GLY C C 1
ATOM 2724 O O . GLY C 1 43 ? 29.273 29.085 55.989 1.00 10.91 457 GLY C O 1
ATOM 2725 N N . GLN C 1 44 ? 28.486 28.159 54.085 1.00 10.46 458 GLN C N 1
ATOM 2726 C CA . GLN C 1 44 ? 29.817 27.867 53.540 1.00 11.36 458 GLN C CA 1
ATOM 2727 C C . GLN C 1 44 ? 30.495 29.173 53.130 1.00 11.74 458 GLN C C 1
ATOM 2728 O O . GLN C 1 44 ? 29.960 29.924 52.314 1.00 11.70 458 GLN C O 1
ATOM 2734 N N . THR C 1 45 ? 31.682 29.443 53.667 1.00 11.74 459 THR C N 1
ATOM 2735 C CA . THR C 1 45 ? 32.284 30.773 53.461 1.00 11.08 459 THR C CA 1
ATOM 2736 C C . THR C 1 45 ? 33.322 30.873 52.328 1.00 11.32 459 THR C C 1
ATOM 2737 O O . THR C 1 45 ? 33.914 31.944 52.103 1.00 11.48 459 THR C O 1
ATOM 2741 N N . GLN C 1 46 ? 33.504 29.794 51.586 1.00 9.79 460 GLN C N 1
ATOM 2742 C CA . GLN C 1 46 ? 34.452 29.808 50.465 1.00 11.32 460 GLN C CA 1
ATOM 2743 C C . GLN C 1 46 ? 34.118 28.694 49.499 1.00 11.31 460 GLN C C 1
ATOM 2744 O O . GLN C 1 46 ? 33.387 27.786 49.853 1.00 11.37 460 GLN C O 1
ATOM 2750 N N . VAL C 1 47 ? 34.653 28.785 48.276 1.00 10.65 461 VAL C N 1
ATOM 2751 C CA . VAL C 1 47 ? 34.642 27.654 47.352 1.00 11.72 461 VAL C CA 1
ATOM 2752 C C . VAL C 1 47 ? 36.046 27.463 46.807 1.00 11.79 461 VAL C C 1
ATOM 2753 O O . VAL C 1 47 ? 36.813 28.457 46.652 1.00 11.88 461 VAL C O 1
ATOM 2757 N N . GLN C 1 48 ? 36.389 26.204 46.512 1.00 11.27 462 GLN C N 1
ATOM 2758 C CA . GLN C 1 48 ? 37.664 25.872 45.905 1.00 11.84 462 GLN C CA 1
ATOM 2759 C C . GLN C 1 48 ? 37.419 25.389 44.482 1.00 12.52 462 GLN C C 1
ATOM 2760 O O . GLN C 1 48 ? 36.626 24.450 44.250 1.00 13.12 462 GLN C O 1
ATOM 2766 N N . ILE C 1 49 ? 38.081 26.061 43.542 1.00 12.21 463 ILE C N 1
ATOM 2767 C CA A ILE C 1 49 ? 37.957 25.731 42.122 0.60 12.44 463 ILE C CA 1
ATOM 2768 C CA B ILE C 1 49 ? 37.977 25.748 42.113 0.40 12.29 463 ILE C CA 1
ATOM 2769 C C . ILE C 1 49 ? 39.139 24.838 41.733 1.00 12.66 463 ILE C C 1
ATOM 2770 O O . ILE C 1 49 ? 40.305 25.238 41.880 1.00 12.02 463 ILE C O 1
ATOM 2779 N N . LYS C 1 50 ? 38.834 23.619 41.277 1.00 12.66 464 LYS C N 1
ATOM 2780 C CA . LYS C 1 50 ? 39.880 22.680 40.807 1.00 12.72 464 LYS C CA 1
ATOM 2781 C C . LYS C 1 50 ? 39.677 22.514 39.310 1.00 14.37 464 LYS C C 1
ATOM 2782 O O . LYS C 1 50 ? 38.582 22.068 38.875 1.00 14.83 464 LYS C O 1
ATOM 2788 N N . VAL C 1 51 ? 40.698 22.910 38.537 1.00 14.15 465 VAL C N 1
ATOM 2789 C CA . VAL C 1 51 ? 40.622 22.948 37.088 1.00 14.84 465 VAL C CA 1
ATOM 2790 C C . VAL C 1 51 ? 41.257 21.688 36.519 1.00 15.84 465 VAL C C 1
ATOM 2791 O O . VAL C 1 51 ? 42.463 21.428 36.748 1.00 16.39 465 VAL C O 1
ATOM 2795 N N . PHE C 1 52 ? 40.450 20.920 35.776 1.00 15.68 466 PHE C N 1
ATOM 2796 C CA . PHE C 1 52 ? 40.862 19.636 35.213 1.00 17.03 466 PHE C CA 1
ATOM 2797 C C . PHE C 1 52 ? 40.823 19.626 33.692 1.00 17.88 466 PHE C C 1
ATOM 2798 O O . PHE C 1 52 ? 40.015 20.320 33.076 1.00 18.48 466 PHE C O 1
ATOM 2806 N N . GLN C 1 53 ? 41.688 18.807 33.108 1.00 17.92 467 GLN C N 1
ATOM 2807 C CA . GLN C 1 53 ? 41.718 18.619 31.680 1.00 19.05 467 GLN C CA 1
ATOM 2808 C C . GLN C 1 53 ? 41.610 17.124 31.359 1.00 19.31 467 GLN C C 1
ATOM 2809 O O . GLN C 1 53 ? 42.341 16.299 31.923 1.00 19.54 467 GLN C O 1
ATOM 2815 N N . GLY C 1 54 ? 40.672 16.780 30.478 1.00 19.97 468 GLY C N 1
ATOM 2816 C CA . GLY C 1 54 ? 40.437 15.385 30.073 1.00 20.12 468 GLY C CA 1
ATOM 2817 C C . GLY C 1 54 ? 38.950 15.074 29.889 1.00 20.58 468 GLY C C 1
ATOM 2818 O O . GLY C 1 54 ? 38.090 15.942 30.069 1.00 20.36 468 GLY C O 1
ATOM 2819 N N . GLU C 1 55 ? 38.668 13.830 29.516 1.00 20.70 469 GLU C N 1
ATOM 2820 C CA . GLU C 1 55 ? 37.331 13.416 29.078 1.00 21.32 469 GLU C CA 1
ATOM 2821 C C . GLU C 1 55 ? 36.542 12.588 30.101 1.00 21.87 469 GLU C C 1
ATOM 2822 O O . GLU C 1 55 ? 35.345 12.352 29.900 1.00 21.86 469 GLU C O 1
ATOM 2828 N N . ARG C 1 56 ? 37.195 12.156 31.179 1.00 22.01 470 ARG C N 1
ATOM 2829 C CA A ARG C 1 56 ? 36.541 11.291 32.149 0.60 22.34 470 ARG C CA 1
ATOM 2830 C CA B ARG C 1 56 ? 36.570 11.294 32.187 0.40 22.42 470 ARG C CA 1
ATOM 2831 C C . ARG C 1 56 ? 35.519 12.058 32.979 1.00 22.05 470 ARG C C 1
ATOM 2832 O O . ARG C 1 56 ? 35.719 13.228 33.305 1.00 22.27 470 ARG C O 1
ATOM 2847 N N . GLU C 1 57 ? 34.421 11.387 33.314 1.00 21.96 471 GLU C N 1
ATOM 2848 C CA A GLU C 1 57 ? 33.337 12.010 34.063 0.60 22.07 471 GLU C CA 1
ATOM 2849 C CA B GLU C 1 57 ? 33.362 12.029 34.069 0.40 21.89 471 GLU C CA 1
ATOM 2850 C C . GLU C 1 57 ? 33.728 12.191 35.544 1.00 22.22 471 GLU C C 1
ATOM 2851 O O . GLU C 1 57 ? 33.165 13.045 36.253 1.00 22.29 471 GLU C O 1
ATOM 2862 N N . MET C 1 58 ? 34.689 11.392 36.001 1.00 21.53 472 MET C N 1
ATOM 2863 C CA . MET C 1 58 ? 35.224 11.522 37.351 1.00 23.26 472 MET C CA 1
ATOM 2864 C C . MET C 1 58 ? 36.403 12.486 37.288 1.00 20.67 472 MET C C 1
ATOM 2865 O O . MET C 1 58 ? 37.424 12.166 36.697 1.00 18.71 472 MET C O 1
ATOM 2870 N N . ALA C 1 59 ? 36.244 13.648 37.923 1.00 19.87 473 ALA C N 1
ATOM 2871 C CA . ALA C 1 59 ? 37.235 14.723 37.853 1.00 18.74 473 ALA C CA 1
ATOM 2872 C C . ALA C 1 59 ? 38.677 14.269 38.075 1.00 18.32 473 ALA C C 1
ATOM 2873 O O . ALA C 1 59 ? 39.554 14.619 37.285 1.00 17.36 473 ALA C O 1
ATOM 2875 N N . THR C 1 60 ? 38.919 13.495 39.135 1.00 18.14 474 THR C N 1
ATOM 2876 C CA . THR C 1 60 ? 40.306 13.216 39.544 1.00 20.37 474 THR C CA 1
ATOM 2877 C C . THR C 1 60 ? 41.002 12.221 38.630 1.00 20.90 474 THR C C 1
ATOM 2878 O O . THR C 1 60 ? 42.235 12.101 38.688 1.00 21.60 474 THR C O 1
ATOM 2882 N N . SER C 1 61 ? 40.218 11.558 37.768 1.00 21.28 475 SER C N 1
ATOM 2883 C CA . SER C 1 61 ? 40.764 10.717 36.704 1.00 22.29 475 SER C CA 1
ATOM 2884 C C . SER C 1 61 ? 41.363 11.557 35.568 1.00 22.10 475 SER C C 1
ATOM 2885 O O . SER C 1 61 ? 42.057 11.020 34.696 1.00 22.37 475 SER C O 1
ATOM 2888 N N . ASN C 1 62 ? 41.078 12.862 35.575 1.00 20.65 476 ASN C N 1
ATOM 2889 C CA . ASN C 1 62 ? 41.648 13.807 34.615 1.00 19.86 476 ASN C CA 1
ATOM 2890 C C . ASN C 1 62 ? 42.898 14.484 35.190 1.00 19.38 476 ASN C C 1
ATOM 2891 O O . ASN C 1 62 ? 43.296 14.168 36.295 1.00 19.62 476 ASN C O 1
ATOM 2896 N N . LYS C 1 63 ? 43.506 15.392 34.438 1.00 19.17 477 LYS C N 1
ATOM 2897 C CA . LYS C 1 63 ? 44.761 16.029 34.856 1.00 19.18 477 LYS C CA 1
ATOM 2898 C C . LYS C 1 63 ? 44.451 17.333 35.571 1.00 18.36 477 LYS C C 1
ATOM 2899 O O . LYS C 1 63 ? 43.801 18.204 35.006 1.00 18.94 477 LYS C O 1
ATOM 2905 N N . LEU C 1 64 ? 44.888 17.463 36.819 1.00 18.86 478 LEU C N 1
ATOM 2906 C CA . LEU C 1 64 ? 44.694 18.727 37.558 1.00 17.07 478 LEU C CA 1
ATOM 2907 C C . LEU C 1 64 ? 45.631 19.799 36.999 1.00 17.33 478 LEU C C 1
ATOM 2908 O O . LEU C 1 64 ? 46.867 19.614 37.003 1.00 16.53 478 LEU C O 1
ATOM 2913 N N . LEU C 1 65 ? 45.053 20.888 36.498 1.00 15.88 479 LEU C N 1
ATOM 2914 C CA . LEU C 1 65 ? 45.859 21.990 35.941 1.00 16.46 479 LEU C CA 1
ATOM 2915 C C . LEU C 1 65 ? 46.032 23.173 36.879 1.00 15.46 479 LEU C C 1
ATOM 2916 O O . LEU C 1 65 ? 47.013 23.916 36.784 1.00 16.57 479 LEU C O 1
ATOM 2921 N N . GLY C 1 66 ? 45.074 23.369 37.778 1.00 13.50 480 GLY C N 1
ATOM 2922 C CA . GLY C 1 66 ? 45.140 24.483 38.720 1.00 12.79 480 GLY C CA 1
ATOM 2923 C C . GLY C 1 66 ? 44.125 24.333 39.846 1.00 12.69 480 GLY C C 1
ATOM 2924 O O . GLY C 1 66 ? 43.167 23.549 39.748 1.00 12.19 480 GLY C O 1
ATOM 2925 N N . GLN C 1 67 ? 44.342 25.077 40.918 1.00 12.33 481 GLN C N 1
ATOM 2926 C CA . GLN C 1 67 ? 43.518 24.961 42.104 1.00 12.35 481 GLN C CA 1
ATOM 2927 C C . GLN C 1 67 ? 43.625 26.264 42.894 1.00 12.17 481 GLN C C 1
ATOM 2928 O O . GLN C 1 67 ? 44.737 26.674 43.277 1.00 11.55 481 GLN C O 1
ATOM 2934 N N . PHE C 1 68 ? 42.488 26.944 43.110 1.00 11.67 482 PHE C N 1
ATOM 2935 C CA . PHE C 1 68 ? 42.484 28.216 43.832 1.00 11.41 482 PHE C CA 1
ATOM 2936 C C . PHE C 1 68 ? 41.163 28.405 44.535 1.00 11.42 482 PHE C C 1
ATOM 2937 O O . PHE C 1 68 ? 40.186 27.735 44.208 1.00 11.81 482 PHE C O 1
ATOM 2945 N N . SER C 1 69 ? 41.127 29.280 45.531 1.00 11.65 483 SER C N 1
ATOM 2946 C CA . SER C 1 69 ? 39.864 29.486 46.221 1.00 10.95 483 SER C CA 1
ATOM 2947 C C . SER C 1 69 ? 39.299 30.886 46.030 1.00 11.44 483 SER C C 1
ATOM 2948 O O . SER C 1 69 ? 40.023 31.848 45.701 1.00 11.71 483 SER C O 1
ATOM 2951 N N . LEU C 1 70 ? 37.986 31.002 46.295 1.00 10.99 484 LEU C N 1
ATOM 2952 C CA . LEU C 1 70 ? 37.304 32.285 46.455 1.00 12.28 484 LEU C CA 1
ATOM 2953 C C . LEU C 1 70 ? 36.779 32.303 47.887 1.00 12.60 484 LEU C C 1
ATOM 2954 O O . LEU C 1 70 ? 35.966 31.436 48.247 1.00 12.41 484 LEU C O 1
ATOM 2959 N N . VAL C 1 71 ? 37.294 33.228 48.704 1.00 12.12 485 VAL C N 1
ATOM 2960 C CA . VAL C 1 71 ? 36.971 33.273 50.136 1.00 13.27 485 VAL C CA 1
ATOM 2961 C C . VAL C 1 71 ? 36.156 34.517 50.508 1.00 13.46 485 VAL C C 1
ATOM 2962 O O . VAL C 1 71 ? 35.969 35.439 49.708 1.00 13.75 485 VAL C O 1
ATOM 2966 N N . GLY C 1 72 ? 35.644 34.560 51.733 1.00 13.92 486 GLY C N 1
ATOM 2967 C CA . GLY C 1 72 ? 34.882 35.763 52.132 1.00 14.55 486 GLY C CA 1
ATOM 2968 C C . GLY C 1 72 ? 33.445 35.786 51.639 1.00 14.82 486 GLY C C 1
ATOM 2969 O O . GLY C 1 72 ? 32.830 36.841 51.568 1.00 14.64 486 GLY C O 1
ATOM 2970 N N . ILE C 1 73 ? 32.892 34.610 51.306 1.00 13.74 487 ILE C N 1
ATOM 2971 C CA . ILE C 1 73 ? 31.477 34.497 51.034 1.00 13.94 487 ILE C CA 1
ATOM 2972 C C . ILE C 1 73 ? 30.646 34.619 52.327 1.00 12.77 487 ILE C C 1
ATOM 2973 O O . ILE C 1 73 ? 30.846 33.843 53.282 1.00 12.92 487 ILE C O 1
ATOM 2978 N N . PRO C 1 74 ? 29.725 35.588 52.379 1.00 12.82 488 PRO C N 1
ATOM 2979 C CA . PRO C 1 74 ? 28.871 35.708 53.595 1.00 12.78 488 PRO C CA 1
ATOM 2980 C C . PRO C 1 74 ? 28.068 34.426 53.796 1.00 13.40 488 PRO C C 1
ATOM 2981 O O . PRO C 1 74 ? 27.587 33.809 52.816 1.00 11.55 488 PRO C O 1
ATOM 2985 N N . PRO C 1 75 ? 27.924 34.005 55.068 1.00 13.83 489 PRO C N 1
ATOM 2986 C CA . PRO C 1 75 ? 27.154 32.780 55.321 1.00 14.46 489 PRO C CA 1
ATOM 2987 C C . PRO C 1 75 ? 25.720 32.864 54.788 1.00 14.40 489 PRO C C 1
ATOM 2988 O O . PRO C 1 75 ? 24.991 33.820 55.061 1.00 14.71 489 PRO C O 1
ATOM 2992 N N . ALA C 1 76 ? 25.338 31.856 54.022 1.00 13.54 490 ALA C N 1
ATOM 2993 C CA . ALA C 1 76 ? 23.979 31.728 53.452 1.00 13.35 490 ALA C CA 1
ATOM 2994 C C . ALA C 1 76 ? 23.592 30.253 53.314 1.00 12.57 490 ALA C C 1
ATOM 2995 O O . ALA C 1 76 ? 24.482 29.385 53.310 1.00 12.49 490 ALA C O 1
ATOM 2997 N N . PRO C 1 77 ? 22.288 29.956 53.137 1.00 12.20 491 PRO C N 1
ATOM 2998 C CA . PRO C 1 77 ? 21.887 28.526 52.941 1.00 12.18 491 PRO C CA 1
ATOM 2999 C C . PRO C 1 77 ? 22.553 27.948 51.713 1.00 12.07 491 PRO C C 1
ATOM 3000 O O . PRO C 1 77 ? 22.882 28.700 50.764 1.00 12.68 491 PRO C O 1
ATOM 3004 N N . ARG C 1 78 ? 22.789 26.632 51.700 1.00 11.94 492 ARG C N 1
ATOM 3005 C CA A ARG C 1 78 ? 23.435 25.996 50.547 0.60 11.50 492 ARG C CA 1
ATOM 3006 C CA B ARG C 1 78 ? 23.431 25.995 50.550 0.40 11.74 492 ARG C CA 1
ATOM 3007 C C . ARG C 1 78 ? 22.629 26.273 49.279 1.00 12.29 492 ARG C C 1
ATOM 3008 O O . ARG C 1 78 ? 21.395 26.345 49.334 1.00 12.20 492 ARG C O 1
ATOM 3023 N N . GLY C 1 79 ? 23.338 26.448 48.180 1.00 11.51 493 GLY C N 1
ATOM 3024 C CA . GLY C 1 79 ? 22.743 26.710 46.876 1.00 13.75 493 GLY C CA 1
ATOM 3025 C C . GLY C 1 79 ? 22.251 28.127 46.661 1.00 13.62 493 GLY C C 1
ATOM 3026 O O . GLY C 1 79 ? 21.678 28.423 45.607 1.00 15.09 493 GLY C O 1
ATOM 3027 N N . VAL C 1 80 ? 22.471 29.017 47.634 1.00 13.54 494 VAL C N 1
ATOM 3028 C CA . VAL C 1 80 ? 21.984 30.395 47.483 1.00 13.40 494 VAL C CA 1
ATOM 3029 C C . VAL C 1 80 ? 23.011 31.348 46.793 1.00 13.33 494 VAL C C 1
ATOM 3030 O O . VAL C 1 80 ? 22.652 32.082 45.846 1.00 13.83 494 VAL C O 1
ATOM 3034 N N . PRO C 1 81 ? 24.285 31.324 47.227 1.00 13.75 495 PRO C N 1
ATOM 3035 C CA . PRO C 1 81 ? 25.294 32.159 46.509 1.00 13.51 495 PRO C CA 1
ATOM 3036 C C . PRO C 1 81 ? 25.443 31.871 44.994 1.00 13.82 495 PRO C C 1
ATOM 3037 O O . PRO C 1 81 ? 25.204 30.745 44.534 1.00 13.82 495 PRO C O 1
ATOM 3041 N N . GLN C 1 82 ? 25.780 32.901 44.222 1.00 13.96 496 GLN C N 1
ATOM 3042 C CA . GLN C 1 82 ? 25.981 32.752 42.782 1.00 14.20 496 GLN C CA 1
ATOM 3043 C C . GLN C 1 82 ? 27.428 33.030 42.439 1.00 15.52 496 GLN C C 1
ATOM 3044 O O . GLN C 1 82 ? 27.849 34.192 42.396 1.00 14.93 496 GLN C O 1
ATOM 3050 N N . VAL C 1 83 ? 28.172 31.947 42.226 1.00 15.33 497 VAL C N 1
ATOM 3051 C CA . VAL C 1 83 ? 29.590 32.005 41.886 1.00 15.45 497 VAL C CA 1
ATOM 3052 C C . VAL C 1 83 ? 29.728 31.731 40.409 1.00 16.40 497 VAL C C 1
ATOM 3053 O O . VAL C 1 83 ? 29.515 30.571 39.976 1.00 15.68 497 VAL C O 1
ATOM 3057 N N . GLU C 1 84 ? 30.066 32.781 39.636 1.00 16.03 498 GLU C N 1
ATOM 3058 C CA A GLU C 1 84 ? 30.272 32.624 38.201 0.50 17.38 498 GLU C CA 1
ATOM 3059 C CA B GLU C 1 84 ? 30.277 32.633 38.195 0.50 17.00 498 GLU C CA 1
ATOM 3060 C C . GLU C 1 84 ? 31.711 32.235 37.871 1.00 16.78 498 GLU C C 1
ATOM 3061 O O . GLU C 1 84 ? 32.655 32.946 38.211 1.00 16.94 498 GLU C O 1
ATOM 3072 N N . VAL C 1 85 ? 31.871 31.115 37.187 1.00 16.64 499 VAL C N 1
ATOM 3073 C CA . VAL C 1 85 ? 33.202 30.654 36.790 1.00 16.84 499 VAL C CA 1
ATOM 3074 C C . VAL C 1 85 ? 33.360 30.832 35.287 1.00 17.82 499 VAL C C 1
ATOM 3075 O O . VAL C 1 85 ? 32.525 30.353 34.529 1.00 18.36 499 VAL C O 1
ATOM 3079 N N . THR C 1 86 ? 34.448 31.480 34.882 1.00 17.97 500 THR C N 1
ATOM 3080 C CA . THR C 1 86 ? 34.757 31.747 33.464 1.00 17.87 500 THR C CA 1
ATOM 3081 C C . THR C 1 86 ? 36.086 31.118 33.014 1.00 18.60 500 THR C C 1
ATOM 3082 O O . THR C 1 86 ? 37.107 31.208 33.708 1.00 18.19 500 THR C O 1
ATOM 3086 N N . PHE C 1 87 ? 36.069 30.486 31.840 1.00 19.07 501 PHE C N 1
ATOM 3087 C CA . PHE C 1 87 ? 37.285 29.999 31.241 1.00 20.12 501 PHE C CA 1
ATOM 3088 C C . PHE C 1 87 ? 37.469 30.842 29.969 1.00 21.33 501 PHE C C 1
ATOM 3089 O O . PHE C 1 87 ? 36.547 30.860 29.128 1.00 20.44 501 PHE C O 1
ATOM 3097 N N . ASP C 1 88 ? 38.619 31.537 29.892 1.00 22.03 502 ASP C N 1
ATOM 3098 C CA A ASP C 1 88 ? 39.060 32.293 28.699 0.60 23.11 502 ASP C CA 1
ATOM 3099 C CA B ASP C 1 88 ? 39.041 32.279 28.697 0.40 23.07 502 ASP C CA 1
ATOM 3100 C C . ASP C 1 88 ? 40.310 31.661 28.133 1.00 23.19 502 ASP C C 1
ATOM 3101 O O . ASP C 1 88 ? 41.363 31.663 28.791 1.00 24.06 502 ASP C O 1
ATOM 3110 N N . ILE C 1 89 ? 40.211 31.120 26.924 1.00 22.90 503 ILE C N 1
ATOM 3111 C CA A ILE C 1 89 ? 41.391 30.612 26.253 0.60 23.05 503 ILE C CA 1
ATOM 3112 C CA B ILE C 1 89 ? 41.393 30.618 26.255 0.40 23.06 503 ILE C CA 1
ATOM 3113 C C . ILE C 1 89 ? 41.714 31.569 25.121 1.00 23.00 503 ILE C C 1
ATOM 3114 O O . ILE C 1 89 ? 40.892 31.785 24.235 1.00 22.47 503 ILE C O 1
ATOM 3123 N N . ASP C 1 90 ? 42.900 32.152 25.173 1.00 23.45 504 ASP C N 1
ATOM 3124 C CA . ASP C 1 90 ? 43.360 33.015 24.091 1.00 23.52 504 ASP C CA 1
ATOM 3125 C C . ASP C 1 90 ? 43.630 32.154 22.858 1.00 24.04 504 ASP C C 1
ATOM 3126 O O . ASP C 1 90 ? 43.527 30.919 22.922 1.00 23.59 504 ASP C O 1
ATOM 3131 N N . ALA C 1 91 ? 43.985 32.806 21.748 1.00 24.42 505 ALA C N 1
ATOM 3132 C CA . ALA C 1 91 ? 44.324 32.119 20.510 1.00 25.14 505 ALA C CA 1
ATOM 3133 C C . ALA C 1 91 ? 45.602 31.296 20.663 1.00 25.51 505 ALA C C 1
ATOM 3134 O O . ALA C 1 91 ? 46.014 30.606 19.733 1.00 25.60 505 ALA C O 1
ATOM 3136 N N . ASN C 1 92 ? 46.209 31.367 21.846 1.00 25.94 506 ASN C N 1
ATOM 3137 C CA . ASN C 1 92 ? 47.507 30.734 22.093 1.00 26.23 506 ASN C CA 1
ATOM 3138 C C . ASN C 1 92 ? 47.469 29.454 22.929 1.00 25.71 506 ASN C C 1
ATOM 3139 O O . ASN C 1 92 ? 48.474 28.744 23.013 1.00 26.36 506 ASN C O 1
ATOM 3144 N N . GLY C 1 93 ? 46.319 29.153 23.528 1.00 24.62 507 GLY C N 1
ATOM 3145 C CA . GLY C 1 93 ? 46.188 27.965 24.375 1.00 23.43 507 GLY C CA 1
ATOM 3146 C C . GLY C 1 93 ? 46.208 28.305 25.856 1.00 22.34 507 GLY C C 1
ATOM 3147 O O . GLY C 1 93 ? 45.879 27.462 26.707 1.00 22.67 507 GLY C O 1
ATOM 3148 N N . ILE C 1 94 ? 46.576 29.551 26.160 1.00 21.24 508 ILE C N 1
ATOM 3149 C CA . ILE C 1 94 ? 46.608 30.056 27.539 1.00 19.71 508 ILE C CA 1
ATOM 3150 C C . ILE C 1 94 ? 45.202 30.259 28.100 1.00 19.17 508 ILE C C 1
ATOM 3151 O O . ILE C 1 94 ? 44.397 31.032 27.545 1.00 17.88 508 ILE C O 1
ATOM 3156 N N . VAL C 1 95 ? 44.947 29.591 29.234 1.00 18.12 509 VAL C N 1
ATOM 3157 C CA . VAL C 1 95 ? 43.646 29.611 29.864 1.00 17.40 509 VAL C CA 1
ATOM 3158 C C . VAL C 1 95 ? 43.668 30.475 31.132 1.00 17.06 509 VAL C C 1
ATOM 3159 O O . VAL C 1 95 ? 44.452 30.190 32.052 1.00 16.57 509 VAL C O 1
ATOM 3163 N N . ASN C 1 96 ? 42.846 31.534 31.127 1.00 16.41 510 ASN C N 1
ATOM 3164 C CA A ASN C 1 96 ? 42.568 32.271 32.346 0.70 17.13 510 ASN C CA 1
ATOM 3165 C CA B ASN C 1 96 ? 42.525 32.353 32.297 0.30 16.43 510 ASN C CA 1
ATOM 3166 C C . ASN C 1 96 ? 41.227 31.848 32.950 1.00 16.48 510 ASN C C 1
ATOM 3167 O O . ASN C 1 96 ? 40.151 31.971 32.337 1.00 16.27 510 ASN C O 1
ATOM 3176 N N . VAL C 1 97 ? 41.300 31.339 34.172 1.00 15.99 511 VAL C N 1
ATOM 3177 C CA . VAL C 1 97 ? 40.102 30.872 34.839 1.00 15.65 511 VAL C CA 1
ATOM 3178 C C . VAL C 1 97 ? 39.801 31.826 35.988 1.00 16.42 511 VAL C C 1
ATOM 3179 O O . VAL C 1 97 ? 40.659 32.035 36.830 1.00 16.09 511 VAL C O 1
ATOM 3183 N N . SER C 1 98 ? 38.591 32.374 36.003 1.00 15.73 512 SER C N 1
ATOM 3184 C CA . SER C 1 98 ? 38.149 33.269 37.056 1.00 16.91 512 SER C CA 1
ATOM 3185 C C . SER C 1 98 ? 36.864 32.768 37.728 1.00 16.13 512 SER C C 1
ATOM 3186 O O . SER C 1 98 ? 36.078 32.023 37.145 1.00 15.12 512 SER C O 1
ATOM 3189 N N . ALA C 1 99 ? 36.679 33.215 38.961 1.00 14.84 513 ALA C N 1
ATOM 3190 C CA . ALA C 1 99 ? 35.516 32.919 39.774 1.00 16.20 513 ALA C CA 1
ATOM 3191 C C . ALA C 1 99 ? 35.136 34.217 40.466 1.00 16.21 513 ALA C C 1
ATOM 3192 O O . ALA C 1 99 ? 35.988 34.867 41.106 1.00 15.28 513 ALA C O 1
ATOM 3194 N N . ARG C 1 100 ? 33.873 34.577 40.320 1.00 14.88 514 ARG C N 1
ATOM 3195 C CA . ARG C 1 100 ? 33.308 35.811 40.879 1.00 16.02 514 ARG C CA 1
ATOM 3196 C C . ARG C 1 100 ? 32.103 35.475 41.761 1.00 16.25 514 ARG C C 1
ATOM 3197 O O . ARG C 1 100 ? 31.183 34.787 41.304 1.00 14.98 514 ARG C O 1
ATOM 3205 N N . ASP C 1 101 ? 32.087 35.956 42.997 1.00 16.46 515 ASP C N 1
ATOM 3206 C CA . ASP C 1 101 ? 30.887 35.822 43.811 1.00 16.71 515 ASP C CA 1
ATOM 3207 C C . ASP C 1 101 ? 30.024 37.036 43.541 1.00 16.97 515 ASP C C 1
ATOM 3208 O O . ASP C 1 101 ? 30.421 38.187 43.859 1.00 15.72 515 ASP C O 1
ATOM 3213 N N . ARG C 1 102 ? 28.849 36.808 42.954 1.00 16.19 516 ARG C N 1
ATOM 3214 C CA . ARG C 1 102 ? 28.000 37.936 42.549 1.00 17.36 516 ARG C CA 1
ATOM 3215 C C . ARG C 1 102 ? 27.516 38.802 43.726 1.00 16.87 516 ARG C C 1
ATOM 3216 O O . ARG C 1 102 ? 27.403 40.030 43.598 1.00 17.97 516 ARG C O 1
ATOM 3224 N N . GLY C 1 103 ? 27.228 38.164 44.852 1.00 17.04 517 GLY C N 1
ATOM 3225 C CA . GLY C 1 103 ? 26.709 38.870 46.017 1.00 17.72 517 GLY C CA 1
ATOM 3226 C C . GLY C 1 103 ? 27.703 39.905 46.545 1.00 17.61 517 GLY C C 1
ATOM 3227 O O . GLY C 1 103 ? 27.313 41.008 46.909 1.00 18.20 517 GLY C O 1
ATOM 3228 N N . THR C 1 104 ? 28.984 39.558 46.568 1.00 17.59 518 THR C N 1
ATOM 3229 C CA . THR C 1 104 ? 30.006 40.474 47.088 1.00 17.34 518 THR C CA 1
ATOM 3230 C C . THR C 1 104 ? 30.793 41.206 46.015 1.00 17.76 518 THR C C 1
ATOM 3231 O O . THR C 1 104 ? 31.387 42.263 46.271 1.00 17.85 518 THR C O 1
ATOM 3235 N N . GLY C 1 105 ? 30.866 40.625 44.829 1.00 17.76 519 GLY C N 1
ATOM 3236 C CA . GLY C 1 105 ? 31.766 41.146 43.819 1.00 16.73 519 GLY C CA 1
ATOM 3237 C C . GLY C 1 105 ? 33.213 40.689 43.983 1.00 17.04 519 GLY C C 1
ATOM 3238 O O . GLY C 1 105 ? 34.067 41.083 43.179 1.00 16.86 519 GLY C O 1
ATOM 3239 N N . LYS C 1 106 ? 33.504 39.879 45.016 1.00 14.59 520 LYS C N 1
ATOM 3240 C CA . LYS C 1 106 ? 34.852 39.310 45.201 1.00 16.06 520 LYS C CA 1
ATOM 3241 C C . LYS C 1 106 ? 35.192 38.371 44.035 1.00 15.77 520 LYS C C 1
ATOM 3242 O O . LYS C 1 106 ? 34.319 37.625 43.580 1.00 17.00 520 LYS C O 1
ATOM 3248 N N . GLU C 1 107 ? 36.446 38.459 43.554 1.00 15.27 521 GLU C N 1
ATOM 3249 C CA A GLU C 1 107 ? 36.896 37.746 42.356 0.50 15.02 521 GLU C CA 1
ATOM 3250 C CA B GLU C 1 107 ? 36.898 37.760 42.364 0.50 15.39 521 GLU C CA 1
ATOM 3251 C C . GLU C 1 107 ? 38.312 37.256 42.541 1.00 14.68 521 GLU C C 1
ATOM 3252 O O . GLU C 1 107 ? 39.115 37.925 43.171 1.00 15.52 521 GLU C O 1
ATOM 3263 N N . GLN C 1 108 ? 38.588 36.077 41.974 1.00 13.86 522 GLN C N 1
ATOM 3264 C CA . GLN C 1 108 ? 39.917 35.487 41.915 1.00 14.11 522 GLN C CA 1
ATOM 3265 C C . GLN C 1 108 ? 40.139 34.872 40.538 1.00 15.04 522 GLN C C 1
ATOM 3266 O O . GLN C 1 108 ? 39.174 34.439 39.916 1.00 16.00 522 GLN C O 1
ATOM 3272 N N . GLN C 1 109 ? 41.402 34.810 40.100 1.00 15.55 523 GLN C N 1
ATOM 3273 C CA A GLN C 1 109 ? 41.726 34.201 38.808 0.70 16.14 523 GLN C CA 1
ATOM 3274 C CA B GLN C 1 109 ? 41.753 34.274 38.777 0.30 15.91 523 GLN C CA 1
ATOM 3275 C C . GLN C 1 109 ? 43.130 33.591 38.798 1.00 16.14 523 GLN C C 1
ATOM 3276 O O . GLN C 1 109 ? 44.003 33.970 39.598 1.00 15.46 523 GLN C O 1
ATOM 3287 N N . ILE C 1 110 ? 43.324 32.610 37.913 1.00 15.33 524 ILE C N 1
ATOM 3288 C CA . ILE C 1 110 ? 44.628 31.983 37.711 1.00 15.80 524 ILE C CA 1
ATOM 3289 C C . ILE C 1 110 ? 44.863 31.829 36.215 1.00 16.17 524 ILE C C 1
ATOM 3290 O O . ILE C 1 110 ? 43.917 31.957 35.431 1.00 15.37 524 ILE C O 1
ATOM 3295 N N . VAL C 1 111 ? 46.127 31.566 35.859 1.00 16.73 525 VAL C N 1
ATOM 3296 C CA . VAL C 1 111 ? 46.524 31.230 34.503 1.00 17.70 525 VAL C CA 1
ATOM 3297 C C . VAL C 1 111 ? 47.064 29.808 34.487 1.00 18.70 525 VAL C C 1
ATOM 3298 O O . VAL C 1 111 ? 47.784 29.340 35.407 1.00 18.75 525 VAL C O 1
ATOM 3302 N N . ILE C 1 112 ? 46.701 29.153 33.401 1.00 18.36 526 ILE C N 1
ATOM 3303 C CA . ILE C 1 112 ? 46.989 27.782 33.134 1.00 18.95 526 ILE C CA 1
ATOM 3304 C C . ILE C 1 112 ? 47.387 27.805 31.670 1.00 19.16 526 ILE C C 1
ATOM 3305 O O . ILE C 1 112 ? 47.003 28.717 30.928 1.00 18.75 526 ILE C O 1
ATOM 3310 N N . GLN C 1 113 ? 48.170 26.826 31.244 1.00 19.82 527 GLN C N 1
ATOM 3311 C CA . GLN C 1 113 ? 48.137 26.496 29.830 1.00 20.59 527 GLN C CA 1
ATOM 3312 C C . GLN C 1 113 ? 47.939 25.000 29.556 1.00 20.68 527 GLN C C 1
ATOM 3313 O O . GLN C 1 113 ? 48.423 24.133 30.295 1.00 21.08 527 GLN C O 1
ATOM 3319 N N . SER C 1 114 ? 47.167 24.721 28.512 1.00 20.72 528 SER C N 1
ATOM 3320 C CA . SER C 1 114 ? 46.666 23.379 28.242 1.00 20.31 528 SER C CA 1
ATOM 3321 C C . SER C 1 114 ? 47.457 22.678 27.132 1.00 20.47 528 SER C C 1
ATOM 3322 O O . SER C 1 114 ? 47.347 21.286 27.072 1.00 19.83 528 SER C O 1
ATOM 3325 N N . ASN C 1 125 ? 43.713 8.653 21.456 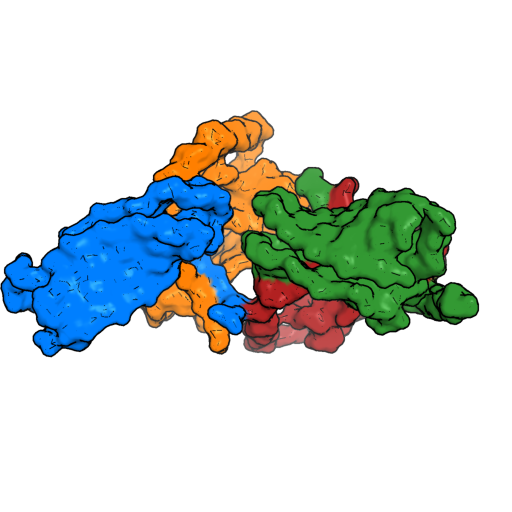1.00 28.08 539 ASN C N 1
ATOM 3326 C CA . ASN C 1 125 ? 43.512 7.398 22.178 1.00 28.02 539 ASN C CA 1
ATOM 3327 C C . ASN C 1 125 ? 43.016 7.622 23.602 1.00 27.80 539 ASN C C 1
ATOM 3328 O O . ASN C 1 125 ? 42.185 6.853 24.107 1.00 27.51 539 ASN C O 1
ATOM 3333 N N . MET C 1 126 ? 43.549 8.665 24.244 1.00 27.57 540 MET C N 1
ATOM 3334 C CA . MET C 1 126 ? 43.050 9.158 25.534 1.00 27.34 540 MET C CA 1
ATOM 3335 C C . MET C 1 126 ? 41.539 9.387 25.440 1.00 27.02 540 MET C C 1
ATOM 3336 O O . MET C 1 126 ? 40.790 9.132 26.388 1.00 27.00 540 MET C O 1
ATOM 3341 N N . ILE C 1 127 ? 41.105 9.850 24.271 1.00 26.76 541 ILE C N 1
ATOM 3342 C CA . ILE C 1 127 ? 39.695 10.077 24.005 1.00 26.77 541 ILE C CA 1
ATOM 3343 C C . ILE C 1 127 ? 38.924 8.764 23.766 1.00 26.75 541 ILE C C 1
ATOM 3344 O O . ILE C 1 127 ? 37.727 8.688 24.062 1.00 26.90 541 ILE C O 1
ATOM 3349 N N . LYS C 1 128 ? 39.605 7.734 23.255 1.00 26.73 542 LYS C N 1
ATOM 3350 C CA . LYS C 1 128 ? 38.975 6.410 23.055 1.00 26.57 542 LYS C CA 1
ATOM 3351 C C . LYS C 1 128 ? 38.867 5.587 24.342 1.00 26.17 542 LYS C C 1
ATOM 3352 O O . LYS C 1 128 ? 37.929 4.786 24.503 1.00 26.15 542 LYS C O 1
ATOM 3358 N N . GLU C 1 129 ? 39.829 5.788 25.243 1.00 25.48 543 GLU C N 1
ATOM 3359 C CA . GLU C 1 129 ? 39.753 5.268 26.604 1.00 25.29 543 GLU C CA 1
ATOM 3360 C C . GLU C 1 129 ? 38.516 5.849 27.294 1.00 24.73 543 GLU C C 1
ATOM 3361 O O . GLU C 1 129 ? 37.816 5.150 28.035 1.00 24.81 543 GLU C O 1
ATOM 3367 N N . ALA C 1 130 ? 38.256 7.127 27.013 1.00 24.12 544 ALA C N 1
ATOM 3368 C CA . ALA C 1 130 ? 37.105 7.854 27.531 1.00 23.51 544 ALA C CA 1
ATOM 3369 C C . ALA C 1 130 ? 35.769 7.316 27.003 1.00 23.53 544 ALA C C 1
ATOM 3370 O O . ALA C 1 130 ? 34.855 7.109 27.795 1.00 22.77 544 ALA C O 1
ATOM 3372 N N . GLU C 1 131 ? 35.648 7.079 25.693 1.00 23.71 545 GLU C N 1
ATOM 3373 C CA . GLU C 1 131 ? 34.379 6.554 25.153 1.00 24.53 545 GLU C CA 1
ATOM 3374 C C . GLU C 1 131 ? 34.053 5.134 25.665 1.00 24.45 545 GLU C C 1
ATOM 3375 O O . GLU C 1 131 ? 32.873 4.795 25.896 1.00 24.25 545 GLU C O 1
ATOM 3381 N N . LYS C 1 132 ? 35.102 4.335 25.882 1.00 24.31 546 LYS C N 1
ATOM 3382 C CA . LYS C 1 132 ? 34.980 3.075 26.619 1.00 23.96 546 LYS C CA 1
ATOM 3383 C C . LYS C 1 132 ? 34.383 3.271 28.031 1.00 23.44 546 LYS C C 1
ATOM 3384 O O . LYS C 1 132 ? 33.368 2.657 28.383 1.00 23.59 546 LYS C O 1
ATOM 3390 N N . ASN C 1 133 ? 35.003 4.131 28.831 1.00 22.33 547 ASN C N 1
ATOM 3391 C CA . ASN C 1 133 ? 34.554 4.340 30.211 1.00 21.70 547 ASN C CA 1
ATOM 3392 C C . ASN C 1 133 ? 33.211 5.052 30.315 1.00 20.98 547 ASN C C 1
ATOM 3393 O O . ASN C 1 133 ? 32.490 4.882 31.309 1.00 21.00 547 ASN C O 1
ATOM 3398 N N . ALA C 1 134 ? 32.893 5.848 29.291 1.00 19.78 548 ALA C N 1
ATOM 3399 C CA . ALA C 1 134 ? 31.604 6.524 29.193 1.00 19.06 548 ALA C CA 1
ATOM 3400 C C . ALA C 1 134 ? 30.468 5.509 29.074 1.00 18.35 548 ALA C C 1
ATOM 3401 O O . ALA C 1 134 ? 29.385 5.725 29.637 1.00 17.94 548 ALA C O 1
ATOM 3403 N N . ALA C 1 135 ? 30.721 4.416 28.351 1.00 17.26 549 ALA C N 1
ATOM 3404 C CA . ALA C 1 135 ? 29.754 3.324 28.237 1.00 17.09 549 ALA C CA 1
ATOM 3405 C C . ALA C 1 135 ? 29.543 2.640 29.587 1.00 16.78 549 ALA C C 1
ATOM 3406 O O . ALA C 1 135 ? 28.414 2.307 29.953 1.00 16.19 549 ALA C O 1
ATOM 3408 N N . GLU C 1 136 ? 30.630 2.435 30.326 1.00 17.00 550 GLU C N 1
ATOM 3409 C CA . GLU C 1 136 ? 30.554 1.912 31.686 1.00 17.55 550 GLU C CA 1
ATOM 3410 C C . GLU C 1 136 ? 29.841 2.899 32.627 1.00 16.94 550 GLU C C 1
ATOM 3411 O O . GLU C 1 136 ? 29.025 2.482 33.471 1.00 16.50 550 GLU C O 1
ATOM 3417 N N . ASP C 1 137 ? 30.113 4.200 32.463 1.00 16.89 551 ASP C N 1
ATOM 3418 C CA . ASP C 1 137 ? 29.478 5.243 33.300 1.00 16.95 551 ASP C CA 1
ATOM 3419 C C . ASP C 1 137 ? 27.952 5.259 33.149 1.00 16.65 551 ASP C C 1
ATOM 3420 O O . ASP C 1 137 ? 27.234 5.493 34.127 1.00 15.82 551 ASP C O 1
ATOM 3425 N N . ALA C 1 138 ? 27.464 5.024 31.926 1.00 15.54 552 ALA C N 1
ATOM 3426 C CA . ALA C 1 138 ? 26.024 5.101 31.637 1.00 14.78 552 ALA C CA 1
ATOM 3427 C C . ALA C 1 138 ? 25.266 4.005 32.379 1.00 14.71 552 ALA C C 1
ATOM 3428 O O . ALA C 1 138 ? 24.010 4.002 32.412 1.00 15.52 552 ALA C O 1
ATOM 3430 N N . LYS C 1 139 ? 26.024 3.065 32.946 1.00 14.15 553 LYS C N 1
ATOM 3431 C CA . LYS C 1 139 ? 25.439 1.944 33.694 1.00 13.60 553 LYS C CA 1
ATOM 3432 C C . LYS C 1 139 ? 25.216 2.263 35.183 1.00 13.66 553 LYS C C 1
ATOM 3433 O O . LYS C 1 139 ? 24.590 1.468 35.905 1.00 14.24 553 LYS C O 1
ATOM 3439 N N . ARG C 1 140 ? 25.731 3.403 35.641 1.00 13.05 554 ARG C N 1
ATOM 3440 C CA . ARG C 1 140 ? 25.600 3.781 37.035 1.00 13.59 554 ARG C CA 1
ATOM 3441 C C . ARG C 1 140 ? 24.134 4.124 37.347 1.00 12.31 554 ARG C C 1
ATOM 3442 O O . ARG C 1 140 ? 23.327 4.345 36.447 1.00 12.65 554 ARG C O 1
ATOM 3450 N N . LYS C 1 141 ? 23.817 4.208 38.628 1.00 10.70 555 LYS C N 1
ATOM 3451 C CA . LYS C 1 141 ? 22.405 4.285 38.994 1.00 10.28 555 LYS C CA 1
ATOM 3452 C C . LYS C 1 141 ? 22.098 5.444 39.914 1.00 8.83 555 LYS C C 1
ATOM 3453 O O . LYS C 1 141 ? 20.961 5.580 40.337 1.00 8.68 555 LYS C O 1
ATOM 3459 N N . GLU C 1 142 ? 23.085 6.278 40.235 1.00 8.10 556 GLU C N 1
ATOM 3460 C CA . GLU C 1 142 ? 22.862 7.374 41.209 1.00 7.57 556 GLU C CA 1
ATOM 3461 C C . GLU C 1 142 ? 21.927 8.459 40.727 1.00 6.84 556 GLU C C 1
ATOM 3462 O O . GLU C 1 142 ? 21.822 8.692 39.545 1.00 8.92 556 GLU C O 1
ATOM 3468 N N . LEU C 1 143 ? 21.237 9.093 41.667 1.00 7.94 557 LEU C N 1
ATOM 3469 C CA . LEU C 1 143 ? 20.483 10.331 41.431 1.00 7.31 557 LEU C CA 1
ATOM 3470 C C . LEU C 1 143 ? 21.301 11.504 41.996 1.00 8.12 557 LEU C C 1
ATOM 3471 O O . LEU C 1 143 ? 22.001 11.368 43.023 1.00 9.12 557 LEU C O 1
ATOM 3476 N N . VAL C 1 144 ? 21.162 12.654 41.366 1.00 8.74 558 VAL C N 1
ATOM 3477 C CA . VAL C 1 144 ? 21.746 13.882 41.889 1.00 10.48 558 VAL C CA 1
ATOM 3478 C C . VAL C 1 144 ? 20.606 14.858 42.209 1.00 12.35 558 VAL C C 1
ATOM 3479 O O . VAL C 1 144 ? 19.555 14.885 41.534 1.00 12.81 558 VAL C O 1
ATOM 3483 N N . GLU C 1 145 ? 20.834 15.658 43.242 1.00 12.89 559 GLU C N 1
ATOM 3484 C CA . GLU C 1 145 ? 19.899 16.687 43.634 1.00 14.82 559 GLU C CA 1
ATOM 3485 C C . GLU C 1 145 ? 19.972 17.863 42.671 1.00 16.07 559 GLU C C 1
ATOM 3486 O O . GLU C 1 145 ? 21.062 18.418 42.436 1.00 17.35 559 GLU C O 1
ATOM 3492 N N . VAL C 1 146 ? 18.820 18.290 42.178 1.00 15.98 560 VAL C N 1
ATOM 3493 C CA . VAL C 1 146 ? 18.745 19.422 41.215 1.00 16.07 560 VAL C CA 1
ATOM 3494 C C . VAL C 1 146 ? 18.602 20.699 42.040 1.00 16.54 560 VAL C C 1
ATOM 3495 O O . VAL C 1 146 ? 17.704 20.801 42.886 1.00 17.70 560 VAL C O 1
ATOM 3499 N N . ILE C 1 147 ? 19.515 21.643 41.836 1.00 15.51 561 ILE C N 1
ATOM 3500 C CA . ILE C 1 147 ? 19.504 22.890 42.631 1.00 16.35 561 ILE C CA 1
ATOM 3501 C C . ILE C 1 147 ? 19.043 23.993 41.683 1.00 15.71 561 ILE C C 1
ATOM 3502 O O . ILE C 1 147 ? 19.735 24.292 40.728 1.00 15.47 561 ILE C O 1
ATOM 3507 N N . ASN C 1 148 ? 17.889 24.583 41.954 1.00 15.84 562 ASN C N 1
ATOM 3508 C CA . ASN C 1 148 ? 17.294 25.567 41.047 1.00 15.72 562 ASN C CA 1
ATOM 3509 C C . ASN C 1 148 ? 17.238 26.896 41.787 1.00 15.95 562 ASN C C 1
ATOM 3510 O O . ASN C 1 148 ? 16.578 26.985 42.828 1.00 16.28 562 ASN C O 1
ATOM 3515 N N . GLN C 1 149 ? 17.921 27.909 41.272 1.00 14.60 563 GLN C N 1
ATOM 3516 C CA . GLN C 1 149 ? 17.980 29.192 41.960 1.00 14.46 563 GLN C CA 1
ATOM 3517 C C . GLN C 1 149 ? 16.833 30.117 41.527 1.00 14.85 563 GLN C C 1
ATOM 3518 O O . GLN C 1 149 ? 16.758 31.243 42.001 1.00 14.74 563 GLN C O 1
ATOM 3524 N N . ALA C 1 150 ? 15.960 29.628 40.643 1.00 15.90 564 ALA C N 1
ATOM 3525 C CA . ALA C 1 150 ? 14.836 30.430 40.112 1.00 17.92 564 ALA C CA 1
ATOM 3526 C C . ALA C 1 150 ? 13.994 30.970 41.248 1.00 18.90 564 ALA C C 1
ATOM 3527 O O . ALA C 1 150 ? 13.762 30.265 42.240 1.00 19.31 564 ALA C O 1
ATOM 3529 N N A GLU C 1 151 ? 13.544 32.214 41.122 0.50 19.55 565 GLU C N 1
ATOM 3530 N N B GLU C 1 151 ? 13.559 32.223 41.072 0.50 19.65 565 GLU C N 1
ATOM 3531 C CA A GLU C 1 151 ? 12.758 32.844 42.182 0.50 20.13 565 GLU C CA 1
ATOM 3532 C CA B GLU C 1 151 ? 12.690 32.998 41.991 0.50 20.28 565 GLU C CA 1
ATOM 3533 C C A GLU C 1 151 ? 11.271 32.971 41.824 0.50 20.13 565 GLU C C 1
ATOM 3534 C C B GLU C 1 151 ? 13.101 33.027 43.479 0.50 20.53 565 GLU C C 1
ATOM 3535 O O A GLU C 1 151 ? 10.763 32.274 40.939 0.50 20.19 565 GLU C O 1
ATOM 3536 O O B GLU C 1 151 ? 14.212 32.586 43.842 0.50 20.86 565 GLU C O 1
ATOM 3549 N N . SER D 1 1 ? -4.246 17.229 70.816 1.00 28.75 415 SER D N 1
ATOM 3550 C CA . SER D 1 1 ? -4.144 18.673 70.437 1.00 28.23 415 SER D CA 1
ATOM 3551 C C . SER D 1 1 ? -2.758 19.066 69.870 1.00 27.87 415 SER D C 1
ATOM 3552 O O . SER D 1 1 ? -2.711 19.806 68.888 1.00 28.33 415 SER D O 1
ATOM 3555 N N . ASN D 1 2 ? -1.654 18.550 70.437 1.00 26.40 416 ASN D N 1
ATOM 3556 C CA . ASN D 1 2 ? -0.330 18.678 69.783 1.00 25.13 416 ASN D CA 1
ATOM 3557 C C . ASN D 1 2 ? -0.349 17.977 68.427 1.00 23.33 416 ASN D C 1
ATOM 3558 O O . ASN D 1 2 ? -0.876 16.862 68.300 1.00 23.08 416 ASN D O 1
ATOM 3563 N N . ALA D 1 3 ? 0.226 18.621 67.415 1.00 20.66 417 ALA D N 1
ATOM 3564 C CA . ALA D 1 3 ? 0.302 18.036 66.085 1.00 18.35 417 ALA D CA 1
ATOM 3565 C C . ALA D 1 3 ? 1.096 16.711 66.115 1.00 17.53 417 ALA D C 1
ATOM 3566 O O . ALA D 1 3 ? 2.080 16.615 66.860 1.00 17.74 417 ALA D O 1
ATOM 3568 N N . ASP D 1 4 ? 0.687 15.703 65.331 1.00 16.23 418 ASP D N 1
ATOM 3569 C CA . ASP D 1 4 ? 1.579 14.531 65.121 1.00 15.84 418 ASP D CA 1
ATOM 3570 C C . ASP D 1 4 ? 2.655 14.891 64.124 1.00 13.55 418 ASP D C 1
ATOM 3571 O O . ASP D 1 4 ? 2.381 15.537 63.122 1.00 13.62 418 ASP D O 1
ATOM 3576 N N . VAL D 1 5 ? 3.885 14.463 64.404 1.00 12.54 419 VAL D N 1
ATOM 3577 C CA . VAL D 1 5 ? 5.025 14.793 63.560 1.00 12.29 419 VAL D CA 1
ATOM 3578 C C . VAL D 1 5 ? 5.937 13.620 63.278 1.00 12.76 419 VAL D C 1
ATOM 3579 O O . VAL D 1 5 ? 5.962 12.644 64.039 1.00 12.34 419 VAL D O 1
ATOM 3583 N N . THR D 1 6 ? 6.706 13.720 62.195 1.00 12.14 420 THR D N 1
ATOM 3584 C CA . THR D 1 6 ? 7.711 12.675 61.963 1.00 13.29 420 THR D CA 1
ATOM 3585 C C . THR D 1 6 ? 8.838 12.726 62.997 1.00 12.96 420 THR D C 1
ATOM 3586 O O . THR D 1 6 ? 9.313 13.816 63.322 1.00 14.12 420 THR D O 1
ATOM 3590 N N . PRO D 1 7 ? 9.260 11.550 63.517 1.00 13.31 421 PRO D N 1
ATOM 3591 C CA . PRO D 1 7 ? 10.322 11.505 64.534 1.00 13.68 421 PRO D CA 1
ATOM 3592 C C . PRO D 1 7 ? 11.725 11.718 63.956 1.00 12.62 421 PRO D C 1
AT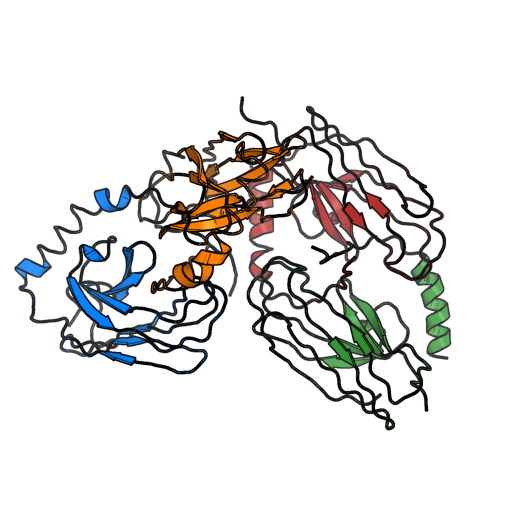OM 3593 O O . PRO D 1 7 ? 12.569 12.329 64.610 1.00 12.54 421 PRO D O 1
ATOM 3597 N N . LEU D 1 8 ? 11.926 11.282 62.716 1.00 11.15 422 LEU D N 1
ATOM 3598 C CA . LEU D 1 8 ? 13.222 11.292 62.037 1.00 10.21 422 LEU D CA 1
ATOM 3599 C C . LEU D 1 8 ? 13.056 11.752 60.589 1.00 11.30 422 LEU D C 1
ATOM 3600 O O . LEU D 1 8 ? 11.991 11.557 59.973 1.00 11.70 422 LEU D O 1
ATOM 3605 N N . SER D 1 9 ? 14.105 12.373 60.044 1.00 10.27 423 SER D N 1
ATOM 3606 C CA . SER D 1 9 ? 14.062 12.810 58.640 1.00 11.18 423 SER D CA 1
ATOM 3607 C C . SER D 1 9 ? 13.937 11.596 57.710 1.00 11.52 423 SER D C 1
ATOM 3608 O O . SER D 1 9 ? 14.321 10.491 58.073 1.00 11.80 423 SER D O 1
ATOM 3611 N N . LEU D 1 10 ? 13.384 11.813 56.513 1.00 10.75 424 LEU D N 1
ATOM 3612 C CA . LEU D 1 10 ? 13.188 10.738 55.525 1.00 11.23 424 LEU D CA 1
ATOM 3613 C C . LEU D 1 10 ? 13.695 11.327 54.224 1.00 11.56 424 LEU D C 1
ATOM 3614 O O . LEU D 1 10 ? 13.406 12.500 53.890 1.00 12.34 424 LEU D O 1
ATOM 3619 N N . GLY D 1 11 ? 14.507 10.564 53.507 1.00 11.86 425 GLY D N 1
ATOM 3620 C CA . GLY D 1 11 ? 14.962 11.081 52.229 1.00 11.55 425 GLY D CA 1
ATOM 3621 C C . GLY D 1 11 ? 15.519 9.969 51.361 1.00 12.23 425 GLY D C 1
ATOM 3622 O O . GLY D 1 11 ? 15.198 8.776 51.574 1.00 12.45 425 GLY D O 1
ATOM 3623 N N . ILE D 1 12 ? 16.333 10.346 50.378 1.00 11.47 426 ILE D N 1
ATOM 3624 C CA . ILE D 1 12 ? 16.897 9.346 49.465 1.00 10.98 426 ILE D CA 1
ATOM 3625 C C . ILE D 1 12 ? 18.413 9.523 49.342 1.00 11.84 426 ILE D C 1
ATOM 3626 O O . ILE D 1 12 ? 18.949 10.636 49.604 1.00 10.67 426 ILE D O 1
ATOM 3631 N N . GLU D 1 13 ? 19.075 8.454 48.919 1.00 10.47 427 GLU D N 1
ATOM 3632 C CA . GLU D 1 13 ? 20.524 8.516 48.713 1.00 11.40 427 GLU D CA 1
ATOM 3633 C C . GLU D 1 13 ? 20.834 9.213 47.369 1.00 11.63 427 GLU D C 1
ATOM 3634 O O . GLU D 1 13 ? 20.262 8.851 46.348 1.00 13.43 427 GLU D O 1
ATOM 3640 N N . THR D 1 14 ? 21.729 10.181 47.375 1.00 12.19 428 THR D N 1
ATOM 3641 C CA . THR D 1 14 ? 22.143 10.846 46.133 1.00 12.36 428 THR D CA 1
ATOM 3642 C C . THR D 1 14 ? 23.654 10.641 45.938 1.00 13.28 428 THR D C 1
ATOM 3643 O O . THR D 1 14 ? 24.321 10.114 46.835 1.00 12.92 428 THR D O 1
ATOM 3647 N N . LEU D 1 15 ? 24.173 11.034 44.777 1.00 13.21 429 LEU D N 1
ATOM 3648 C CA . LEU D 1 15 ? 25.574 10.799 44.425 1.00 14.85 429 LEU D CA 1
ATOM 3649 C C . LEU D 1 15 ? 26.570 11.086 45.564 1.00 15.82 429 LEU D C 1
ATOM 3650 O O . LEU D 1 15 ? 26.464 12.115 46.248 1.00 16.50 429 LEU D O 1
ATOM 3655 N N . GLY D 1 16 ? 27.507 10.167 45.768 1.00 16.71 430 GLY D N 1
ATOM 3656 C CA . GLY D 1 16 ? 28.530 10.297 46.833 1.00 17.87 430 GLY D CA 1
ATOM 3657 C C . GLY D 1 16 ? 28.076 9.674 48.148 1.00 17.70 430 GLY D C 1
ATOM 3658 O O . GLY D 1 16 ? 28.724 9.844 49.206 1.00 18.44 430 GLY D O 1
ATOM 3659 N N . GLY D 1 17 ? 26.944 8.971 48.099 1.00 16.38 431 GLY D N 1
ATOM 3660 C CA . GLY D 1 17 ? 26.412 8.265 49.265 1.00 14.38 431 GLY D CA 1
ATOM 3661 C C . GLY D 1 17 ? 25.793 9.213 50.284 1.00 14.24 431 GLY D C 1
ATOM 3662 O O . GLY D 1 17 ? 25.746 8.931 51.486 1.00 14.87 431 GLY D O 1
ATOM 3663 N N . ILE D 1 18 ? 25.320 10.349 49.793 1.00 12.54 432 ILE D N 1
ATOM 3664 C CA . ILE D 1 18 ? 24.752 11.407 50.643 1.00 12.38 432 ILE D CA 1
ATOM 3665 C C . ILE D 1 18 ? 23.251 11.175 50.874 1.00 12.92 432 ILE D C 1
ATOM 3666 O O . ILE D 1 18 ? 22.509 10.826 49.948 1.00 12.95 432 ILE D O 1
ATOM 3671 N N . MET D 1 19 ? 22.822 11.373 52.106 1.00 11.52 433 MET D N 1
ATOM 3672 C CA . MET D 1 19 ? 21.412 11.379 52.469 1.00 13.50 433 MET D CA 1
ATOM 3673 C C . MET D 1 19 ? 20.798 12.753 52.135 1.00 12.69 433 MET D C 1
ATOM 3674 O O . MET D 1 19 ? 21.106 13.752 52.805 1.00 15.13 433 MET D O 1
ATOM 3679 N N . THR D 1 20 ? 19.920 12.817 51.142 1.00 11.14 434 THR D N 1
ATOM 3680 C CA . THR D 1 20 ? 19.215 14.069 50.774 1.00 11.10 434 THR D CA 1
ATOM 3681 C C . THR D 1 20 ? 17.823 13.998 51.408 1.00 11.17 434 THR D C 1
ATOM 3682 O O . THR D 1 20 ? 17.010 13.191 50.986 1.00 11.87 434 THR D O 1
ATOM 3686 N N . LYS D 1 21 ? 17.607 14.778 52.479 1.00 12.54 435 LYS D N 1
ATOM 3687 C CA . LYS D 1 21 ? 16.327 14.773 53.207 1.00 12.95 435 LYS D CA 1
ATOM 3688 C C . LYS D 1 21 ? 15.230 15.395 52.354 1.00 14.36 435 LYS D C 1
ATOM 3689 O O . LYS D 1 21 ? 15.402 16.502 51.843 1.00 16.64 435 LYS D O 1
ATOM 3695 N N . LEU D 1 22 ? 14.124 14.700 52.162 1.00 13.07 436 LEU D N 1
ATOM 3696 C CA . LEU D 1 22 ? 12.960 15.323 51.500 1.00 13.95 436 LEU D CA 1
ATOM 3697 C C . LEU D 1 22 ? 11.981 15.823 52.555 1.00 14.18 436 LEU D C 1
ATOM 3698 O O . LEU D 1 22 ? 11.420 16.903 52.413 1.00 15.73 436 LEU D O 1
ATOM 3703 N N . ILE D 1 23 ? 11.748 15.027 53.589 1.00 14.22 437 ILE D N 1
ATOM 3704 C CA . ILE D 1 23 ? 10.874 15.426 54.681 1.00 14.62 437 ILE D CA 1
ATOM 3705 C C . ILE D 1 23 ? 11.688 15.366 55.979 1.00 14.67 437 ILE D C 1
ATOM 3706 O O . ILE D 1 23 ? 12.067 14.285 56.423 1.00 14.22 437 ILE D O 1
ATOM 3711 N N . THR D 1 24 ? 11.987 16.531 56.556 1.00 13.68 438 THR D N 1
ATOM 3712 C CA . THR D 1 24 ? 12.870 16.589 57.721 1.00 13.18 438 THR D CA 1
ATOM 3713 C C . THR D 1 24 ? 12.081 16.175 58.935 1.00 12.71 438 THR D C 1
ATOM 3714 O O . THR D 1 24 ? 10.841 16.268 58.941 1.00 11.83 438 THR D O 1
ATOM 3718 N N . ARG D 1 25 ? 12.792 15.711 59.967 1.00 12.35 439 ARG D N 1
ATOM 3719 C CA . ARG D 1 25 ? 12.165 15.355 61.238 1.00 12.35 439 ARG D CA 1
ATOM 3720 C C . ARG D 1 25 ? 11.293 16.528 61.749 1.00 12.02 439 ARG D C 1
ATOM 3721 O O . ARG D 1 25 ? 11.572 17.724 61.452 1.00 11.77 439 ARG D O 1
ATOM 3729 N N . ASN D 1 26 ? 10.264 16.207 62.535 1.00 11.43 440 ASN D N 1
ATOM 3730 C CA . ASN D 1 26 ? 9.376 17.224 63.153 1.00 11.09 440 ASN D CA 1
ATOM 3731 C C . ASN D 1 26 ? 8.458 17.919 62.151 1.00 11.84 440 ASN D C 1
ATOM 3732 O O . ASN D 1 26 ? 7.890 18.983 62.435 1.00 12.23 440 ASN D O 1
ATOM 3737 N N . THR D 1 27 ? 8.324 17.322 60.960 1.00 11.57 441 THR D N 1
ATOM 3738 C CA . THR D 1 27 ? 7.298 17.774 60.024 1.00 12.10 441 THR D CA 1
ATOM 3739 C C . THR D 1 27 ? 5.900 17.222 60.385 1.00 11.55 441 THR D C 1
ATOM 3740 O O . THR D 1 27 ? 5.743 16.028 60.656 1.00 10.88 441 THR D O 1
ATOM 3744 N N . THR D 1 28 ? 4.874 18.087 60.382 1.00 11.28 442 THR D N 1
ATOM 3745 C CA . THR D 1 28 ? 3.502 17.608 60.705 1.00 11.83 442 THR D CA 1
ATOM 3746 C C . THR D 1 28 ? 3.003 16.594 59.672 1.00 11.69 442 THR D C 1
ATOM 3747 O O . THR D 1 28 ? 3.214 16.762 58.465 1.00 11.56 442 THR D O 1
ATOM 3751 N N . ILE D 1 29 ? 2.342 15.553 60.180 1.00 11.33 443 ILE D N 1
ATOM 3752 C CA . ILE D 1 29 ? 1.709 14.527 59.322 1.00 12.05 443 ILE D CA 1
ATOM 3753 C C . ILE D 1 29 ? 0.183 14.545 59.481 1.00 11.95 443 ILE D C 1
ATOM 3754 O O . ILE D 1 29 ? -0.321 14.901 60.556 1.00 10.69 443 ILE D O 1
ATOM 3759 N N . PRO D 1 30 ? -0.563 14.186 58.414 1.00 12.08 444 PRO D N 1
ATOM 3760 C CA . PRO D 1 30 ? -0.073 13.704 57.112 1.00 11.89 444 PRO D CA 1
ATOM 3761 C C . PRO D 1 30 ? 0.611 14.808 56.331 1.00 12.75 444 PRO D C 1
ATOM 3762 O O . PRO D 1 30 ? 0.406 16.009 56.624 1.00 12.18 444 PRO D O 1
ATOM 3766 N N . THR D 1 31 ? 1.432 14.421 55.364 1.00 12.96 445 THR D N 1
ATOM 3767 C CA . THR D 1 31 ? 2.104 15.379 54.531 1.00 12.45 445 THR D CA 1
ATOM 3768 C C . THR D 1 31 ? 2.429 14.758 53.188 1.00 12.89 445 THR D C 1
ATOM 3769 O O . THR D 1 31 ? 2.388 13.549 53.045 1.00 12.30 445 THR D O 1
ATOM 3773 N N . LYS D 1 32 ? 2.780 15.595 52.221 1.00 14.16 446 LYS D N 1
ATOM 3774 C CA . LYS D 1 32 ? 3.228 15.131 50.909 1.00 15.09 446 LYS D CA 1
ATOM 3775 C C . LYS D 1 32 ? 4.253 16.149 50.402 1.00 16.12 446 LYS D C 1
ATOM 3776 O O . LYS D 1 32 ? 4.032 17.354 50.482 1.00 15.82 446 LYS D O 1
ATOM 3782 N N . LYS D 1 33 ? 5.376 15.673 49.883 1.00 14.71 447 LYS D N 1
ATOM 3783 C CA . LYS D 1 33 ? 6.403 16.559 49.392 1.00 17.12 447 LYS D CA 1
ATOM 3784 C C . LYS D 1 33 ? 7.103 15.899 48.220 1.00 15.79 447 LYS D C 1
ATOM 3785 O O . LYS D 1 33 ? 7.367 14.691 48.267 1.00 15.38 447 LYS D O 1
ATOM 3791 N N . SER D 1 34 ? 7.358 16.687 47.170 1.00 15.79 448 SER D N 1
ATOM 3792 C CA A SER D 1 34 ? 8.096 16.207 45.999 0.60 14.98 448 SER D CA 1
ATOM 3793 C CA B SER D 1 34 ? 8.125 16.197 46.027 0.40 15.02 448 SER D CA 1
ATOM 3794 C C . SER D 1 34 ? 9.400 17.016 45.829 1.00 15.53 448 SER D C 1
ATOM 3795 O O . SER D 1 34 ? 9.479 18.222 46.215 1.00 14.19 448 SER D O 1
ATOM 3800 N N . GLN D 1 35 ? 10.408 16.372 45.234 1.00 15.49 449 GLN D N 1
ATOM 3801 C CA . GLN D 1 35 ? 11.666 17.010 44.919 1.00 15.56 449 GLN D CA 1
ATOM 3802 C C . GLN D 1 35 ? 12.161 16.433 43.604 1.00 15.35 449 GLN D C 1
ATOM 3803 O O . GLN D 1 35 ? 11.872 15.257 43.310 1.00 13.98 449 GLN D O 1
ATOM 3809 N N . VAL D 1 36 ? 12.842 17.262 42.800 1.00 14.40 450 VAL D N 1
ATOM 3810 C CA . VAL D 1 36 ? 13.374 16.805 41.493 1.00 14.79 450 VAL D CA 1
ATOM 3811 C C . VAL D 1 36 ? 14.843 16.397 41.601 1.00 14.46 450 VAL D C 1
ATOM 3812 O O . VAL D 1 36 ? 15.693 17.113 42.197 1.00 13.86 450 VAL D O 1
ATOM 3816 N N . PHE D 1 37 ? 15.136 15.250 40.970 1.00 12.88 451 PHE D N 1
ATOM 3817 C CA . PHE D 1 37 ? 16.466 14.732 40.868 1.00 12.48 451 PHE D CA 1
ATOM 3818 C C . PHE D 1 37 ? 16.806 14.442 39.417 1.00 12.37 451 PHE D C 1
ATOM 3819 O O . PHE D 1 37 ? 15.911 14.419 38.552 1.00 11.25 451 PHE D O 1
ATOM 3827 N N . SER D 1 38 ? 18.084 14.203 39.154 1.00 11.33 452 SER D N 1
ATOM 3828 C CA . SER D 1 38 ? 18.482 13.879 37.781 1.00 12.33 452 SER D CA 1
ATOM 3829 C C . SER D 1 38 ? 19.556 12.794 37.786 1.00 13.27 452 SER D C 1
ATOM 3830 O O . SER D 1 38 ? 19.913 12.272 38.830 1.00 13.83 452 SER D O 1
ATOM 3833 N N . THR D 1 39 ? 20.062 12.469 36.600 1.00 13.63 453 THR D N 1
ATOM 3834 C CA . THR D 1 39 ? 21.123 11.467 36.401 1.00 12.97 453 THR D CA 1
ATOM 3835 C C . THR D 1 39 ? 22.542 11.990 36.720 1.00 13.12 453 THR D C 1
ATOM 3836 O O . THR D 1 39 ? 22.820 13.220 36.688 1.00 13.06 453 THR D O 1
ATOM 3840 N N . ALA D 1 40 ? 23.431 11.043 37.055 1.00 13.56 454 ALA D N 1
ATOM 3841 C CA . ALA D 1 40 ? 24.821 11.322 37.367 1.00 13.89 454 ALA D CA 1
ATOM 3842 C C . ALA D 1 40 ? 25.774 11.109 36.178 1.00 14.73 454 ALA D C 1
ATOM 3843 O O . ALA D 1 40 ? 26.907 11.570 36.245 1.00 16.01 454 ALA D O 1
ATOM 3845 N N . ALA D 1 41 ? 25.327 10.445 35.105 1.00 14.11 455 ALA D N 1
ATOM 3846 C CA . ALA D 1 41 ? 26.190 10.200 33.917 1.00 15.08 455 ALA D CA 1
ATOM 3847 C C . ALA D 1 41 ? 25.445 10.398 32.606 1.00 14.99 455 ALA D C 1
ATOM 3848 O O . ALA D 1 41 ? 24.230 10.152 32.538 1.00 13.88 455 ALA D O 1
ATOM 3850 N N . ASP D 1 42 ? 26.186 10.792 31.566 1.00 14.37 456 ASP D N 1
ATOM 3851 C CA . ASP D 1 42 ? 25.668 10.843 30.199 1.00 14.98 456 ASP D CA 1
ATOM 3852 C C . ASP D 1 42 ? 25.111 9.472 29.823 1.00 14.28 456 ASP D C 1
ATOM 3853 O O . ASP D 1 42 ? 25.750 8.437 30.083 1.00 14.72 456 ASP D O 1
ATOM 3858 N N . GLY D 1 43 ? 23.913 9.477 29.239 1.00 14.60 457 GLY D N 1
ATOM 3859 C CA . GLY D 1 43 ? 23.271 8.273 28.706 1.00 13.88 457 GLY D CA 1
ATOM 3860 C C . GLY D 1 43 ? 22.758 7.300 29.787 1.00 12.97 457 GLY D C 1
ATOM 3861 O O . GLY D 1 43 ? 22.424 6.163 29.483 1.00 13.57 457 GLY D O 1
ATOM 3862 N N . GLN D 1 44 ? 22.677 7.754 31.045 1.00 11.96 458 GLN D N 1
ATOM 3863 C CA . GLN D 1 44 ? 22.249 6.872 32.141 1.00 13.03 458 GLN D CA 1
ATOM 3864 C C . GLN D 1 44 ? 20.787 6.464 31.974 1.00 12.32 458 GLN D C 1
ATOM 3865 O O . GLN D 1 44 ? 19.913 7.344 31.938 1.00 13.55 458 GLN D O 1
ATOM 3871 N N . THR D 1 45 ? 20.504 5.162 31.923 1.00 11.94 459 THR D N 1
ATOM 3872 C CA . THR D 1 45 ? 19.104 4.760 31.702 1.00 12.53 459 THR D CA 1
ATOM 3873 C C . THR D 1 45 ? 18.365 4.239 32.934 1.00 11.87 459 THR D C 1
ATOM 3874 O O . THR D 1 45 ? 17.151 4.032 32.870 1.00 13.38 459 THR D O 1
ATOM 3878 N N . GLN D 1 46 ? 19.073 4.018 34.046 1.00 11.11 460 GLN D N 1
ATOM 3879 C CA A GLN D 1 46 ? 18.411 3.552 35.261 0.60 9.81 460 GLN D CA 1
ATOM 3880 C CA B GLN D 1 46 ? 18.462 3.522 35.278 0.40 10.61 460 GLN D CA 1
ATOM 3881 C C . GLN D 1 46 ? 18.725 4.495 36.419 1.00 10.03 460 GLN D C 1
ATOM 3882 O O . GLN D 1 46 ? 19.852 4.970 36.554 1.00 10.10 460 GLN D O 1
ATOM 3893 N N . VAL D 1 47 ? 17.726 4.788 37.230 1.00 10.55 461 VAL D N 1
ATOM 3894 C CA . VAL D 1 47 ? 18.014 5.518 38.493 1.00 10.60 461 VAL D CA 1
ATOM 3895 C C . VAL D 1 47 ? 17.512 4.693 39.694 1.00 12.12 461 VAL D C 1
ATOM 3896 O O . VAL D 1 47 ? 16.424 4.107 39.614 1.00 12.45 461 VAL D O 1
ATOM 3900 N N . GLN D 1 48 ? 18.284 4.636 40.779 1.00 11.69 462 GLN D N 1
ATOM 3901 C CA A GLN D 1 48 ? 17.872 3.842 41.949 0.70 13.57 462 GLN D CA 1
ATOM 3902 C CA B GLN D 1 48 ? 17.920 3.842 41.959 0.30 12.41 462 GLN D CA 1
ATOM 3903 C C . GLN D 1 48 ? 17.426 4.769 43.068 1.00 13.33 462 GLN D C 1
ATOM 3904 O O . GLN D 1 48 ? 18.156 5.718 43.475 1.00 14.73 462 GLN D O 1
ATOM 3915 N N . ILE D 1 49 ? 16.223 4.514 43.565 1.00 11.76 463 ILE D N 1
ATOM 3916 C CA . ILE D 1 49 ? 15.662 5.329 44.641 1.00 11.43 463 ILE D CA 1
ATOM 3917 C C . ILE D 1 49 ? 15.846 4.514 45.925 1.00 11.49 463 ILE D C 1
ATOM 3918 O O . ILE D 1 49 ? 15.209 3.459 46.070 1.00 11.07 463 ILE D O 1
ATOM 3923 N N . LYS D 1 50 ? 16.773 4.946 46.788 1.00 10.86 464 LYS D N 1
ATOM 3924 C CA A LYS D 1 50 ? 17.038 4.268 48.057 0.60 10.90 464 LYS D CA 1
ATOM 3925 C CA B LYS D 1 50 ? 17.011 4.270 48.065 0.40 11.01 464 LYS D CA 1
ATOM 3926 C C . LYS D 1 50 ? 16.515 5.161 49.184 1.00 11.49 464 LYS D C 1
ATOM 3927 O O . LYS D 1 50 ? 17.031 6.277 49.373 1.00 9.83 464 LYS D O 1
ATOM 3938 N N . VAL D 1 51 ? 15.506 4.671 49.920 1.00 10.31 465 VAL D N 1
ATOM 3939 C CA . VAL D 1 51 ? 14.784 5.509 50.895 1.00 10.42 465 VAL D CA 1
ATOM 3940 C C . VAL D 1 51 ? 15.369 5.235 52.278 1.00 10.73 465 VAL D C 1
ATOM 3941 O O . VAL D 1 51 ? 15.412 4.063 52.703 1.00 12.13 465 VAL D O 1
ATOM 3945 N N . PHE D 1 52 ? 15.773 6.324 52.971 1.00 10.74 466 PHE D N 1
ATOM 3946 C CA . PHE D 1 52 ? 16.449 6.227 54.270 1.00 10.56 466 PHE D CA 1
ATOM 3947 C C . PHE D 1 52 ? 15.732 7.041 55.341 1.00 11.45 466 PHE D C 1
ATOM 3948 O O . PHE D 1 52 ? 15.093 8.078 55.031 1.00 10.87 466 PHE D O 1
ATOM 3956 N N . GLN D 1 53 ? 15.833 6.553 56.590 1.00 11.90 467 GLN D N 1
ATOM 3957 C CA . GLN D 1 53 ? 15.325 7.264 57.747 1.00 12.68 467 GLN D CA 1
ATOM 3958 C C . GLN D 1 53 ? 16.458 7.620 58.708 1.00 13.03 467 GLN D C 1
ATOM 3959 O O . GLN D 1 53 ? 17.194 6.726 59.181 1.00 12.65 467 GLN D O 1
ATOM 3965 N N . GLY D 1 54 ? 16.577 8.905 59.020 1.00 12.56 468 GLY D N 1
ATOM 3966 C CA . GLY D 1 54 ? 17.621 9.356 59.960 1.00 13.16 468 GLY D CA 1
ATOM 3967 C C . GLY D 1 54 ? 18.236 10.687 59.616 1.00 13.60 468 GLY D C 1
ATOM 3968 O O . GLY D 1 54 ? 17.896 11.305 58.582 1.00 14.34 468 GLY D O 1
ATOM 3969 N N . GLU D 1 55 ? 19.168 11.119 60.474 1.00 12.99 469 GLU D N 1
ATOM 3970 C CA . GLU D 1 55 ? 19.718 12.477 60.402 1.00 12.41 469 GLU D CA 1
ATOM 3971 C C . GLU D 1 55 ? 21.142 12.557 59.843 1.00 13.53 469 GLU D C 1
ATOM 3972 O O . GLU D 1 55 ? 21.627 13.665 59.608 1.00 14.67 469 GLU D O 1
ATOM 3978 N N . ARG D 1 56 ? 21.805 11.411 59.654 1.00 14.52 470 ARG D N 1
ATOM 3979 C CA . ARG D 1 56 ? 23.244 11.392 59.357 1.00 15.20 470 ARG D CA 1
ATOM 3980 C C . ARG D 1 56 ? 23.484 11.805 57.913 1.00 15.14 470 ARG D C 1
ATOM 3981 O O . ARG D 1 56 ? 22.645 11.512 57.059 1.00 13.94 470 ARG D O 1
ATOM 3989 N N . GLU D 1 57 ? 24.626 12.444 57.649 1.00 14.54 471 GLU D N 1
ATOM 3990 C CA . GLU D 1 57 ? 24.926 12.916 56.297 1.00 14.76 471 GLU D CA 1
ATOM 3991 C C . GLU D 1 57 ? 25.123 11.757 55.344 1.00 14.90 471 GLU D C 1
ATOM 3992 O O . GLU D 1 57 ? 24.704 11.818 54.187 1.00 14.94 471 GLU D O 1
ATOM 3998 N N . MET D 1 58 ? 25.777 10.707 55.839 1.00 14.29 472 MET D N 1
ATOM 3999 C CA A MET D 1 58 ? 26.020 9.553 54.984 0.60 14.66 472 MET D CA 1
ATOM 4000 C CA B MET D 1 58 ? 26.043 9.528 55.031 0.40 15.94 472 MET D CA 1
ATOM 4001 C C . MET D 1 58 ? 24.817 8.606 55.015 1.00 15.20 472 MET D C 1
ATOM 4002 O O . MET D 1 58 ? 24.444 8.051 56.051 1.00 14.55 472 MET D O 1
ATOM 4011 N N . ALA D 1 59 ? 24.227 8.441 53.849 1.00 15.04 473 ALA D N 1
ATOM 4012 C CA . ALA D 1 59 ? 23.007 7.657 53.709 1.00 16.89 473 ALA D CA 1
ATOM 4013 C C . ALA D 1 59 ? 23.043 6.300 54.370 1.00 17.97 473 ALA D C 1
ATOM 4014 O O . ALA D 1 59 ? 22.126 5.955 55.098 1.00 18.74 473 ALA D O 1
ATOM 4016 N N . THR D 1 60 ? 24.125 5.553 54.184 1.00 19.15 474 THR D N 1
ATOM 4017 C CA . THR D 1 60 ? 24.133 4.179 54.671 1.00 22.24 474 THR D CA 1
ATOM 4018 C C . THR D 1 60 ? 24.308 4.130 56.198 1.00 22.67 474 THR D C 1
ATOM 4019 O O . THR D 1 60 ? 24.012 3.113 56.820 1.00 24.62 474 THR D O 1
ATOM 4023 N N . SER D 1 61 ? 24.709 5.250 56.810 1.00 23.14 475 SER D N 1
ATOM 4024 C CA . SER D 1 61 ? 24.626 5.412 58.271 1.00 22.14 475 SER D CA 1
ATOM 4025 C C . SER D 1 61 ? 23.196 5.585 58.817 1.00 21.74 475 SER D C 1
ATOM 4026 O O . SER D 1 61 ? 22.987 5.643 60.027 1.00 21.54 475 SER D O 1
ATOM 4029 N N . ASN D 1 62 ? 22.227 5.718 57.921 1.00 18.59 476 ASN D N 1
ATOM 4030 C CA . ASN D 1 62 ? 20.824 5.773 58.329 1.00 17.62 476 ASN D CA 1
ATOM 4031 C C . ASN D 1 62 ? 20.127 4.439 58.089 1.00 17.12 476 ASN D C 1
ATOM 4032 O O . ASN D 1 62 ? 20.750 3.474 57.615 1.00 18.65 476 ASN D O 1
ATOM 4037 N N . LYS D 1 63 ? 18.846 4.370 58.396 1.00 15.71 477 LYS D N 1
ATOM 4038 C CA . LYS D 1 63 ? 18.106 3.117 58.208 1.00 16.10 477 LYS D CA 1
ATOM 4039 C C . LYS D 1 63 ? 17.437 3.020 56.829 1.00 14.86 477 LYS D C 1
ATOM 4040 O O . LYS D 1 63 ? 16.597 3.868 56.484 1.00 13.77 477 LYS D O 1
ATOM 4046 N N . LEU D 1 64 ? 17.784 1.966 56.082 1.00 14.58 478 LEU D N 1
ATOM 4047 C CA . LEU D 1 64 ? 17.180 1.737 54.754 1.00 14.38 478 LEU D CA 1
ATOM 4048 C C . LEU D 1 64 ? 15.730 1.264 54.992 1.00 14.65 478 LEU D C 1
ATOM 4049 O O . LEU D 1 64 ? 15.498 0.305 55.760 1.00 15.49 478 LEU D O 1
ATOM 4054 N N . LEU D 1 65 ? 14.773 1.944 54.363 1.00 13.51 479 LEU D N 1
ATOM 4055 C CA . LEU D 1 65 ? 13.360 1.595 54.481 1.00 13.94 479 LEU D CA 1
ATOM 4056 C C . LEU D 1 65 ? 12.777 0.927 53.238 1.00 13.72 479 LEU D C 1
ATOM 4057 O O . LEU D 1 65 ? 11.745 0.249 53.340 1.00 14.82 479 LEU D O 1
ATOM 4062 N N . GLY D 1 66 ? 13.381 1.178 52.082 1.00 11.75 480 GLY D N 1
ATOM 4063 C CA . GLY D 1 66 ? 12.897 0.626 50.800 1.00 11.31 480 GLY D CA 1
ATOM 4064 C C . GLY D 1 66 ? 13.829 0.990 49.664 1.00 11.53 480 GLY D C 1
ATOM 4065 O O . GLY D 1 66 ? 14.648 1.923 49.797 1.00 9.22 480 GLY D O 1
ATOM 4066 N N . GLN D 1 67 ? 13.703 0.284 48.544 1.00 10.68 481 GLN D N 1
ATOM 4067 C CA . GLN D 1 67 ? 14.470 0.601 47.365 1.00 11.00 481 GLN D CA 1
ATOM 4068 C C . GLN D 1 67 ? 13.733 0.163 46.117 1.00 11.32 481 GLN D C 1
ATOM 4069 O O . GLN D 1 67 ? 13.203 -0.949 46.068 1.00 10.24 481 GLN D O 1
ATOM 4075 N N . PHE D 1 68 ? 13.780 0.985 45.076 1.00 9.28 482 PHE D N 1
ATOM 4076 C CA . PHE D 1 68 ? 13.299 0.575 43.752 1.00 9.96 482 PHE D CA 1
ATOM 4077 C C . PHE D 1 68 ? 13.948 1.460 42.693 1.00 9.98 482 PHE D C 1
ATOM 4078 O O . PHE D 1 68 ? 14.559 2.458 43.042 1.00 11.67 482 PHE D O 1
ATOM 4086 N N . SER D 1 69 ? 13.845 1.074 41.424 1.00 9.21 483 SER D N 1
ATOM 4087 C CA . SER D 1 69 ? 14.436 1.809 40.336 1.00 10.40 483 SER D CA 1
ATOM 4088 C C . SER D 1 69 ? 13.351 2.240 39.336 1.00 9.69 483 SER D C 1
ATOM 4089 O O . SER D 1 69 ? 12.232 1.670 39.268 1.00 9.28 483 SER D O 1
ATOM 4092 N N . LEU D 1 70 ? 13.688 3.283 38.602 1.00 9.31 484 LEU D N 1
ATOM 4093 C CA . LEU D 1 70 ? 13.116 3.524 37.295 1.00 10.67 484 LEU D CA 1
ATOM 4094 C C . LEU D 1 70 ? 14.151 3.030 36.266 1.00 10.83 484 LEU D C 1
ATOM 4095 O O . LEU D 1 70 ? 15.359 3.320 36.383 1.00 11.28 484 LEU D O 1
ATOM 4100 N N . VAL D 1 71 ? 13.664 2.302 35.261 1.00 11.56 485 VAL D N 1
ATOM 4101 C CA . VAL D 1 71 ? 14.531 1.697 34.263 1.00 13.07 485 VAL D CA 1
ATOM 4102 C C . VAL D 1 71 ? 14.013 2.140 32.908 1.00 13.69 485 VAL D C 1
ATOM 4103 O O . VAL D 1 71 ? 12.816 2.348 32.743 1.00 13.52 485 VAL D O 1
ATOM 4107 N N . GLY D 1 72 ? 14.918 2.295 31.964 1.00 13.44 486 GLY D N 1
ATOM 4108 C CA . GLY D 1 72 ? 14.561 2.640 30.605 1.00 15.11 486 GLY D CA 1
ATOM 4109 C C . GLY D 1 72 ? 14.341 4.119 30.380 1.00 15.06 486 GLY D C 1
ATOM 4110 O O . GLY D 1 72 ? 13.554 4.484 29.473 1.00 16.67 486 GLY D O 1
ATOM 4111 N N . ILE D 1 73 ? 14.977 4.963 31.216 1.00 13.79 487 ILE D N 1
ATOM 4112 C CA A ILE D 1 73 ? 15.014 6.403 30.959 0.60 14.42 487 ILE D CA 1
ATOM 4113 C CA B ILE D 1 73 ? 15.056 6.415 30.968 0.40 13.92 487 ILE D CA 1
ATOM 4114 C C . ILE D 1 73 ? 15.741 6.624 29.596 1.00 13.62 487 ILE D C 1
ATOM 4115 O O . ILE D 1 73 ? 16.818 6.065 29.352 1.00 13.00 487 ILE D O 1
ATOM 4124 N N . PRO D 1 74 ? 15.131 7.409 28.682 1.00 13.44 488 PRO D N 1
ATOM 4125 C CA . PRO D 1 74 ? 15.800 7.549 27.384 1.00 13.47 488 PRO D CA 1
ATOM 4126 C C . PRO D 1 74 ? 17.211 8.188 27.585 1.00 13.87 488 PRO D C 1
ATOM 4127 O O . PRO D 1 74 ? 17.372 9.099 28.410 1.00 12.31 488 PRO D O 1
ATOM 4131 N N . PRO D 1 75 ? 18.227 7.666 26.888 1.00 14.56 489 PRO D N 1
ATOM 4132 C CA . PRO D 1 75 ? 19.579 8.250 27.098 1.00 14.87 489 PRO D CA 1
ATOM 4133 C C . PRO D 1 75 ? 19.604 9.754 26.778 1.00 13.97 489 PRO D C 1
ATOM 4134 O O . PRO D 1 75 ? 19.016 10.202 25.791 1.00 14.34 489 PRO D O 1
ATOM 4138 N N . ALA D 1 76 ? 20.249 10.522 27.646 1.00 14.37 490 ALA D N 1
ATOM 4139 C CA . ALA D 1 76 ? 20.363 11.983 27.491 1.00 14.77 490 ALA D CA 1
ATOM 4140 C C . ALA D 1 76 ? 21.616 12.435 28.259 1.00 15.00 490 ALA D C 1
ATOM 4141 O O . ALA D 1 76 ? 22.169 11.655 29.061 1.00 14.76 490 ALA D O 1
ATOM 4143 N N . PRO D 1 77 ? 22.076 13.665 28.013 1.00 15.50 491 PRO D N 1
ATOM 4144 C CA . PRO D 1 77 ? 23.250 14.088 28.811 1.00 15.20 491 PRO D CA 1
ATOM 4145 C C . PRO D 1 77 ? 22.949 14.082 30.305 1.00 14.94 491 PRO D C 1
ATOM 4146 O O . PRO D 1 77 ? 21.769 14.250 30.700 1.00 14.48 491 PRO D O 1
ATOM 4150 N N . ARG D 1 78 ? 23.993 13.899 31.109 1.00 15.44 492 ARG D N 1
ATOM 4151 C CA . ARG D 1 78 ? 23.781 13.873 32.558 1.00 16.54 492 ARG D CA 1
ATOM 4152 C C . ARG D 1 78 ? 23.132 15.170 33.016 1.00 16.75 492 ARG D C 1
ATOM 4153 O O . ARG D 1 78 ? 23.363 16.277 32.431 1.00 16.08 492 ARG D O 1
ATOM 4161 N N . GLY D 1 79 ? 22.283 15.018 34.022 1.00 16.35 493 GLY D N 1
ATOM 4162 C CA . GLY D 1 79 ? 21.529 16.136 34.569 1.00 16.67 493 GLY D CA 1
ATOM 4163 C C . GLY D 1 79 ? 20.360 16.637 33.757 1.00 16.30 493 GLY D C 1
ATOM 4164 O O . GLY D 1 79 ? 19.704 17.585 34.180 1.00 17.60 493 GLY D O 1
ATOM 4165 N N . VAL D 1 80 ? 20.101 16.040 32.582 1.00 15.75 494 VAL D N 1
ATOM 4166 C CA . VAL D 1 80 ? 18.970 16.464 31.761 1.00 15.29 494 VAL D CA 1
ATOM 4167 C C . VAL D 1 80 ? 17.599 15.869 32.173 1.00 14.70 494 VAL D C 1
ATOM 4168 O O . VAL D 1 80 ? 16.642 16.643 32.321 1.00 14.21 494 VAL D O 1
ATOM 4172 N N . PRO D 1 81 ? 17.503 14.518 32.365 1.00 14.57 495 PRO D N 1
ATOM 4173 C CA . PRO D 1 81 ? 16.220 13.964 32.844 1.00 13.40 495 PRO D CA 1
ATOM 4174 C C . PRO D 1 81 ? 15.783 14.584 34.179 1.00 14.51 495 PRO D C 1
ATOM 4175 O O . PRO D 1 81 ? 16.610 14.923 35.007 1.00 15.37 495 PRO D O 1
ATOM 4179 N N . GLN D 1 82 ? 14.486 14.766 34.365 1.00 14.01 496 GLN D N 1
ATOM 4180 C CA . GLN D 1 82 ? 13.959 15.289 35.613 1.00 14.68 496 GLN D CA 1
ATOM 4181 C C . GLN D 1 82 ? 13.098 14.210 36.234 1.00 13.88 496 GLN D C 1
ATOM 4182 O O . GLN D 1 82 ? 12.015 13.889 35.713 1.00 14.56 496 GLN D O 1
ATOM 4188 N N . VAL D 1 83 ? 13.590 13.637 37.336 1.00 12.68 497 VAL D N 1
ATOM 4189 C CA . VAL D 1 83 ? 12.891 12.555 38.003 1.00 11.33 497 VAL D CA 1
ATOM 4190 C C . VAL D 1 83 ? 12.280 13.153 39.268 1.00 11.82 497 VAL D C 1
ATOM 4191 O O . VAL D 1 83 ? 13.013 13.599 40.151 1.00 11.76 497 VAL D O 1
ATOM 4195 N N . GLU D 1 84 ? 10.947 13.238 39.313 1.00 11.24 498 GLU D N 1
ATOM 4196 C CA . GLU D 1 84 ? 10.267 13.768 40.496 1.00 12.38 498 GLU D CA 1
ATOM 4197 C C . GLU D 1 84 ? 10.021 12.655 41.528 1.00 12.20 498 GLU D C 1
ATOM 4198 O O . GLU D 1 84 ? 9.325 11.656 41.240 1.00 12.87 498 GLU D O 1
ATOM 4204 N N . VAL D 1 85 ? 10.604 12.806 42.716 1.00 12.03 499 VAL D N 1
ATOM 4205 C CA . VAL D 1 85 ? 10.405 11.843 43.799 1.00 10.89 499 VAL D CA 1
ATOM 4206 C C . VAL D 1 85 ? 9.462 12.464 44.815 1.00 11.83 499 VAL D C 1
ATOM 4207 O O . VAL D 1 85 ? 9.687 13.593 45.256 1.00 11.83 499 VAL D O 1
ATOM 4211 N N . THR D 1 86 ? 8.397 11.735 45.117 1.00 10.00 500 THR D N 1
ATOM 4212 C CA . THR D 1 86 ? 7.353 12.200 46.018 1.00 10.71 500 THR D CA 1
ATOM 4213 C C . THR D 1 86 ? 7.269 11.271 47.251 1.00 11.17 500 THR D C 1
ATOM 4214 O O . THR D 1 86 ? 7.164 10.034 47.116 1.00 11.66 500 THR D O 1
ATOM 4218 N N . PHE D 1 87 ? 7.282 11.854 48.456 1.00 12.54 501 PHE D N 1
ATOM 4219 C CA . PHE D 1 87 ? 7.003 11.111 49.665 1.00 12.08 501 PHE D CA 1
ATOM 4220 C C .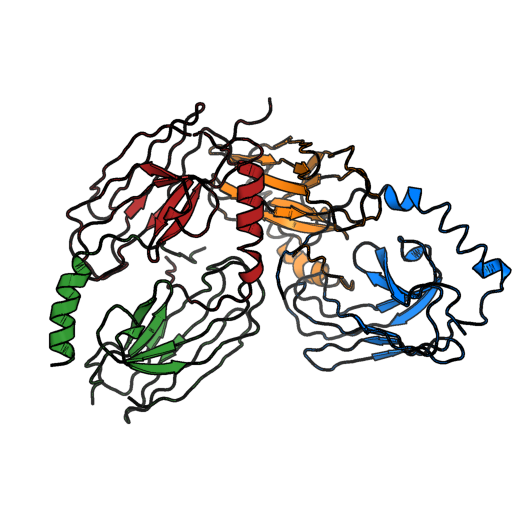 PHE D 1 87 ? 5.632 11.560 50.177 1.00 13.74 501 PHE D C 1
ATOM 4221 O O . PHE D 1 87 ? 5.379 12.758 50.336 1.00 12.96 501 PHE D O 1
ATOM 4229 N N . ASP D 1 88 ? 4.768 10.588 50.427 1.00 14.72 502 ASP D N 1
ATOM 4230 C CA A ASP D 1 88 ? 3.526 10.930 51.071 0.60 15.10 502 ASP D CA 1
ATOM 4231 C CA B ASP D 1 88 ? 3.414 10.802 50.983 0.40 14.57 502 ASP D CA 1
ATOM 4232 C C . ASP D 1 88 ? 3.348 10.095 52.331 1.00 14.86 502 ASP D C 1
ATOM 4233 O O . ASP D 1 88 ? 3.514 8.872 52.336 1.00 15.28 502 ASP D O 1
ATOM 4242 N N . ILE D 1 89 ? 3.113 10.792 53.454 1.00 12.08 503 ILE D N 1
ATOM 4243 C CA . ILE D 1 89 ? 2.995 10.152 54.764 1.00 11.83 503 ILE D CA 1
ATOM 4244 C C . ILE D 1 89 ? 1.569 10.355 55.287 1.00 12.05 503 ILE D C 1
ATOM 4245 O O . ILE D 1 89 ? 1.052 11.506 55.304 1.00 11.40 503 ILE D O 1
ATOM 4250 N N . ASP D 1 90 ? 0.942 9.265 55.722 1.00 10.64 504 ASP D N 1
ATOM 4251 C CA . ASP D 1 90 ? -0.391 9.361 56.315 1.00 11.14 504 ASP D CA 1
ATOM 4252 C C . ASP D 1 90 ? -0.368 9.655 57.815 1.00 12.34 504 ASP D C 1
ATOM 4253 O O . ASP D 1 90 ? 0.726 9.830 58.365 1.00 12.76 504 ASP D O 1
ATOM 4258 N N . ALA D 1 91 ? -1.545 9.678 58.462 1.00 11.58 505 ALA D N 1
ATOM 4259 C CA . ALA D 1 91 ? -1.650 10.088 59.868 1.00 14.53 505 ALA D CA 1
ATOM 4260 C C . ALA D 1 91 ? -1.029 9.043 60.801 1.00 15.72 505 ALA D C 1
ATOM 4261 O O . ALA D 1 91 ? -0.771 9.311 62.004 1.00 17.14 505 ALA D O 1
ATOM 4263 N N . ASN D 1 92 ? -0.768 7.868 60.234 1.00 15.55 506 ASN D N 1
ATOM 4264 C CA . ASN D 1 92 ? -0.206 6.738 60.979 1.00 17.34 506 ASN D CA 1
ATOM 4265 C C . ASN D 1 92 ? 1.245 6.446 60.652 1.00 16.94 506 ASN D C 1
ATOM 4266 O O . ASN D 1 92 ? 1.768 5.384 61.034 1.00 19.59 506 ASN D O 1
ATOM 4271 N N . GLY D 1 93 ? 1.910 7.351 59.935 1.00 15.39 507 GLY D N 1
ATOM 4272 C CA . GLY D 1 93 ? 3.298 7.165 59.586 1.00 15.30 507 GLY D CA 1
ATOM 4273 C C . GLY D 1 93 ? 3.570 6.259 58.409 1.00 14.73 507 GLY D C 1
ATOM 4274 O O . GLY D 1 93 ? 4.724 5.986 58.102 1.00 15.90 507 GLY D O 1
ATOM 4275 N N . ILE D 1 94 ? 2.523 5.773 57.732 1.00 13.82 508 ILE D N 1
ATOM 4276 C CA . ILE D 1 94 ? 2.709 4.973 56.532 1.00 14.40 508 ILE D CA 1
ATOM 4277 C C . ILE D 1 94 ? 3.194 5.863 55.391 1.00 14.10 508 ILE D C 1
ATOM 4278 O O . ILE D 1 94 ? 2.554 6.878 55.083 1.00 12.39 508 ILE D O 1
ATOM 4283 N N . VAL D 1 95 ? 4.297 5.451 54.744 1.00 13.59 509 VAL D N 1
ATOM 4284 C CA . VAL D 1 95 ? 4.924 6.255 53.726 1.00 14.14 509 VAL D CA 1
ATOM 4285 C C . VAL D 1 95 ? 4.741 5.654 52.343 1.00 15.18 509 VAL D C 1
ATOM 4286 O O . VAL D 1 95 ? 5.099 4.481 52.126 1.00 16.65 509 VAL D O 1
ATOM 4290 N N . ASN D 1 96 ? 4.196 6.428 51.420 1.00 15.73 510 ASN D N 1
ATOM 4291 C CA A ASN D 1 96 ? 4.261 6.053 50.011 0.60 15.80 510 ASN D CA 1
ATOM 4292 C CA B ASN D 1 96 ? 4.237 6.052 50.010 0.40 15.58 510 ASN D CA 1
ATOM 4293 C C . ASN D 1 96 ? 5.374 6.836 49.343 1.00 15.84 510 ASN D C 1
ATOM 4294 O O . ASN D 1 96 ? 5.429 8.080 49.446 1.00 15.69 510 ASN D O 1
ATOM 4303 N N . VAL D 1 97 ? 6.266 6.117 48.651 1.00 14.15 511 VAL D N 1
ATOM 4304 C CA . VAL D 1 97 ? 7.325 6.788 47.882 1.00 12.73 511 VAL D CA 1
ATOM 4305 C C . VAL D 1 97 ? 7.176 6.481 46.417 1.00 12.89 511 VAL D C 1
ATOM 4306 O O . VAL D 1 97 ? 7.111 5.299 46.069 1.00 13.02 511 VAL D O 1
ATOM 4310 N N . SER D 1 98 ? 7.109 7.503 45.549 1.00 11.23 512 SER D N 1
ATOM 4311 C CA A SER D 1 98 ? 7.001 7.261 44.096 0.70 11.50 512 SER D CA 1
ATOM 4312 C CA B SER D 1 98 ? 6.999 7.269 44.102 0.30 11.58 512 SER D CA 1
ATOM 4313 C C . SER D 1 98 ? 8.069 8.064 43.368 1.00 10.92 512 SER D C 1
ATOM 4314 O O . SER D 1 98 ? 8.527 9.081 43.872 1.00 11.28 512 SER D O 1
ATOM 4319 N N . ALA D 1 99 ? 8.500 7.586 42.181 1.00 10.24 513 ALA D N 1
ATOM 4320 C CA . ALA D 1 99 ? 9.424 8.367 41.377 1.00 10.10 513 ALA D CA 1
ATOM 4321 C C . ALA D 1 99 ? 8.822 8.350 39.998 1.00 10.46 513 ALA D C 1
ATOM 4322 O O . ALA D 1 99 ? 8.341 7.302 39.566 1.00 10.35 513 ALA D O 1
ATOM 4324 N N . ARG D 1 100 ? 8.852 9.500 39.316 1.00 10.32 514 ARG D N 1
ATOM 4325 C CA A ARG D 1 100 ? 8.266 9.635 37.971 0.50 10.97 514 ARG D CA 1
ATOM 4326 C CA B ARG D 1 100 ? 8.252 9.657 37.981 0.50 10.83 514 ARG D CA 1
ATOM 4327 C C . ARG D 1 100 ? 9.188 10.449 37.076 1.00 10.85 514 ARG D C 1
ATOM 4328 O O . ARG D 1 100 ? 9.622 11.544 37.435 1.00 10.69 514 ARG D O 1
ATOM 4343 N N . ASP D 1 101 ? 9.477 9.906 35.913 1.00 10.94 515 ASP D N 1
ATOM 4344 C CA . ASP D 1 101 ? 10.298 10.591 34.940 1.00 12.28 515 ASP D CA 1
ATOM 4345 C C . ASP D 1 101 ? 9.382 11.582 34.229 1.00 13.52 515 ASP D C 1
ATOM 4346 O O . ASP D 1 101 ? 8.399 11.185 33.623 1.00 13.08 515 ASP D O 1
ATOM 4351 N N . ARG D 1 102 ? 9.677 12.877 34.363 1.00 15.44 516 ARG D N 1
ATOM 4352 C CA . ARG D 1 102 ? 8.807 13.920 33.760 1.00 16.34 516 ARG D CA 1
ATOM 4353 C C . ARG D 1 102 ? 8.719 13.850 32.246 1.00 16.15 516 ARG D C 1
ATOM 4354 O O . ARG D 1 102 ? 7.656 14.098 31.681 1.00 17.18 516 ARG D O 1
ATOM 4362 N N . GLY D 1 103 ? 9.807 13.496 31.578 1.00 15.98 517 GLY D N 1
ATOM 4363 C CA . GLY D 1 103 ? 9.754 13.450 30.134 1.00 15.20 517 GLY D CA 1
ATOM 4364 C C . GLY D 1 103 ? 8.919 12.348 29.510 1.00 15.37 517 GLY D C 1
ATOM 4365 O O . GLY D 1 103 ? 8.396 12.519 28.391 1.00 14.18 517 GLY D O 1
ATOM 4366 N N . THR D 1 104 ? 8.816 11.210 30.204 1.00 15.02 518 THR D N 1
ATOM 4367 C CA . THR D 1 104 ? 8.084 10.031 29.686 1.00 14.63 518 THR D CA 1
ATOM 4368 C C . THR D 1 104 ? 6.801 9.701 30.492 1.00 13.75 518 THR D C 1
ATOM 4369 O O . THR D 1 104 ? 5.921 8.980 29.998 1.00 13.32 518 THR D O 1
ATOM 4373 N N . GLY D 1 105 ? 6.725 10.189 31.737 1.00 11.76 519 GLY D N 1
ATOM 4374 C CA . GLY D 1 105 ? 5.692 9.762 32.674 1.00 13.22 519 GLY D CA 1
ATOM 4375 C C . GLY D 1 105 ? 5.911 8.385 33.295 1.00 13.07 519 GLY D C 1
ATOM 4376 O O . GLY D 1 105 ? 5.090 7.952 34.070 1.00 13.73 519 GLY D O 1
ATOM 4377 N N . LYS D 1 106 ? 7.012 7.689 32.959 1.00 14.25 520 LYS D N 1
ATOM 4378 C CA . LYS D 1 106 ? 7.322 6.353 33.563 1.00 14.76 520 LYS D CA 1
ATOM 4379 C C . LYS D 1 106 ? 7.461 6.536 35.044 1.00 12.79 520 LYS D C 1
ATOM 4380 O O . LYS D 1 106 ? 8.190 7.429 35.498 1.00 12.90 520 LYS D O 1
ATOM 4386 N N . GLU D 1 107 ? 6.795 5.677 35.815 1.00 11.62 521 GLU D N 1
ATOM 4387 C CA . GLU D 1 107 ? 6.884 5.818 37.273 1.00 10.88 521 GLU D CA 1
ATOM 4388 C C . GLU D 1 107 ? 6.763 4.464 37.975 1.00 11.44 521 GLU D C 1
ATOM 4389 O O . GLU D 1 107 ? 6.278 3.505 37.362 1.00 10.88 521 GLU D O 1
ATOM 4395 N N . GLN D 1 108 ? 7.171 4.406 39.259 1.00 11.76 522 GLN D N 1
ATOM 4396 C CA . GLN D 1 108 ? 6.989 3.239 40.077 1.00 11.53 522 GLN D CA 1
ATOM 4397 C C . GLN D 1 108 ? 6.816 3.775 41.469 1.00 11.86 522 GLN D C 1
ATOM 4398 O O . GLN D 1 108 ? 7.132 4.949 41.749 1.00 10.33 522 GLN D O 1
ATOM 4404 N N . GLN D 1 109 ? 6.336 2.923 42.354 1.00 11.74 523 GLN D N 1
ATOM 4405 C CA . GLN D 1 109 ? 6.201 3.331 43.755 1.00 11.11 523 GLN D CA 1
ATOM 4406 C C . GLN D 1 109 ? 6.364 2.165 44.731 1.00 11.33 523 GLN D C 1
ATOM 4407 O O . GLN D 1 109 ? 6.211 0.992 44.363 1.00 11.76 523 GLN D O 1
ATOM 4413 N N . ILE D 1 110 ? 6.714 2.478 45.964 1.00 8.28 524 ILE D N 1
ATOM 4414 C CA . ILE D 1 110 ? 6.667 1.471 47.027 1.00 7.78 524 ILE D CA 1
ATOM 4415 C C . ILE D 1 110 ? 5.898 2.012 48.238 1.00 8.82 524 ILE D C 1
ATOM 4416 O O . ILE D 1 110 ? 5.802 3.220 48.427 1.00 8.53 524 ILE D O 1
ATOM 4421 N N . VAL D 1 111 ? 5.378 1.133 49.093 1.00 8.47 525 VAL D N 1
ATOM 4422 C CA . VAL D 1 111 ? 4.644 1.584 50.286 1.00 10.55 525 VAL D CA 1
ATOM 4423 C C . VAL D 1 111 ? 5.410 0.990 51.440 1.00 11.12 525 VAL D C 1
ATOM 4424 O O . VAL D 1 111 ? 5.624 -0.223 51.446 1.00 11.00 525 VAL D O 1
ATOM 4428 N N . ILE D 1 112 ? 5.756 1.828 52.418 1.00 10.70 526 ILE D N 1
ATOM 4429 C CA . ILE D 1 112 ? 6.672 1.515 53.504 1.00 12.36 526 ILE D CA 1
ATOM 4430 C C . ILE D 1 112 ? 6.035 1.840 54.862 1.00 13.48 526 ILE D C 1
ATOM 4431 O O . ILE D 1 112 ? 5.187 2.733 54.962 1.00 13.23 526 ILE D O 1
ATOM 4436 N N . GLN D 1 113 ? 6.478 1.160 55.918 1.00 13.96 527 GLN D N 1
ATOM 4437 C CA A GLN D 1 113 ? 6.148 1.610 57.265 0.60 14.11 527 GLN D CA 1
ATOM 4438 C CA B GLN D 1 113 ? 6.156 1.559 57.293 0.40 14.35 527 GLN D CA 1
ATOM 4439 C C . GLN D 1 113 ? 7.224 2.487 57.908 1.00 14.63 527 GLN D C 1
ATOM 4440 O O . GLN D 1 113 ? 8.424 2.177 57.883 1.00 14.93 527 GLN D O 1
ATOM 4451 N N . SER D 1 114 ? 6.757 3.610 58.451 1.00 15.49 528 SER D N 1
ATOM 4452 C CA . SER D 1 114 ? 7.462 4.493 59.399 1.00 15.74 528 SER D CA 1
ATOM 4453 C C . SER D 1 114 ? 8.005 5.793 58.853 1.00 15.69 528 SER D C 1
ATOM 4454 O O . SER D 1 114 ? 7.272 6.788 58.951 1.00 15.00 528 SER D O 1
ATOM 4457 N N . GLY D 1 117 ? 11.633 1.636 65.479 1.00 16.25 531 GLY D N 1
ATOM 4458 C CA . GLY D 1 117 ? 12.391 2.609 66.283 1.00 16.26 531 GLY D CA 1
ATOM 4459 C C . GLY D 1 117 ? 12.696 3.850 65.454 1.00 16.32 531 GLY D C 1
ATOM 4460 O O . GLY D 1 117 ? 12.021 4.094 64.431 1.00 17.20 531 GLY D O 1
ATOM 4461 N N . LEU D 1 118 ? 13.677 4.661 65.856 1.00 15.70 532 LEU D N 1
ATOM 4462 C CA . LEU D 1 118 ? 14.433 4.543 67.108 1.00 14.73 532 LEU D CA 1
ATOM 4463 C C . LEU D 1 118 ? 13.643 4.933 68.366 1.00 13.75 532 LEU D C 1
ATOM 4464 O O . LEU D 1 118 ? 12.460 5.261 68.293 1.00 13.93 532 LEU D O 1
ATOM 4469 N N . SER D 1 119 ? 14.314 4.889 69.517 1.00 12.20 533 SER D N 1
ATOM 4470 C CA . SER D 1 119 ? 13.760 5.381 70.787 1.00 10.87 533 SER D CA 1
ATOM 4471 C C . SER D 1 119 ? 13.971 6.896 70.920 1.00 9.93 533 SER D C 1
ATOM 4472 O O . SER D 1 119 ? 14.726 7.484 70.147 1.00 9.10 533 SER D O 1
ATOM 4475 N N . LYS D 1 120 ? 13.322 7.508 71.911 1.00 9.49 534 LYS D N 1
ATOM 4476 C CA A LYS D 1 120 ? 13.452 8.945 72.145 0.60 9.35 534 LYS D CA 1
ATOM 4477 C CA B LYS D 1 120 ? 13.452 8.949 72.149 0.40 9.05 534 LYS D CA 1
ATOM 4478 C C . LYS D 1 120 ? 14.918 9.337 72.321 1.00 9.04 534 LYS D C 1
ATOM 4479 O O . LYS D 1 120 ? 15.415 10.246 71.639 1.00 8.18 534 LYS D O 1
ATOM 4490 N N . ASP D 1 121 ? 15.597 8.640 73.234 1.00 8.65 535 ASP D N 1
ATOM 4491 C CA A ASP D 1 121 ? 17.014 8.864 73.518 0.60 8.90 535 ASP D CA 1
ATOM 4492 C CA B ASP D 1 121 ? 17.003 8.900 73.503 0.40 8.94 535 ASP D CA 1
ATOM 4493 C C . ASP D 1 121 ? 17.889 8.616 72.298 1.00 9.06 535 ASP D C 1
ATOM 4494 O O . ASP D 1 121 ? 18.837 9.373 72.049 1.00 9.55 535 ASP D O 1
ATOM 4503 N N . GLN D 1 122 ? 17.589 7.535 71.556 1.00 8.58 536 GLN D N 1
ATOM 4504 C CA . GLN D 1 122 ? 18.338 7.271 70.348 1.00 9.17 536 GLN D CA 1
ATOM 4505 C C . GLN D 1 122 ? 18.129 8.410 69.354 1.00 8.59 536 GLN D C 1
ATOM 4506 O O . GLN D 1 122 ? 19.065 8.794 68.653 1.00 7.88 536 GLN D O 1
ATOM 4512 N N . ILE D 1 123 ? 16.907 8.950 69.318 1.00 8.64 537 ILE D N 1
ATOM 4513 C CA . ILE D 1 123 ? 16.614 10.069 68.409 1.00 9.62 537 ILE D CA 1
ATOM 4514 C C . ILE D 1 123 ? 17.426 11.292 68.846 1.00 10.43 537 ILE D C 1
ATOM 4515 O O . ILE D 1 123 ? 18.139 11.855 68.047 1.00 9.53 537 ILE D O 1
ATOM 4520 N N . GLU D 1 124 ? 17.327 11.667 70.127 1.00 10.56 538 GLU D N 1
ATOM 4521 C CA . GLU D 1 124 ? 18.128 12.793 70.678 1.00 12.24 538 GLU D CA 1
ATOM 4522 C C . GLU D 1 124 ? 19.613 12.684 70.359 1.00 11.96 538 GLU D C 1
ATOM 4523 O O . GLU D 1 124 ? 20.238 13.656 69.930 1.00 12.03 538 GLU D O 1
ATOM 4529 N N . ASN D 1 125 ? 20.185 11.502 70.593 1.00 12.27 539 ASN D N 1
ATOM 4530 C CA . ASN D 1 125 ? 21.603 11.272 70.309 1.00 12.17 539 ASN D CA 1
ATOM 4531 C C . ASN D 1 125 ? 22.001 11.355 68.838 1.00 11.11 539 ASN D C 1
ATOM 4532 O O . ASN D 1 125 ? 23.088 11.845 68.526 1.00 10.47 539 ASN D O 1
ATOM 4537 N N . MET D 1 126 ? 21.139 10.883 67.938 1.00 10.16 540 MET D N 1
ATOM 4538 C CA . MET D 1 126 ? 21.466 10.948 66.520 1.00 10.51 540 MET D CA 1
ATOM 4539 C C . MET D 1 126 ? 21.466 12.413 66.065 1.00 9.21 540 MET D C 1
ATOM 4540 O O . MET D 1 126 ? 22.347 12.837 65.295 1.00 7.82 540 MET D O 1
ATOM 4545 N N . ILE D 1 127 ? 20.477 13.173 66.547 1.00 9.28 541 ILE D N 1
ATOM 4546 C CA . ILE D 1 127 ? 20.453 14.635 66.319 1.00 9.46 541 ILE D CA 1
ATOM 4547 C C . ILE D 1 127 ? 21.751 15.295 66.839 1.00 9.76 541 ILE D C 1
ATOM 4548 O O . ILE D 1 127 ? 22.369 16.044 66.101 1.00 10.28 541 ILE D O 1
ATOM 4553 N N . LYS D 1 128 ? 22.175 15.003 68.080 1.00 10.43 542 LYS D N 1
ATOM 4554 C CA . LYS D 1 128 ? 23.457 15.526 68.602 1.00 11.58 542 LYS D CA 1
ATOM 4555 C C . LYS D 1 128 ? 24.639 15.160 67.693 1.00 11.31 542 LYS D C 1
ATOM 4556 O O . LYS D 1 128 ? 25.486 16.024 67.358 1.00 11.80 542 LYS D O 1
ATOM 4562 N N . GLU D 1 129 ? 24.707 13.887 67.287 1.00 10.82 543 GLU D N 1
ATOM 4563 C CA . GLU D 1 129 ? 25.792 13.432 66.414 1.00 10.09 543 GLU D CA 1
ATOM 4564 C C . GLU D 1 129 ? 25.816 14.187 65.087 1.00 9.09 543 GLU D C 1
ATOM 4565 O O . GLU D 1 129 ? 26.865 14.604 64.620 1.00 7.51 543 GLU D O 1
ATOM 4571 N N . ALA D 1 130 ? 24.646 14.336 64.483 1.00 8.40 544 ALA D N 1
ATOM 4572 C CA . ALA D 1 130 ? 24.510 15.064 63.227 1.00 7.75 544 ALA D CA 1
ATOM 4573 C C . ALA D 1 130 ? 24.975 16.513 63.383 1.00 8.16 544 ALA D C 1
ATOM 4574 O O . ALA D 1 130 ? 25.656 17.067 62.530 1.00 8.50 544 ALA D O 1
ATOM 4576 N N . GLU D 1 131 ? 24.576 17.144 64.476 1.00 7.77 545 GLU D N 1
ATOM 4577 C CA . GLU D 1 131 ? 24.954 18.552 64.691 1.00 8.33 545 GLU D CA 1
ATOM 4578 C C . GLU D 1 131 ? 26.463 18.726 64.902 1.00 9.06 545 GLU D C 1
ATOM 4579 O O . GLU D 1 131 ? 27.068 19.682 64.406 1.00 8.94 545 GLU D O 1
ATOM 4585 N N . LYS D 1 132 ? 27.055 17.811 65.662 1.00 9.98 546 LYS D N 1
ATOM 4586 C CA . LYS D 1 132 ? 28.502 17.761 65.843 1.00 11.01 546 LYS D CA 1
ATOM 4587 C C . LYS D 1 132 ? 29.200 17.632 64.474 1.00 11.94 546 LYS D C 1
ATOM 4588 O O . LYS D 1 132 ? 30.130 18.386 64.165 1.00 10.62 546 LYS D O 1
ATOM 4594 N N . ASN D 1 133 ? 28.712 16.710 63.638 1.00 12.58 547 ASN D N 1
ATOM 4595 C CA A ASN D 1 133 ? 29.228 16.547 62.274 0.60 13.87 547 ASN D CA 1
ATOM 4596 C CA B ASN D 1 133 ? 29.239 16.534 62.286 0.40 13.65 547 ASN D CA 1
ATOM 4597 C C . ASN D 1 133 ? 29.092 17.822 61.456 1.00 14.03 547 ASN D C 1
ATOM 4598 O O . ASN D 1 133 ? 29.995 18.204 60.677 1.00 15.55 547 ASN D O 1
ATOM 4607 N N . ALA D 1 134 ? 27.965 18.521 61.638 1.00 12.20 548 ALA D N 1
ATOM 4608 C CA . ALA D 1 134 ? 27.651 19.728 60.878 1.00 12.00 548 ALA D CA 1
ATOM 4609 C C . ALA D 1 134 ? 28.482 20.952 61.333 1.00 10.50 548 ALA D C 1
ATOM 4610 O O . ALA D 1 134 ? 28.445 21.978 60.669 1.00 10.93 548 ALA D O 1
ATOM 4612 N N . ALA D 1 135 ? 29.194 20.825 62.455 1.00 9.33 549 ALA D N 1
ATOM 4613 C CA . ALA D 1 135 ? 29.994 21.925 63.028 1.00 9.68 549 ALA D CA 1
ATOM 4614 C C . ALA D 1 135 ? 31.184 22.301 62.106 1.00 9.77 549 ALA D C 1
ATOM 4615 O O . ALA D 1 135 ? 31.806 23.353 62.277 1.00 9.58 549 ALA D O 1
ATOM 4617 N N . GLU D 1 136 ? 31.464 21.453 61.111 1.00 9.66 550 GLU D N 1
ATOM 4618 C CA . GLU D 1 136 ? 32.552 21.746 60.156 1.00 10.49 550 GLU D CA 1
ATOM 4619 C C . GLU D 1 136 ? 32.004 22.263 58.808 1.00 10.89 550 GLU D C 1
ATOM 4620 O O . GLU D 1 136 ? 32.782 22.544 57.882 1.00 10.88 550 GLU D O 1
ATOM 4626 N N . ASP D 1 137 ? 30.683 22.398 58.693 1.00 11.01 551 ASP D N 1
ATOM 4627 C CA . ASP D 1 137 ? 30.053 22.775 57.404 1.00 12.17 551 ASP D CA 1
ATOM 4628 C C . ASP D 1 137 ? 30.557 24.084 56.785 1.00 10.90 551 ASP D C 1
ATOM 4629 O O . ASP D 1 137 ? 30.762 24.170 55.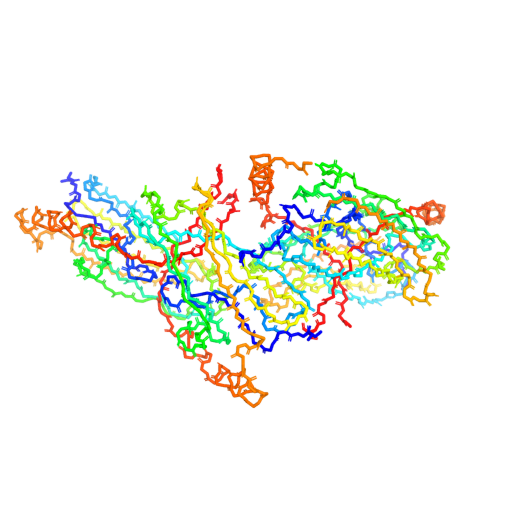567 1.00 11.56 551 ASP D O 1
ATOM 4634 N N . ALA D 1 138 ? 30.705 25.103 57.606 1.00 10.23 552 ALA D N 1
ATOM 4635 C CA . ALA D 1 138 ? 31.136 26.425 57.125 1.00 10.12 552 ALA D CA 1
ATOM 4636 C C . ALA D 1 138 ? 32.478 26.325 56.390 1.00 10.51 552 ALA D C 1
ATOM 4637 O O . ALA D 1 138 ? 32.787 27.184 55.561 1.00 10.21 552 ALA D O 1
ATOM 4639 N N . LYS D 1 139 ? 33.290 25.312 56.733 1.00 8.75 553 LYS D N 1
ATOM 4640 C CA . LYS D 1 139 ? 34.654 25.212 56.210 1.00 8.24 553 LYS D CA 1
ATOM 4641 C C . LYS D 1 139 ? 34.683 24.383 54.925 1.00 8.42 553 LYS D C 1
ATOM 4642 O O . LYS D 1 139 ? 35.729 24.197 54.332 1.00 8.70 553 LYS D O 1
ATOM 4648 N N . ARG D 1 140 ? 33.529 23.879 54.502 1.00 8.69 554 ARG D N 1
ATOM 4649 C CA A ARG D 1 140 ? 33.500 23.050 53.299 0.60 10.49 554 ARG D CA 1
ATOM 4650 C CA B ARG D 1 140 ? 33.466 23.056 53.291 0.40 9.93 554 ARG D CA 1
ATOM 4651 C C . ARG D 1 140 ? 33.799 23.887 52.055 1.00 10.08 554 ARG D C 1
ATOM 4652 O O . ARG D 1 140 ? 33.726 25.106 52.100 1.00 9.80 554 ARG D O 1
ATOM 4667 N N . LYS D 1 141 ? 34.185 23.222 50.977 1.00 9.07 555 LYS D N 1
ATOM 4668 C CA . LYS D 1 141 ? 34.769 23.929 49.834 1.00 9.68 555 LYS D CA 1
ATOM 4669 C C . LYS D 1 141 ? 34.125 23.629 48.489 1.00 9.06 555 LYS D C 1
ATOM 4670 O O . LYS D 1 141 ? 34.531 24.229 47.500 1.00 9.34 555 LYS D O 1
ATOM 4676 N N . GLU D 1 142 ? 33.149 22.702 48.444 1.00 8.71 556 GLU D N 1
ATOM 4677 C CA A GLU D 1 142 ? 32.672 22.137 47.178 0.70 9.59 556 GLU D CA 1
ATOM 4678 C CA B GLU D 1 142 ? 32.653 22.153 47.173 0.30 9.01 556 GLU D CA 1
ATOM 4679 C C . GLU D 1 142 ? 31.692 23.099 46.488 1.00 8.77 556 GLU D C 1
ATOM 4680 O O . GLU D 1 142 ? 31.043 23.905 47.158 1.00 8.93 556 GLU D O 1
ATOM 4691 N N . LEU D 1 143 ? 31.624 22.975 45.166 1.00 8.86 557 LEU D N 1
ATOM 4692 C CA A LEU D 1 143 ? 30.680 23.682 44.308 0.60 9.27 557 LEU D CA 1
ATOM 4693 C CA B LEU D 1 143 ? 30.635 23.694 44.378 0.40 8.80 557 LEU D CA 1
ATOM 4694 C C . LEU D 1 143 ? 29.599 22.735 43.814 1.00 8.86 557 LEU D C 1
ATOM 4695 O O . LEU D 1 143 ? 29.901 21.596 43.483 1.00 8.49 557 LEU D O 1
ATOM 4704 N N . VAL D 1 144 ? 28.369 23.233 43.713 1.00 9.00 558 VAL D N 1
ATOM 4705 C CA . VAL D 1 144 ? 27.268 22.506 43.059 1.00 9.40 558 VAL D CA 1
ATOM 4706 C C . VAL D 1 144 ? 26.927 23.172 41.743 1.00 9.69 558 VAL D C 1
ATOM 4707 O O . VAL D 1 144 ? 26.950 24.396 41.647 1.00 9.06 558 VAL D O 1
ATOM 4711 N N . GLU D 1 145 ? 26.621 22.362 40.728 1.00 8.84 559 GLU D N 1
ATOM 4712 C CA . GLU D 1 145 ? 25.927 22.888 39.547 1.00 9.70 559 GLU D CA 1
ATOM 4713 C C . GLU D 1 145 ? 24.536 23.401 39.949 1.00 10.40 559 GLU D C 1
ATOM 4714 O O . GLU D 1 145 ? 23.898 22.891 40.911 1.00 10.94 559 GLU D O 1
ATOM 4720 N N . VAL D 1 146 ? 24.086 24.434 39.261 1.00 10.44 560 VAL D N 1
ATOM 4721 C CA . VAL D 1 146 ? 22.738 24.934 39.482 1.00 10.56 560 VAL D CA 1
ATOM 4722 C C . VAL D 1 146 ? 22.044 25.194 38.152 1.00 10.94 560 VAL D C 1
ATOM 4723 O O . VAL D 1 146 ? 22.683 25.350 37.111 1.00 11.26 560 VAL D O 1
ATOM 4727 N N . ILE D 1 147 ? 20.723 25.258 38.205 1.00 10.32 561 ILE D N 1
ATOM 4728 C CA . ILE D 1 147 ? 19.950 25.777 37.107 1.00 10.94 561 ILE D CA 1
ATOM 4729 C C . ILE D 1 147 ? 19.179 27.010 37.611 1.00 11.54 561 ILE D C 1
ATOM 4730 O O . ILE D 1 147 ? 19.181 27.343 38.812 1.00 11.22 561 ILE D O 1
ATOM 4735 N N . ASN D 1 148 ? 18.571 27.717 36.679 1.00 12.66 562 ASN D N 1
ATOM 4736 C CA . ASN D 1 148 ? 17.710 28.807 37.038 1.00 13.24 562 ASN D CA 1
ATOM 4737 C C . ASN D 1 148 ? 16.612 28.862 35.991 1.00 13.63 562 ASN D C 1
ATOM 4738 O O . ASN D 1 148 ? 16.781 29.488 34.945 1.00 13.50 562 ASN D O 1
ATOM 4743 N N . GLN D 1 149 ? 15.500 28.195 36.281 0.60 12.69 563 GLN D N 1
ATOM 4744 C CA . GLN D 1 149 ? 14.416 28.043 35.304 0.60 13.12 563 GLN D CA 1
ATOM 4745 C C . GLN D 1 149 ? 13.171 27.452 35.937 0.60 13.04 563 GLN D C 1
ATOM 4746 O O . GLN D 1 149 ? 13.058 27.394 37.159 0.60 13.50 563 GLN D O 1
#

Solvent-accessible surface area: 26986 Å² total; per-residue (Å²): 136,65,1,40,0,2,2,0,0,30,6,23,17,20,4,10,6,72,18,1,76,90,88,28,90,10,91,30,137,86,80,55,61,3,14,2,3,0,76,24,1,56,45,0,48,0,48,0,6,3,0,36,40,28,81,0,76,46,15,75,86,35,15,79,24,28,5,95,40,3,64,105,27,60,78,46,54,14,78,0,30,0,31,0,54,1,55,55,110,0,66,0,44,0,24,0,95,4,120,72,67,25,102,94,105,97,36,98,19,132,11,39,82,53,36,54,146,98,88,31,83,87,39,17,138,99,9,115,159,46,56,69,101,23,22,124,62,78,46,0,5,56,22,62,55,50,28,179,145,65,6,32,1,2,8,0,0,30,4,15,18,14,4,4,4,70,16,0,78,107,69,28,84,32,30,10,22,96,42,62,25,0,0,1,0,0,79,25,0,66,43,0,49,0,45,0,6,2,0,36,33,25,55,0,85,48,14,77,82,33,13,95,24,37,2,79,40,3,72,99,26,83,50,7,88,16,56,0,15,0,8,0,4,4,42,86,119,10,62,4,13,0,15,0,88,3,49,76,62,28,93,67,91,40,42,103,13,115,51,34,12,48,27,52,157,110,91,25,98,91,37,34,140,67,8,118,155,38,59,76,100,9,24,119,34,79,54,0,24,59,101,28,53,41,32,170,126,62,3,85,27,1,0,0,0,23,4,68,40,17,10,3,3,67,16,1,81,95,88,32,91,12,86,34,141,97,56,62,32,0,0,2,12,5,80,12,1,42,34,0,28,0,55,0,8,8,0,26,75,16,116,0,86,59,14,125,84,32,12,89,23,44,2,92,39,5,25,85,28,86,105,7,87,15,59,0,48,0,21,0,56,3,59,62,132,15,66,0,36,0,33,0,94,4,109,77,55,24,99,102,89,119,40,95,18,131,46,134,104,52,124,96,10,101,141,21,39,62,113,34,24,132,72,75,57,0,34,42,33,29,68,24,41,207,168,93,36,94,62,3,62,1,1,2,0,0,32,9,18,46,20,48,10,8,71,9,3,43,26,39,12,17,30,90,20,127,62,52,44,30,0,0,2,0,0,67,21,2,54,43,0,40,0,45,0,5,2,0,11,52,81,87,0,102,70,14,107,88,30,16,88,26,31,3,101,34,2,66,101,28,85,55,31,88,16,50,0,34,0,19,0,52,4,58,61,120,12,54,0,37,0,24,0,84,4,111,75,63,33,100,88,109,100,39,106,15,116,41,86,70,55,166,97,93,29,79,74,36,22,124,79,20,47,85,70,40,5,82,40,12,98,70,108,54,1,12,55,22,60,97,159

=== Feature glossary ===
The features interleaved in this record are:

— What the protein is —

Sequence gives the chain of amino acids in standard one-letter code (A=alanine, C=cysteine, …, Y=tyrosine), read N→C. It is the only feature that is directly encoded by the gene; all structural features are derived from the folded form of this sequence.

Database cross-references. InterPro integrates a dozen domain/family signature databases into unified entries with residue-range hits. GO terms attach function/process/location labels with evidence codes. CATH codes position the fold in a four-level structural taxonomy. Organism is the NCBI-taxonomy species name.

— Where its atoms are —

Atomic coordinates in PDBx/mmCIF format — the same representation the Protein Data Bank distributes. Each line of the _atom_site loop places one backbone atom in Cartesian space (units: ångströms, origin: arbitrary).

The six renders are orthographic views along the three Cartesian axes in both directions. Representation (cartoon, sticks, or surface) and color scheme (sequence-rainbow or by-chain) vary across proteins so the training set covers all the common visualization conventions.

— Local backbone conformation —

Eight-state secondary structure (DSSP): H is the canonical α-helix, G the tighter 3₁₀-helix, I the wider π-helix; E/B are β-structure, T and S are turns and bends, and '-' is everything else. DSSP derives these from the pattern of main-chain N–H···O=C hydrogen bonds, not from the sequence.

P-SEA three-state annotation labels each residue as helix, strand, or coil based purely on the geometry of the Cα trace. It serves as a fallback when the full backbone (and thus DSSP) is unavailable.

The φ/ψ torsion pair specifies the backbone conformation at each residue. φ rotates about the N–Cα bond, ψ about the Cα–C bond. Steric clashes forbid most of the (φ, ψ) plane — the allowed regions (α-helix basin, β-sheet basin, left-handed helix) are the Ramachandran-allowed regions.

— Global shape and packing —

The geometric summary reports three shape descriptors. Rg (radius of gyration) measures how spread out the Cα atoms are about their centre of mass; compact globular proteins have small Rg, elongated or unfolded ones large. Cα contacts (<8 Å, |i−j|>4) count long-range residue pairs in spatial proximity — high for tightly packed folds, near zero for rods or random coil. The bounding-box extents give the protein's footprint along x, y, z in Å.

Solvent-accessible surface area (SASA) is the area in Å² traced out by the centre of a 1.4 Å probe sphere (a water molecule) rolled over the protein's van der Waals surface (Shrake–Rupley / Lee–Richards construction). Buried residues have near-zero SASA; fully exposed residues can exceed 200 Å². The total SASA scales roughly with the number of surface residues.

The contact map is a binary N×N matrix image: pixel (i, j) is dark where Cα_i and Cα_j are within 8 Å and |i−j|>4. Because the |i−j|>4 filter removes local helical contacts, off-diagonal stripes parallel to the main diagonal indicate parallel β-sheets; stripes perpendicular to it indicate antiparallel β-sheets. The Ramachandran plot scatters every residue's (φ, ψ) pair against the sterically allowed regions. The PAE heatmap renders the predicted-aligned-error matrix.

— Structur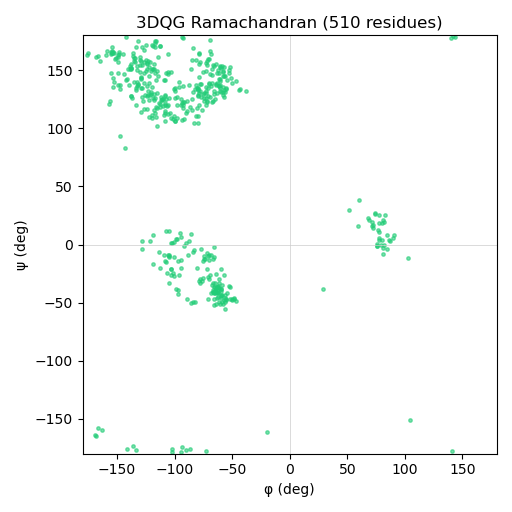al neighborhood —

3Di is Foldseek's structural alphabet. Each residue is assigned one of twenty discrete states based on how its Cα sits relative to its spatial (not sequential) neighbors. Aligning 3Di strings finds structural homologs roughly as well as full 3D superposition, but orders of magnitude faster.

Nearest PDB neighbors are the top structural matches found by Foldseek when searching this structure against the entire Protein Data Bank. Each hit reports a TM-score (0 to 1; >0.5 almost always implies the same fold) and an E-value. These are *structural* homologs — they may share no detectable sequence similarity.

— Confidence and disorder —

For AlphaFold models, the B-factor field carries pLDDT — the model's own estimate of local accuracy on a 0–100 scale. Regions with pLDDT<50 should be treated as essentially unmodeled; they often correspond to intrinsically disordered segments.

Crystallographic B-factors measure how much each atom's electron density is smeared out, in Å². They rise in mobile loops and surface residues and fall in the buried interior. In AlphaFold models this column is repurposed to hold pLDDT instead.

Predicted aligned error is AlphaFold's pairwise confidence. Unlike pLDDT (per-residue), PAE is per-residue-pair and captures whether two parts of the structure are correctly placed relative to each other. Units are ångströms of expected positional error.